Protein AF-A0A1A9Z0Y7-F1 (afdb_monomer_lite)

InterPro domains:
  IPR002830 UbiD decarboxylyase family [PTHR30108] (33-475)
  IPR002830 UbiD decarboxylyase family [TIGR00148] (33-473)
  IPR003445 Cation transporter [PF02386] (548-708)
  IPR048304 3-octaprenyl-4-hydroxybenzoate carboxy-lyase-like, Rift-related domain [PF01977] (142-342)
  IPR049381 3-octaprenyl-4-hydroxybenzoate carboxy-lyase-like, C-terminal domain [PF20696] (348-470)
  IPR049383 3-octaprenyl-4-hydroxybenzoate carboxy-lyase-like, N-terminal domain [PF20695] (33-107)

Sequence (714 aa):
MLSTRRDLFNSSIIDQLENLQNNTAPFDGRKAQKKNQVKRILLPINPNLEITEIAYRTLQAKGPALIFENPIGYNIPVLCNLFGTQERILMGMGENTIDSLKELGNLIAFLRKPSVPRNFRDFFNMAPKFTTILNMLTKKIKNAPCQEEIISGDKVDLNILPIMRCWPEDVAPLITWGLTVTKGLYKTRQNLGIYRQQILSKNETLIRWLPNRGGSLDFQEWLKIKNNKNKTFPVAVALGSDPATMLAAVTPIPNNISEYSFAGLLRKNKTEVVKCISSELEVPANSEIILEGFLNDKFAQEGPHGDHTGYYNEIEVFPVFTVTHITKRKNPLYHSTYTGKPIDEPAMIGSVLNELFIPILQKQFPEIIDFYLPPECCSYRMSVISIHKMYLGHARQLMISIWSILRQFMYIKFIIVCDNDIDIRNWKEVMWSLSTRVDPMRDTILIDNMPIDYLDFSSPKKGLGSKIGLTTTGATILLNLDTLPESILFYRQMLQWFGGMGIIVLALAILPMLGVGGMQLYKAEMPGPIKDNKMRPRIAETAKTLCTTAGFTTDKIVNWPTFLPILLIFASCIGSCSGSTGGGIKVIRMILLYLQGSKELKKLVHPNAIYSIKVNDHALSNKILKNIWGFFLAYILIFIVSALIIIATGVDYCSAFSSVAAALNNVGIGFGIVENNFSSLHNFAKWILILTMLFGRLEIFTLLILFTPTFWRK

Radius of gyration: 43.67 Å; chains: 1; bounding box: 101×59×125 Å

pLDDT: mean 80.15, std 17.25, range [22.72, 98.31]

Structure (mmCIF, N/CA/C/O backbone):
data_AF-A0A1A9Z0Y7-F1
#
_entry.id   AF-A0A1A9Z0Y7-F1
#
loop_
_atom_site.group_PDB
_atom_site.id
_atom_site.type_symbol
_atom_site.label_atom_id
_atom_site.label_alt_id
_atom_site.label_comp_id
_atom_site.label_asym_id
_atom_site.label_entity_id
_atom_site.label_seq_id
_atom_site.pdbx_PDB_ins_code
_atom_site.Cartn_x
_atom_site.Cartn_y
_atom_site.Cartn_z
_atom_site.occupancy
_atom_site.B_iso_or_equiv
_atom_site.auth_seq_id
_atom_site.auth_comp_id
_atom_site.auth_asym_id
_atom_site.auth_atom_id
_atom_site.pdbx_PDB_model_num
ATOM 1 N N . MET A 1 1 ? -21.661 31.529 1.797 1.00 25.48 1 MET A N 1
ATOM 2 C CA . MET A 1 1 ? -21.174 30.296 1.129 1.00 25.48 1 MET A CA 1
ATOM 3 C C . MET A 1 1 ? -19.959 29.623 1.793 1.00 25.48 1 MET A C 1
ATOM 5 O O . MET A 1 1 ? -19.680 28.490 1.437 1.00 25.48 1 MET A O 1
ATOM 9 N N . LEU A 1 2 ? -19.266 30.230 2.773 1.00 22.72 2 LEU A N 1
ATOM 10 C CA . LEU A 1 2 ? -18.143 29.596 3.505 1.00 22.72 2 LEU A CA 1
ATOM 11 C C . LEU A 1 2 ? -18.531 28.950 4.857 1.00 22.72 2 LEU A C 1
ATOM 13 O O . LEU A 1 2 ? -17.699 28.276 5.458 1.00 22.72 2 LEU A O 1
ATOM 17 N N . SER A 1 3 ? -19.765 29.138 5.345 1.00 23.31 3 SER A N 1
ATOM 18 C CA . SER A 1 3 ? -20.216 28.599 6.641 1.00 23.31 3 SER A CA 1
ATOM 19 C C . SER A 1 3 ? -20.706 27.148 6.574 1.00 23.31 3 SER A C 1
ATOM 21 O O . SER A 1 3 ? -20.499 26.412 7.524 1.00 23.31 3 SER A O 1
ATOM 23 N N . THR A 1 4 ? -21.256 26.685 5.448 1.00 32.66 4 THR A N 1
ATOM 24 C CA . THR A 1 4 ? -21.880 25.351 5.349 1.00 32.66 4 THR A CA 1
ATOM 25 C C . THR A 1 4 ? -20.891 24.182 5.264 1.00 32.66 4 THR A C 1
ATOM 27 O O . THR A 1 4 ? -21.224 23.082 5.685 1.00 32.66 4 THR A O 1
ATOM 30 N N . ARG A 1 5 ? -19.650 24.386 4.788 1.00 35.47 5 ARG A N 1
ATOM 31 C CA . ARG A 1 5 ? -18.610 23.328 4.795 1.00 35.47 5 ARG A CA 1
ATOM 32 C C . ARG A 1 5 ? -17.981 23.088 6.173 1.00 35.47 5 ARG A C 1
ATOM 34 O O . ARG A 1 5 ? -17.411 22.022 6.380 1.00 35.47 5 ARG A O 1
ATOM 41 N N . ARG A 1 6 ? -18.046 24.065 7.090 1.00 34.66 6 ARG A N 1
ATOM 42 C CA . ARG A 1 6 ? -17.421 23.975 8.425 1.00 34.66 6 ARG A CA 1
ATOM 43 C C . ARG A 1 6 ? -18.142 22.998 9.352 1.00 34.66 6 ARG A C 1
ATOM 45 O O . ARG A 1 6 ? -17.466 22.331 10.128 1.00 34.66 6 ARG A O 1
ATOM 52 N N . ASP A 1 7 ? -19.462 22.890 9.230 1.00 36.94 7 ASP A N 1
ATOM 53 C CA . ASP A 1 7 ? -20.280 22.068 10.131 1.00 36.94 7 ASP A CA 1
ATOM 54 C C . ASP A 1 7 ? -20.333 20.593 9.701 1.00 36.94 7 ASP A C 1
ATOM 56 O O . ASP A 1 7 ? -20.439 19.706 10.543 1.00 36.94 7 ASP A O 1
ATOM 60 N N . LEU A 1 8 ? -20.150 20.312 8.404 1.00 38.00 8 LEU A N 1
ATOM 61 C CA . LEU A 1 8 ? -20.181 18.959 7.833 1.00 38.00 8 LEU A CA 1
ATOM 62 C C . LEU A 1 8 ? -19.187 18.009 8.511 1.00 38.00 8 LEU A C 1
ATOM 64 O O . LEU A 1 8 ? -19.581 16.947 8.974 1.00 38.00 8 LEU A O 1
ATOM 68 N N . PHE A 1 9 ? -17.919 18.393 8.648 1.00 41.66 9 PHE A N 1
ATOM 69 C CA . PHE A 1 9 ? -16.898 17.489 9.193 1.00 41.66 9 PHE A CA 1
ATOM 70 C C . PHE A 1 9 ? -16.801 17.464 10.724 1.00 41.66 9 PHE A C 1
ATOM 72 O O . PHE A 1 9 ? -16.057 16.655 11.278 1.00 41.66 9 PHE A O 1
ATOM 79 N N . ASN A 1 10 ? -17.535 18.349 11.399 1.00 42.25 10 ASN A N 1
ATOM 80 C CA . ASN A 1 10 ? -17.622 18.404 12.857 1.00 42.25 10 ASN A CA 1
ATOM 81 C C . ASN A 1 10 ? -18.935 17.787 13.381 1.00 42.25 10 ASN A C 1
ATOM 83 O O . ASN A 1 10 ? -19.196 17.849 14.579 1.00 42.25 10 ASN A O 1
ATOM 87 N N . SER A 1 11 ? -19.748 17.202 12.496 1.00 53.00 11 SER A N 1
ATOM 88 C CA . SER A 1 11 ? -21.024 16.547 12.806 1.00 53.00 11 SER A CA 1
ATOM 89 C C . SER A 1 11 ? -20.873 15.022 12.931 1.00 53.00 11 SER A C 1
ATOM 91 O O . SER A 1 11 ? -19.804 14.481 12.626 1.00 53.00 11 SER A O 1
ATOM 93 N N . SER A 1 12 ? -21.906 14.328 13.430 1.00 57.06 12 SER A N 1
ATOM 94 C CA . SER A 1 12 ? -21.885 12.866 13.599 1.00 57.06 12 SER A CA 1
ATOM 95 C C . SER A 1 12 ? -21.648 12.137 12.276 1.00 57.06 12 SER A C 1
ATOM 97 O O . SER A 1 12 ? -21.888 12.682 11.198 1.00 57.06 12 SER A O 1
ATOM 99 N N . ILE A 1 13 ? -21.224 10.872 12.336 1.00 59.78 13 ILE A N 1
ATOM 100 C CA . ILE A 1 13 ? -21.107 10.060 11.119 1.00 59.78 13 ILE A CA 1
ATOM 101 C C . ILE A 1 13 ? -22.471 9.920 10.416 1.00 59.78 13 ILE A C 1
ATOM 103 O O . ILE A 1 13 ? -22.516 9.885 9.191 1.00 59.78 13 ILE A O 1
ATOM 107 N N . ILE A 1 14 ? -23.581 9.947 11.172 1.00 57.91 14 ILE A N 1
ATOM 108 C CA . ILE A 1 14 ? -24.956 9.990 10.645 1.00 57.91 14 ILE A CA 1
ATOM 109 C C . ILE A 1 14 ? -25.202 11.279 9.866 1.00 57.91 14 ILE A C 1
ATOM 111 O O . ILE A 1 14 ? -25.616 11.205 8.718 1.00 57.91 14 ILE A O 1
ATOM 115 N N . ASP A 1 15 ? -24.919 12.445 10.447 1.00 58.88 15 ASP A N 1
ATOM 116 C CA . ASP A 1 15 ? -25.148 13.743 9.796 1.00 58.88 15 ASP A CA 1
ATOM 117 C C . ASP A 1 15 ? -24.345 13.852 8.493 1.00 58.88 15 ASP A C 1
ATOM 119 O O . ASP A 1 15 ? -24.799 14.412 7.494 1.00 58.88 15 ASP A O 1
ATOM 123 N N . GLN A 1 16 ? -23.145 13.270 8.475 1.00 60.84 16 GLN A N 1
ATOM 124 C CA . GLN A 1 16 ? -22.321 13.179 7.276 1.00 60.84 16 GLN A CA 1
ATOM 125 C C . GLN A 1 16 ? -22.918 12.208 6.249 1.00 60.84 16 GLN A C 1
ATOM 127 O O . GLN A 1 16 ? -22.948 12.530 5.063 1.00 60.84 16 GLN A O 1
ATOM 132 N N . LEU A 1 17 ? -23.456 11.064 6.683 1.00 58.38 17 LEU A N 1
ATOM 133 C CA . LEU A 1 17 ? -24.136 10.070 5.841 1.00 58.38 17 LEU A CA 1
ATOM 134 C C . LEU A 1 17 ? -25.492 10.539 5.291 1.00 58.38 17 LEU A C 1
ATOM 136 O O . LEU A 1 17 ? -25.852 10.217 4.160 1.00 58.38 17 LEU A O 1
ATOM 140 N N . GLU A 1 18 ? -26.237 11.337 6.043 1.00 56.94 18 GLU A N 1
ATOM 141 C CA . GLU A 1 18 ? -27.498 11.936 5.603 1.00 56.94 18 GLU A CA 1
ATOM 142 C C . GLU A 1 18 ? -27.243 13.124 4.675 1.00 56.94 18 GLU A C 1
ATOM 144 O O . GLU A 1 18 ? -27.912 13.279 3.652 1.00 56.94 18 GLU A O 1
ATOM 149 N N . ASN A 1 19 ? -26.184 13.899 4.918 1.00 55.00 19 ASN A N 1
ATOM 150 C CA . ASN A 1 19 ? -25.700 14.852 3.925 1.00 55.00 19 ASN A CA 1
ATOM 151 C C . ASN A 1 19 ? -25.145 14.162 2.668 1.00 55.00 19 ASN A C 1
ATOM 153 O O . ASN A 1 19 ? -25.275 14.721 1.582 1.00 55.00 19 ASN A O 1
ATOM 157 N N . LEU A 1 20 ? -24.599 12.942 2.757 1.00 49.38 20 LEU A N 1
ATOM 158 C CA . LEU A 1 20 ? -24.256 12.126 1.581 1.00 49.38 20 LEU A CA 1
ATOM 159 C C . LEU A 1 20 ? -25.497 11.740 0.754 1.00 49.38 20 LEU A C 1
ATOM 161 O O . LEU A 1 20 ? -25.371 11.542 -0.454 1.00 49.38 20 LEU A O 1
ATOM 165 N N . GLN A 1 21 ? -26.691 11.678 1.357 1.00 45.28 21 GLN A N 1
ATOM 166 C CA . GLN A 1 21 ? -27.958 11.565 0.620 1.00 45.28 21 GLN A CA 1
ATOM 167 C C . GLN A 1 21 ? -28.441 12.914 0.047 1.00 45.28 21 GLN A C 1
ATOM 169 O O . GLN A 1 21 ? -29.074 12.924 -1.010 1.00 45.28 21 GLN A O 1
ATOM 174 N N . ASN A 1 22 ? -28.123 14.039 0.703 1.00 37.50 22 ASN A N 1
ATOM 175 C CA . ASN A 1 22 ? -28.683 15.367 0.404 1.00 37.50 22 ASN A CA 1
ATOM 176 C C . ASN A 1 22 ? -27.766 16.332 -0.380 1.00 37.50 22 ASN A C 1
ATOM 178 O O . ASN A 1 22 ? -28.250 17.364 -0.843 1.00 37.50 22 ASN A O 1
ATOM 182 N N . ASN A 1 23 ? -26.470 16.044 -0.563 1.00 39.00 23 ASN A N 1
ATOM 183 C CA . ASN A 1 23 ? -25.536 16.915 -1.293 1.00 39.00 23 ASN A CA 1
ATOM 184 C C . ASN A 1 23 ? -25.803 16.890 -2.812 1.00 39.00 23 ASN A C 1
ATOM 186 O O . ASN A 1 23 ? -25.117 16.238 -3.599 1.00 39.00 23 ASN A O 1
ATOM 190 N N . THR A 1 24 ? -26.808 17.654 -3.230 1.00 35.09 24 THR A N 1
ATOM 191 C CA . THR A 1 24 ? -26.978 18.157 -4.592 1.00 35.09 24 THR A CA 1
ATOM 192 C C . THR A 1 24 ? -26.223 19.477 -4.719 1.00 35.09 24 THR A C 1
ATOM 194 O O . THR A 1 24 ? -26.575 20.459 -4.065 1.00 35.09 24 THR A O 1
ATOM 197 N N . ALA A 1 25 ? -25.199 19.541 -5.571 1.00 27.06 25 ALA A N 1
ATOM 198 C CA . ALA A 1 25 ? -24.706 20.834 -6.037 1.00 27.06 25 ALA A CA 1
ATOM 199 C C . ALA A 1 25 ? -25.842 21.539 -6.810 1.00 27.06 25 ALA A C 1
ATOM 201 O O . ALA A 1 25 ? -26.453 20.903 -7.673 1.00 27.06 25 ALA A O 1
ATOM 202 N N . PRO A 1 26 ? -26.150 22.821 -6.552 1.00 28.36 26 PRO A N 1
ATOM 203 C CA . PRO A 1 26 ? -27.065 23.557 -7.403 1.00 28.36 26 PRO A CA 1
ATOM 204 C C . PRO A 1 26 ? -26.249 24.088 -8.579 1.00 28.36 26 PRO A C 1
ATOM 206 O O . PRO A 1 26 ? -25.606 25.103 -8.398 1.00 28.36 26 PRO A O 1
ATOM 209 N N . PHE A 1 27 ? -26.197 23.416 -9.732 1.00 25.48 27 PHE A N 1
ATOM 210 C CA . PHE A 1 27 ? -25.925 24.062 -11.029 1.00 25.48 27 PHE A CA 1
ATOM 211 C C . PHE A 1 27 ? -26.152 23.081 -12.196 1.00 25.48 27 PHE A C 1
ATOM 213 O O . PHE A 1 27 ? -25.555 22.011 -12.255 1.00 25.48 27 PHE A O 1
ATOM 220 N N . ASP A 1 28 ? -27.000 23.531 -13.121 1.00 24.03 28 ASP A N 1
ATOM 221 C CA . ASP A 1 28 ? -27.344 23.007 -14.450 1.00 24.03 28 ASP A CA 1
ATOM 222 C C . ASP A 1 28 ? -28.253 21.757 -14.554 1.00 24.03 28 ASP A C 1
ATOM 224 O O . ASP A 1 28 ? -27.977 20.652 -14.090 1.00 24.03 28 ASP A O 1
ATOM 228 N N . GLY A 1 29 ? -29.396 21.964 -15.210 1.00 28.56 29 GLY A N 1
ATOM 229 C CA . GLY A 1 29 ? -30.579 21.106 -15.251 1.00 28.56 29 GLY A CA 1
ATOM 230 C C . GLY A 1 29 ? -30.495 19.904 -16.191 1.00 28.56 29 GLY A C 1
ATOM 231 O O . GLY A 1 29 ? -31.514 19.503 -16.750 1.00 28.56 29 GLY A O 1
ATOM 232 N N . ARG A 1 30 ? -29.319 19.300 -16.391 1.00 26.73 30 ARG A N 1
ATOM 233 C CA . ARG A 1 30 ? -29.168 18.072 -17.193 1.00 26.73 30 ARG A CA 1
ATOM 234 C C . ARG A 1 30 ? -28.088 17.172 -16.580 1.00 26.73 30 ARG A C 1
ATOM 236 O O . ARG A 1 30 ? -26.915 17.378 -16.856 1.00 26.73 30 ARG A O 1
ATOM 243 N N . LYS A 1 31 ? -28.514 16.145 -15.817 1.00 29.06 31 LYS A N 1
ATOM 244 C CA . LYS A 1 31 ? -27.745 15.016 -15.203 1.00 29.06 31 LYS A CA 1
ATOM 245 C C . LYS A 1 31 ? -27.633 14.977 -13.660 1.00 29.06 31 LYS A C 1
ATOM 247 O O . LYS A 1 31 ? -26.608 14.565 -13.129 1.00 29.06 31 LYS A O 1
ATOM 252 N N . ALA A 1 32 ? -28.700 15.268 -12.916 1.00 28.47 32 ALA A N 1
ATOM 253 C CA . ALA A 1 32 ? -28.772 14.916 -11.490 1.00 28.47 32 ALA A CA 1
ATOM 254 C C . ALA A 1 32 ? -29.424 13.529 -11.291 1.00 28.47 32 ALA A C 1
ATOM 256 O O . ALA A 1 32 ? -30.608 13.424 -10.975 1.00 28.47 32 ALA A O 1
ATOM 257 N N . GLN A 1 33 ? -28.673 12.439 -11.489 1.00 31.19 33 GLN A N 1
ATOM 258 C CA . GLN A 1 33 ? -29.072 11.141 -10.927 1.00 31.19 33 GLN A CA 1
ATOM 259 C C . GLN A 1 33 ? -28.806 11.177 -9.417 1.00 31.19 33 GLN A C 1
ATOM 261 O O . GLN A 1 33 ? -27.658 11.316 -8.997 1.00 31.19 33 GLN A O 1
ATOM 266 N N . LYS A 1 34 ? -29.859 11.046 -8.598 1.00 38.94 34 LYS A N 1
ATOM 267 C CA . LYS A 1 34 ? -29.754 10.815 -7.148 1.00 38.94 34 LYS A CA 1
ATOM 268 C C . LYS A 1 34 ? -28.896 9.565 -6.905 1.00 38.94 34 LYS A C 1
ATOM 270 O O . LYS A 1 34 ? -29.384 8.450 -7.075 1.00 38.94 34 LYS A O 1
ATOM 275 N N . LYS A 1 35 ? -27.624 9.713 -6.524 1.00 54.38 35 LYS A N 1
ATOM 276 C CA . LYS A 1 35 ? -26.815 8.571 -6.076 1.00 54.38 35 LYS A CA 1
ATOM 277 C C . LYS A 1 35 ? -27.154 8.300 -4.607 1.00 54.38 35 LYS A C 1
ATOM 279 O O . LYS A 1 35 ? -26.637 8.974 -3.726 1.00 54.38 35 LYS A O 1
ATOM 284 N N . ASN A 1 36 ? -28.022 7.322 -4.343 1.00 71.50 36 ASN A N 1
ATOM 285 C CA . ASN A 1 36 ? -28.260 6.787 -2.996 1.00 71.50 36 ASN A CA 1
ATOM 286 C C . ASN A 1 36 ? -26.963 6.149 -2.461 1.00 71.50 36 ASN A C 1
ATOM 288 O O . ASN A 1 36 ? -26.731 4.967 -2.686 1.00 71.50 36 ASN A O 1
ATOM 292 N N . GLN A 1 37 ? -26.107 6.924 -1.784 1.00 83.00 37 GLN A N 1
ATOM 293 C CA . GLN A 1 37 ? -24.822 6.453 -1.238 1.00 83.00 37 GLN A CA 1
ATOM 294 C C . GLN A 1 37 ? -24.953 5.674 0.076 1.00 83.00 37 GLN A C 1
ATOM 296 O O . GLN A 1 37 ? -24.001 5.016 0.493 1.00 83.00 37 GLN A O 1
ATOM 301 N N . VAL A 1 38 ? -26.125 5.725 0.714 1.00 88.19 38 VAL A N 1
ATOM 302 C CA . VAL A 1 38 ? -26.415 5.067 1.993 1.00 88.19 38 VAL A CA 1
ATOM 303 C C . VAL A 1 38 ? -27.775 4.387 1.912 1.00 88.19 38 VAL A C 1
ATOM 305 O O . VAL A 1 38 ? -28.743 4.988 1.433 1.00 88.19 38 VAL A O 1
ATOM 308 N N . LYS A 1 39 ? -27.858 3.148 2.400 1.00 92.19 39 LYS A N 1
ATOM 309 C CA . LYS A 1 39 ? -29.092 2.370 2.496 1.00 92.19 39 LYS A CA 1
ATOM 310 C C . LYS A 1 39 ? -29.329 1.934 3.941 1.00 92.19 39 LYS A C 1
ATOM 312 O O . LYS A 1 39 ? -28.514 1.225 4.522 1.00 92.19 39 LYS A O 1
ATOM 317 N N . ARG A 1 40 ? -30.481 2.332 4.486 1.00 91.94 40 ARG A N 1
ATOM 318 C CA . ARG A 1 40 ? -31.007 1.838 5.765 1.00 91.94 40 ARG A CA 1
ATOM 319 C C . ARG A 1 40 ? -31.749 0.516 5.534 1.00 91.94 40 ARG A C 1
ATOM 321 O O . ARG A 1 40 ? -32.556 0.414 4.604 1.00 91.94 40 ARG A O 1
ATOM 328 N N . ILE A 1 41 ? -31.436 -0.492 6.341 1.00 93.62 41 ILE A N 1
ATOM 329 C CA . ILE A 1 41 ? -32.009 -1.839 6.320 1.00 93.62 41 ILE A CA 1
ATOM 330 C C . ILE A 1 41 ? -32.795 -2.017 7.620 1.00 93.62 41 ILE A C 1
ATOM 332 O O . ILE A 1 41 ? -32.216 -2.063 8.702 1.00 93.62 41 ILE A O 1
ATOM 336 N N . LEU A 1 42 ? -34.121 -2.099 7.483 1.00 95.06 42 LEU A N 1
ATOM 337 C CA . LEU A 1 42 ? -35.067 -2.256 8.596 1.00 95.06 42 LEU A CA 1
ATOM 338 C C . LEU A 1 42 ? -35.339 -3.724 8.949 1.00 95.06 42 LEU A C 1
ATOM 340 O O . LEU A 1 42 ? -35.890 -4.019 10.007 1.00 95.06 42 LEU A O 1
ATOM 344 N N . LEU A 1 43 ? -35.001 -4.641 8.036 1.00 96.88 43 LEU A N 1
ATOM 345 C CA . LEU A 1 43 ? -35.174 -6.071 8.263 1.00 96.88 43 LEU A CA 1
ATOM 346 C C . LEU A 1 43 ? -34.303 -6.522 9.445 1.00 96.88 43 LEU A C 1
ATOM 348 O O . LEU A 1 43 ? -33.191 -6.009 9.590 1.00 96.88 43 LEU A O 1
ATOM 352 N N . PRO A 1 44 ? -34.787 -7.468 10.268 1.00 97.38 44 PRO A N 1
ATOM 353 C CA . PRO A 1 44 ? -33.978 -8.067 11.316 1.00 97.38 44 PRO A CA 1
ATOM 354 C C . PRO A 1 44 ? -32.849 -8.885 10.683 1.00 97.38 44 PRO A C 1
ATOM 356 O O . PRO A 1 44 ? -33.129 -9.841 9.964 1.00 97.38 44 PRO A O 1
ATOM 359 N N . ILE A 1 45 ? -31.595 -8.501 10.928 1.00 97.69 45 ILE A N 1
ATOM 360 C CA . ILE A 1 45 ? -30.404 -9.169 10.375 1.00 97.69 45 ILE A CA 1
ATOM 361 C C . ILE A 1 45 ? -29.476 -9.589 11.513 1.00 97.69 45 ILE A C 1
ATOM 363 O O . ILE A 1 45 ? -29.264 -8.834 12.462 1.00 97.69 45 ILE A O 1
ATOM 367 N N . ASN A 1 46 ? -28.901 -10.785 11.429 1.00 97.75 46 ASN A N 1
ATOM 368 C CA . ASN A 1 46 ? -27.985 -11.300 12.438 1.00 97.75 46 ASN A CA 1
ATOM 369 C C . ASN A 1 46 ? -26.558 -10.720 12.276 1.00 97.75 46 ASN A C 1
ATOM 371 O O . ASN A 1 46 ? -25.948 -10.878 11.214 1.00 97.75 46 ASN A O 1
ATOM 375 N N . PRO A 1 47 ? -25.957 -10.102 13.314 1.00 97.12 47 PRO A N 1
ATOM 376 C CA . PRO A 1 47 ? -24.544 -9.696 13.279 1.00 97.12 47 PRO A CA 1
ATOM 377 C C . PRO A 1 47 ? -23.560 -10.864 13.129 1.00 97.12 47 PRO A C 1
ATOM 379 O O . PRO A 1 47 ? -22.410 -10.665 12.734 1.00 97.12 47 PRO A O 1
ATOM 382 N N . ASN A 1 48 ? -23.997 -12.084 13.440 1.00 97.12 48 ASN A N 1
ATOM 383 C CA . ASN A 1 48 ? -23.252 -13.303 13.177 1.00 97.12 48 ASN A CA 1
ATOM 384 C C . ASN A 1 48 ? -23.438 -13.718 11.706 1.00 97.12 48 ASN A C 1
ATOM 386 O O . ASN A 1 48 ? -24.489 -14.240 11.336 1.00 97.12 48 ASN A O 1
ATOM 390 N N . LEU A 1 49 ? -22.403 -13.508 10.888 1.00 97.31 49 LEU A N 1
ATOM 391 C CA . LEU A 1 49 ? -22.286 -13.866 9.465 1.00 97.31 49 LEU A CA 1
ATOM 392 C C . LEU A 1 49 ? -23.181 -13.080 8.486 1.00 97.31 49 LEU A C 1
ATOM 394 O O . LEU A 1 49 ? -22.697 -12.672 7.431 1.00 97.31 49 LEU A O 1
ATOM 398 N N . GLU A 1 50 ? -24.460 -12.841 8.788 1.00 98.12 50 GLU A N 1
ATOM 399 C CA . GLU A 1 50 ? -25.407 -12.295 7.796 1.00 98.12 50 GLU A CA 1
ATOM 400 C C . GLU A 1 50 ? -25.085 -10.852 7.382 1.00 98.12 50 GLU A C 1
ATOM 402 O O . GLU A 1 50 ? -25.112 -10.537 6.189 1.00 98.12 50 GLU A O 1
ATOM 407 N N . ILE A 1 51 ? -24.732 -9.979 8.338 1.00 97.94 51 ILE A N 1
ATOM 408 C CA . ILE A 1 51 ? -24.293 -8.605 8.026 1.00 97.94 51 ILE A CA 1
ATOM 409 C C . ILE A 1 51 ? -23.091 -8.630 7.071 1.00 97.94 51 ILE A C 1
ATOM 411 O O . ILE A 1 51 ? -23.071 -7.880 6.090 1.00 97.94 51 ILE A O 1
ATOM 415 N N . THR A 1 52 ? -22.120 -9.513 7.325 1.00 97.25 52 THR A N 1
ATOM 416 C CA . THR A 1 52 ? -20.927 -9.668 6.485 1.00 97.25 52 THR A CA 1
ATOM 417 C C . THR A 1 52 ? -21.290 -10.101 5.074 1.00 97.25 52 THR A C 1
ATOM 419 O O . THR A 1 52 ? -20.826 -9.476 4.126 1.00 97.25 52 THR A O 1
ATOM 422 N N . GLU A 1 53 ? -22.164 -11.093 4.904 1.00 97.44 53 GLU A N 1
ATOM 423 C CA . GLU A 1 53 ? -22.577 -11.567 3.578 1.00 97.44 53 GLU A CA 1
ATOM 424 C C . GLU A 1 53 ? -23.274 -10.467 2.759 1.00 97.44 53 GLU A C 1
ATOM 426 O O . GLU A 1 53 ? -22.993 -10.271 1.571 1.00 97.44 53 GLU A O 1
ATOM 431 N N . ILE A 1 54 ? -24.157 -9.693 3.397 1.00 97.50 54 ILE A N 1
ATOM 432 C CA . ILE A 1 54 ? -24.855 -8.582 2.740 1.00 97.50 54 ILE A CA 1
ATOM 433 C C . ILE A 1 54 ? -23.860 -7.479 2.363 1.00 97.50 54 ILE A C 1
ATOM 435 O O . ILE A 1 54 ? -23.889 -6.980 1.232 1.00 97.50 54 ILE A O 1
ATOM 439 N N . ALA A 1 55 ? -22.965 -7.103 3.279 1.00 96.06 55 ALA A N 1
ATOM 440 C CA . ALA A 1 55 ? -21.940 -6.096 3.027 1.00 96.06 55 ALA A CA 1
ATOM 441 C C . ALA A 1 55 ? -20.948 -6.549 1.940 1.00 96.06 55 ALA A C 1
ATOM 443 O O . ALA A 1 55 ? -20.568 -5.742 1.091 1.00 96.06 55 ALA A O 1
ATOM 444 N N . TYR A 1 56 ? -20.600 -7.838 1.905 1.00 95.44 56 TYR A N 1
ATOM 445 C CA . TYR A 1 56 ? -19.756 -8.458 0.886 1.00 95.44 56 TYR A CA 1
ATOM 446 C C . TYR A 1 56 ? -20.364 -8.359 -0.506 1.00 95.44 56 TYR A C 1
ATOM 448 O O . TYR A 1 56 ? -19.767 -7.746 -1.395 1.00 95.44 56 TYR A O 1
ATOM 456 N N . ARG A 1 57 ? -21.592 -8.853 -0.697 1.00 96.25 57 ARG A N 1
ATOM 457 C CA . ARG A 1 57 ? -22.286 -8.744 -1.993 1.00 96.25 57 ARG A CA 1
ATOM 458 C C . ARG A 1 57 ? -22.483 -7.294 -2.421 1.00 96.25 57 ARG A C 1
ATOM 460 O O . ARG A 1 57 ? -22.337 -6.971 -3.599 1.00 96.25 57 ARG A O 1
ATOM 467 N N . THR A 1 58 ? -22.789 -6.418 -1.466 1.00 95.81 58 THR A N 1
ATOM 468 C CA . THR A 1 58 ? -22.972 -4.989 -1.733 1.00 95.81 58 THR A CA 1
ATOM 469 C C . THR A 1 58 ? -21.677 -4.355 -2.227 1.00 95.81 58 THR A C 1
ATOM 471 O O . THR A 1 58 ? -21.714 -3.613 -3.204 1.00 95.81 58 THR A O 1
ATOM 474 N N . LEU A 1 59 ? -20.531 -4.663 -1.615 1.00 94.31 59 LEU A N 1
ATOM 475 C CA . LEU A 1 59 ? -19.234 -4.155 -2.058 1.00 94.31 59 LEU A CA 1
ATOM 476 C C . LEU A 1 59 ? -18.878 -4.660 -3.461 1.00 94.31 59 LEU A C 1
ATOM 478 O O . LEU A 1 59 ? -18.521 -3.848 -4.314 1.00 94.31 59 LEU A O 1
ATOM 482 N N . GLN A 1 60 ? -19.055 -5.958 -3.740 1.00 92.44 60 GLN A N 1
ATOM 483 C CA . GLN A 1 60 ? -18.804 -6.518 -5.078 1.00 92.44 60 GLN A CA 1
ATOM 484 C C . GLN A 1 60 ? -19.672 -5.848 -6.157 1.00 92.44 60 GLN A C 1
ATOM 486 O O . GLN A 1 60 ? -19.210 -5.589 -7.268 1.00 92.44 60 GLN A O 1
ATOM 491 N N . ALA A 1 61 ? -20.913 -5.491 -5.816 1.00 94.12 61 ALA A N 1
ATOM 492 C CA . ALA A 1 61 ? -21.821 -4.747 -6.686 1.00 94.12 61 ALA A CA 1
ATOM 493 C C . ALA A 1 61 ? -21.570 -3.222 -6.708 1.00 94.12 61 ALA A C 1
ATOM 495 O O . ALA A 1 61 ? -22.351 -2.489 -7.316 1.00 94.12 61 ALA A O 1
ATOM 496 N N . LYS A 1 62 ? -20.510 -2.726 -6.046 1.00 92.38 62 LYS A N 1
ATOM 497 C CA . LYS A 1 62 ? -20.200 -1.291 -5.862 1.00 92.38 62 LYS A CA 1
ATOM 498 C C . LYS A 1 62 ? -21.372 -0.496 -5.267 1.00 92.38 62 LYS A C 1
ATOM 500 O O . LYS A 1 62 ? -21.650 0.639 -5.653 1.00 92.38 62 LYS A O 1
ATOM 505 N N . GLY A 1 63 ? -22.086 -1.124 -4.341 1.00 92.12 63 GLY A N 1
ATOM 506 C CA . GLY A 1 63 ? -23.282 -0.601 -3.702 1.00 92.12 63 GLY A CA 1
ATOM 507 C C . GLY A 1 63 ? -23.018 0.437 -2.598 1.00 92.12 63 GLY A C 1
ATOM 508 O O . GLY A 1 63 ? -21.874 0.839 -2.339 1.00 92.12 63 GLY A O 1
ATOM 509 N N . PRO A 1 64 ? -24.093 0.903 -1.940 1.00 93.69 64 PRO A N 1
ATOM 510 C CA . PRO A 1 64 ? -24.035 1.945 -0.916 1.00 93.69 64 PRO A CA 1
ATOM 511 C C . PRO A 1 64 ? -23.404 1.467 0.399 1.00 93.69 64 PRO A C 1
ATOM 513 O O . PRO A 1 64 ? -23.231 0.270 0.630 1.00 93.69 64 PRO A O 1
ATOM 516 N N . ALA A 1 65 ? -23.110 2.416 1.287 1.00 93.75 65 ALA A N 1
ATOM 517 C CA . ALA A 1 65 ? -22.919 2.125 2.704 1.00 93.75 65 ALA A CA 1
ATOM 518 C C . ALA A 1 65 ? -24.228 1.595 3.311 1.00 93.75 65 ALA A C 1
ATOM 520 O O . ALA A 1 65 ? -25.322 1.975 2.878 1.00 93.75 65 ALA A O 1
ATOM 521 N N . LEU A 1 66 ? -24.124 0.718 4.305 1.00 94.88 66 LEU A N 1
ATOM 522 C CA . LEU A 1 66 ? -25.261 0.004 4.876 1.00 94.88 66 LEU A CA 1
ATOM 523 C C . LEU A 1 66 ? -25.426 0.356 6.348 1.00 94.88 66 LEU A C 1
ATOM 525 O O . LEU A 1 66 ? -24.473 0.247 7.113 1.00 94.88 66 LEU A O 1
ATOM 529 N N . ILE A 1 67 ? -26.642 0.740 6.731 1.00 96.12 67 ILE A N 1
ATOM 530 C CA . ILE A 1 67 ? -27.037 0.925 8.129 1.00 96.12 67 ILE A CA 1
ATOM 531 C C . ILE A 1 67 ? -28.087 -0.134 8.450 1.00 96.12 67 ILE A C 1
ATOM 533 O O . ILE A 1 67 ? -29.197 -0.081 7.921 1.00 96.12 67 ILE A O 1
ATOM 537 N N . PHE A 1 68 ? -27.739 -1.090 9.299 1.00 96.94 68 PHE A N 1
ATOM 538 C CA . PHE A 1 68 ? -28.643 -2.118 9.802 1.00 96.94 68 PHE A CA 1
ATOM 539 C C . PHE A 1 68 ? -29.285 -1.606 11.088 1.00 96.94 68 PHE A C 1
ATOM 541 O O . PHE A 1 68 ? -28.619 -1.530 12.117 1.00 96.94 68 PHE A O 1
ATOM 548 N N . GLU A 1 69 ? -30.559 -1.221 11.023 1.00 94.75 69 GLU A N 1
ATOM 549 C CA . GLU A 1 69 ? -31.264 -0.605 12.158 1.00 94.75 69 GLU A CA 1
ATOM 550 C C . GLU A 1 69 ? -31.784 -1.619 13.172 1.00 94.75 69 GLU A C 1
ATOM 552 O O . GLU A 1 69 ? -31.978 -1.270 14.331 1.00 94.75 69 GLU A O 1
ATOM 557 N N . ASN A 1 70 ? -31.977 -2.867 12.745 1.00 96.38 70 ASN A N 1
ATOM 558 C CA . ASN A 1 70 ? -32.525 -3.934 13.574 1.00 96.38 70 ASN A CA 1
ATOM 559 C C . ASN A 1 70 ? -31.588 -5.162 13.632 1.00 96.38 70 ASN A C 1
ATOM 561 O O . ASN A 1 70 ? -31.918 -6.220 13.092 1.00 96.38 70 ASN A O 1
ATOM 565 N N . PRO A 1 71 ? -30.381 -5.041 14.213 1.00 97.19 71 PRO A N 1
ATOM 566 C CA . PRO A 1 71 ? -29.526 -6.198 14.453 1.00 97.19 71 PRO A CA 1
ATOM 567 C C . PRO A 1 71 ? -30.149 -7.124 15.509 1.00 97.19 71 PRO A C 1
ATOM 569 O O . PRO A 1 71 ? -30.447 -6.698 16.623 1.00 97.19 71 PRO A O 1
ATOM 572 N N . ILE A 1 72 ? -30.335 -8.406 15.178 1.00 97.00 72 ILE A N 1
ATOM 573 C CA . ILE A 1 72 ? -30.998 -9.376 16.067 1.00 97.00 72 ILE A CA 1
ATOM 574 C C . ILE A 1 72 ? -30.258 -9.457 17.409 1.00 97.00 72 ILE A C 1
ATOM 576 O O . ILE A 1 72 ? -29.086 -9.819 17.448 1.00 97.00 72 ILE A O 1
ATOM 580 N N . GLY A 1 73 ? -30.964 -9.156 18.504 1.00 95.06 73 GLY A N 1
ATOM 581 C CA . GLY A 1 73 ? -30.425 -9.197 19.868 1.00 95.06 73 GLY A CA 1
ATOM 582 C C . GLY A 1 73 ? -29.805 -7.886 20.366 1.00 95.06 73 GLY A C 1
ATOM 583 O O . GLY A 1 73 ? -29.340 -7.849 21.502 1.00 95.06 73 GLY A O 1
ATOM 584 N N . TYR A 1 74 ? -29.824 -6.813 19.567 1.00 96.44 74 TYR A N 1
ATOM 585 C CA . TYR A 1 74 ? -29.165 -5.548 19.899 1.00 96.44 74 TYR A CA 1
ATOM 586 C C . TYR A 1 74 ? -30.042 -4.331 19.578 1.00 96.44 74 TYR A C 1
ATOM 588 O O . TYR A 1 74 ? -30.805 -4.326 18.620 1.00 96.44 74 TYR A O 1
ATOM 596 N N . ASN A 1 75 ? -29.875 -3.258 20.359 1.00 94.44 75 ASN A N 1
ATOM 597 C CA . ASN A 1 75 ? -30.591 -1.986 20.163 1.00 94.44 75 ASN A CA 1
ATOM 598 C C . ASN A 1 75 ? -29.753 -0.920 19.436 1.00 94.44 75 ASN A C 1
ATOM 600 O O . ASN A 1 75 ? -30.240 0.175 19.165 1.00 94.44 75 ASN A O 1
ATOM 604 N N . ILE A 1 76 ? -28.474 -1.202 19.184 1.00 95.62 76 ILE A N 1
ATOM 605 C CA . ILE A 1 76 ? -27.534 -0.272 18.555 1.00 95.62 76 ILE A CA 1
ATOM 606 C C . ILE A 1 76 ? -27.440 -0.637 17.070 1.00 95.62 76 ILE A C 1
ATOM 608 O O . ILE A 1 76 ? -27.069 -1.772 16.777 1.00 95.62 76 ILE A O 1
ATOM 612 N N . PRO A 1 77 ? -27.734 0.278 16.130 1.00 96.06 77 PRO A N 1
ATOM 613 C CA . PRO A 1 77 ? -27.592 -0.006 14.707 1.00 96.06 77 PRO A CA 1
ATOM 614 C C . PRO A 1 77 ? -26.134 -0.234 14.291 1.00 96.06 77 PRO A C 1
ATOM 616 O O . PRO A 1 77 ? -25.211 0.369 14.847 1.00 96.06 77 PRO A O 1
ATOM 619 N N . VAL A 1 78 ? -25.928 -1.053 13.258 1.00 96.81 78 VAL A N 1
ATOM 620 C CA . VAL A 1 78 ? -24.598 -1.356 12.702 1.00 96.81 78 VAL A CA 1
ATOM 621 C C . VAL A 1 78 ? -24.388 -0.610 11.390 1.00 96.81 78 VAL A C 1
ATOM 623 O O . VAL A 1 78 ? -25.202 -0.719 10.475 1.00 96.81 78 VAL A O 1
ATOM 626 N N . LEU A 1 79 ? -23.279 0.118 11.276 1.00 95.50 79 LEU A N 1
ATOM 627 C CA . LEU A 1 79 ? -22.813 0.725 10.030 1.00 95.50 79 LEU A CA 1
ATOM 628 C C . LEU A 1 79 ? -21.695 -0.134 9.433 1.00 95.50 79 LEU A C 1
ATOM 630 O O . LEU A 1 79 ? -20.701 -0.388 10.109 1.00 95.50 79 LEU A O 1
ATOM 634 N N . CYS A 1 80 ? -21.829 -0.512 8.161 1.00 94.06 80 CYS A N 1
ATOM 635 C CA . CYS A 1 80 ? -20.803 -1.223 7.394 1.00 94.06 80 CYS A CA 1
ATOM 636 C C . CYS A 1 80 ? -20.678 -0.678 5.967 1.00 94.06 80 CYS A C 1
ATOM 638 O O . CYS A 1 80 ? -21.559 0.028 5.466 1.00 94.06 80 CYS A O 1
ATOM 640 N N . ASN A 1 81 ? -19.601 -1.069 5.276 1.00 94.81 81 ASN A N 1
ATOM 641 C CA . ASN A 1 81 ? -19.351 -0.724 3.872 1.00 94.81 81 ASN A CA 1
ATOM 642 C C . ASN A 1 81 ? -19.277 0.798 3.618 1.00 94.81 81 ASN A C 1
ATOM 644 O O . ASN A 1 81 ? -19.582 1.281 2.518 1.00 94.81 81 ASN A O 1
ATOM 648 N N . LEU A 1 82 ? -18.890 1.565 4.640 1.00 93.56 82 LEU A N 1
ATOM 649 C CA . LEU A 1 82 ? -18.767 3.018 4.595 1.00 93.56 82 LEU A CA 1
ATOM 650 C C . LEU A 1 82 ? -17.810 3.463 3.483 1.00 93.56 82 LEU A C 1
ATOM 652 O O . LEU A 1 82 ? -18.146 4.337 2.687 1.00 93.56 82 LEU A O 1
ATOM 656 N N . PHE A 1 83 ? -16.664 2.803 3.368 1.00 93.56 83 PHE A N 1
ATOM 657 C CA . PHE A 1 83 ? -15.597 3.096 2.415 1.00 93.56 83 PHE A CA 1
ATOM 658 C C . PHE A 1 83 ? -15.533 2.097 1.251 1.00 93.56 83 PHE A C 1
ATOM 660 O O . PHE A 1 83 ? -14.541 2.034 0.532 1.00 93.56 83 PHE A O 1
ATOM 667 N N . GLY A 1 84 ? -16.611 1.349 1.002 1.00 91.56 84 GLY A N 1
ATOM 668 C CA . GLY A 1 84 ? -16.676 0.345 -0.070 1.00 91.56 84 GLY A CA 1
ATOM 669 C C . GLY A 1 84 ? -16.636 0.871 -1.510 1.00 91.56 84 GLY A C 1
ATOM 670 O O . GLY A 1 84 ? -16.739 0.084 -2.445 1.00 91.56 84 GLY A O 1
ATOM 671 N N . THR A 1 85 ? -16.518 2.185 -1.724 1.00 91.19 85 THR A N 1
ATOM 672 C CA . THR A 1 85 ? -16.379 2.784 -3.063 1.00 91.19 85 THR A CA 1
ATOM 673 C C . THR A 1 85 ? -15.386 3.933 -3.033 1.00 91.19 85 THR A C 1
ATOM 675 O O . THR A 1 85 ? -15.287 4.652 -2.034 1.00 91.19 85 THR A O 1
ATOM 678 N N . GLN A 1 86 ? -14.712 4.150 -4.160 1.00 90.69 86 GLN A N 1
ATOM 679 C CA . GLN A 1 86 ? -13.789 5.263 -4.337 1.00 90.69 86 GLN A CA 1
ATOM 680 C C . GLN A 1 86 ? -14.456 6.616 -4.060 1.00 90.69 86 GLN A C 1
ATOM 682 O O . GLN A 1 86 ? -13.865 7.455 -3.383 1.00 90.69 86 GLN A O 1
ATOM 687 N N . GLU A 1 87 ? -15.684 6.838 -4.542 1.00 88.56 87 GLU A N 1
ATOM 688 C CA . GLU A 1 87 ? -16.386 8.104 -4.323 1.00 88.56 87 GLU A CA 1
ATOM 689 C C . GLU A 1 87 ? -16.585 8.410 -2.836 1.00 88.56 87 GLU A C 1
ATOM 691 O O . GLU A 1 87 ? -16.338 9.538 -2.416 1.00 88.56 87 GLU A O 1
ATOM 696 N N . ARG A 1 88 ? -16.967 7.416 -2.021 1.00 89.00 88 ARG A N 1
ATOM 697 C CA . ARG A 1 88 ? -17.151 7.621 -0.574 1.00 89.00 88 ARG A CA 1
ATOM 698 C C . ARG A 1 88 ? -15.835 7.864 0.158 1.00 89.00 88 ARG A C 1
ATOM 700 O O . ARG A 1 88 ? -15.811 8.665 1.089 1.00 89.00 88 ARG A O 1
ATOM 707 N N . ILE A 1 89 ? -14.742 7.235 -0.274 1.00 89.81 89 ILE A N 1
ATOM 708 C CA . ILE A 1 89 ? -13.414 7.505 0.294 1.00 89.81 89 ILE A CA 1
ATOM 709 C C . ILE A 1 89 ? -12.997 8.948 -0.002 1.00 89.81 89 ILE A C 1
ATOM 711 O O . ILE A 1 89 ? -12.621 9.664 0.921 1.00 89.81 89 ILE A O 1
ATOM 715 N N . LEU A 1 90 ? -13.133 9.404 -1.253 1.00 86.62 90 LEU A N 1
ATOM 716 C CA . LEU A 1 90 ? -12.838 10.791 -1.634 1.00 86.62 90 LEU A CA 1
ATOM 717 C C . LEU A 1 90 ? -13.664 11.784 -0.806 1.00 86.62 90 LEU A C 1
ATOM 719 O O . LEU A 1 90 ? -13.104 12.704 -0.207 1.00 86.62 90 LEU A O 1
ATOM 723 N N . MET A 1 91 ? -14.972 11.539 -0.682 1.00 84.00 91 MET A N 1
ATOM 724 C CA . MET A 1 91 ? -15.864 12.355 0.146 1.00 84.00 91 MET A CA 1
ATOM 725 C C . MET A 1 91 ? -15.417 12.386 1.615 1.00 84.00 91 MET A C 1
ATOM 727 O O . MET A 1 91 ? -15.395 13.457 2.221 1.00 84.00 91 MET A O 1
ATOM 731 N N . GLY A 1 92 ? -14.999 11.243 2.173 1.00 82.75 92 GLY A N 1
ATOM 732 C CA . GLY A 1 92 ? -14.466 11.144 3.536 1.00 82.75 92 GLY A CA 1
ATOM 733 C C . GLY A 1 92 ? -13.164 11.924 3.754 1.00 82.75 92 GLY A C 1
ATOM 734 O O . GLY A 1 92 ? -12.892 12.367 4.868 1.00 82.75 92 GLY A O 1
ATOM 735 N N . MET A 1 93 ? -12.387 12.152 2.693 1.00 79.69 93 MET A N 1
ATOM 736 C CA . MET A 1 93 ? -11.187 13.001 2.706 1.00 79.69 93 MET A CA 1
ATOM 737 C C . MET A 1 93 ? -11.496 14.482 2.449 1.00 79.69 93 MET A C 1
ATOM 739 O O . MET A 1 93 ? -10.583 15.300 2.463 1.00 79.69 93 MET A O 1
ATOM 743 N N . GLY A 1 94 ? -12.761 14.840 2.208 1.00 77.94 94 GLY A N 1
ATOM 744 C CA . GLY A 1 94 ? -13.164 16.193 1.829 1.00 77.94 94 GLY A CA 1
ATOM 745 C C . GLY A 1 94 ? -12.746 16.599 0.418 1.00 77.94 94 GLY A C 1
ATOM 746 O O . GLY A 1 94 ? -12.571 17.792 0.138 1.00 77.94 94 GLY A O 1
ATOM 747 N N . GLU A 1 95 ? -12.612 15.604 -0.457 1.00 81.00 95 GLU A N 1
ATOM 748 C CA . GLU A 1 95 ? -12.196 15.723 -1.846 1.00 81.00 95 GLU A CA 1
ATOM 749 C C . GLU A 1 95 ? -13.264 15.166 -2.802 1.00 81.00 95 GLU A C 1
ATOM 751 O O . GLU A 1 95 ? -14.087 14.331 -2.434 1.00 81.00 95 GLU A O 1
ATOM 756 N N . ASN A 1 96 ? -13.277 15.644 -4.049 1.00 76.62 96 ASN A N 1
ATOM 757 C CA . ASN A 1 96 ? -14.287 15.246 -5.046 1.00 76.62 96 ASN A CA 1
ATOM 758 C C . ASN A 1 96 ? -13.714 14.389 -6.183 1.00 76.62 96 ASN A C 1
ATOM 760 O O . ASN A 1 96 ? -14.466 13.757 -6.921 1.00 76.62 96 ASN A O 1
ATOM 764 N N . THR A 1 97 ? -12.394 14.402 -6.363 1.00 83.25 97 THR A N 1
ATOM 765 C CA . THR A 1 97 ? -11.701 13.836 -7.527 1.00 83.25 97 THR A CA 1
ATOM 766 C C . THR A 1 97 ? -10.401 13.179 -7.096 1.00 83.25 97 THR A C 1
ATOM 768 O O . THR A 1 97 ? -9.782 13.637 -6.143 1.00 83.25 97 THR A O 1
ATOM 771 N N . ILE A 1 98 ? -9.938 12.165 -7.830 1.00 82.81 98 ILE A N 1
ATOM 772 C CA . ILE A 1 98 ? -8.628 11.547 -7.571 1.00 82.81 98 ILE A CA 1
ATOM 773 C C . ILE A 1 98 ? -7.493 12.579 -7.664 1.00 82.81 98 ILE A C 1
ATOM 775 O O . ILE A 1 98 ? -6.584 12.564 -6.841 1.00 82.81 98 ILE A O 1
ATOM 779 N N . ASP A 1 99 ? -7.544 13.499 -8.630 1.00 81.62 99 ASP A N 1
ATOM 780 C CA . ASP A 1 99 ? -6.437 14.432 -8.869 1.00 81.62 99 ASP A CA 1
ATOM 781 C C . ASP A 1 99 ? -6.153 15.361 -7.681 1.00 81.62 99 ASP A C 1
ATOM 783 O O . ASP A 1 99 ? -5.000 15.724 -7.446 1.00 81.62 99 ASP A O 1
ATOM 787 N N . SER A 1 100 ? -7.157 15.670 -6.856 1.00 80.62 100 SER A N 1
ATOM 788 C CA . SER A 1 100 ? -6.929 16.469 -5.650 1.00 80.62 100 SER A CA 1
ATOM 789 C C . SER A 1 100 ? -6.194 15.698 -4.544 1.00 80.62 100 SER A C 1
ATOM 791 O O . SER A 1 100 ? -5.505 16.306 -3.723 1.00 80.62 100 SER A O 1
ATOM 793 N N . LEU A 1 101 ? -6.198 14.357 -4.571 1.00 80.00 101 LEU A N 1
ATOM 794 C CA . LEU A 1 101 ? -5.311 13.553 -3.721 1.00 80.00 101 LEU A CA 1
ATOM 795 C C . LEU A 1 101 ? -3.842 13.715 -4.119 1.00 80.00 101 LEU A C 1
ATOM 797 O O . LEU A 1 101 ? -2.973 13.747 -3.249 1.00 80.00 101 LEU A O 1
ATOM 801 N N . LYS A 1 102 ? -3.539 13.889 -5.410 1.00 79.50 102 LYS A N 1
ATOM 802 C CA . LYS A 1 102 ? -2.159 14.141 -5.858 1.00 79.50 102 LYS A CA 1
ATOM 803 C C . LYS A 1 102 ? -1.649 15.491 -5.348 1.00 79.50 102 LYS A C 1
ATOM 805 O O . LYS A 1 102 ? -0.491 15.596 -4.940 1.00 79.50 102 LYS A O 1
ATOM 810 N N . GLU A 1 103 ? -2.503 16.515 -5.289 1.00 78.44 103 GLU A N 1
ATOM 811 C CA . GLU A 1 103 ? -2.164 17.800 -4.657 1.00 78.44 103 GLU A CA 1
ATOM 812 C C . GLU A 1 103 ? -1.845 17.640 -3.165 1.00 78.44 103 GLU A C 1
ATOM 814 O O . GLU A 1 103 ? -0.859 18.196 -2.668 1.00 78.44 103 GLU A O 1
ATOM 819 N N . LEU A 1 104 ? -2.623 16.819 -2.455 1.00 77.38 104 LEU A N 1
ATOM 820 C CA . LEU A 1 104 ? -2.343 16.486 -1.064 1.00 77.38 104 LEU A CA 1
ATOM 821 C C . LEU A 1 104 ? -1.023 15.709 -0.916 1.00 77.38 104 LEU A C 1
ATOM 823 O O . LEU A 1 104 ? -0.221 16.022 -0.034 1.00 77.38 104 LEU A O 1
ATOM 827 N N . GLY A 1 105 ? -0.744 14.752 -1.805 1.00 80.19 105 GLY A N 1
ATOM 828 C CA . GLY A 1 105 ? 0.541 14.052 -1.876 1.00 80.19 105 GLY A CA 1
ATOM 829 C C . GLY A 1 105 ? 1.719 15.018 -2.056 1.00 80.19 105 GLY A C 1
ATOM 830 O O . GLY A 1 105 ? 2.728 14.914 -1.353 1.00 80.19 105 GLY A O 1
ATOM 831 N N . ASN A 1 106 ? 1.565 16.034 -2.911 1.00 80.12 106 ASN A N 1
ATOM 832 C CA . ASN A 1 106 ? 2.547 17.109 -3.089 1.00 80.12 106 ASN A CA 1
ATOM 833 C C . ASN A 1 106 ? 2.753 17.940 -1.814 1.00 80.12 106 ASN A C 1
ATOM 835 O O . ASN A 1 106 ? 3.890 18.292 -1.477 1.00 80.12 106 ASN A O 1
ATOM 839 N N . LEU A 1 107 ? 1.681 18.228 -1.070 1.00 76.38 107 LEU A N 1
ATOM 840 C CA . LEU A 1 107 ? 1.769 18.909 0.221 1.00 76.38 107 LEU A CA 1
ATOM 841 C C . LEU A 1 107 ? 2.537 18.065 1.250 1.00 76.38 107 LEU A C 1
ATOM 843 O O . LEU A 1 107 ? 3.429 18.585 1.921 1.00 76.38 107 LEU A O 1
ATOM 847 N N . ILE A 1 108 ? 2.264 16.760 1.341 1.00 76.44 108 ILE A N 1
ATOM 848 C CA . ILE A 1 108 ? 2.994 15.838 2.229 1.00 76.44 108 ILE A CA 1
ATOM 849 C C . ILE A 1 108 ? 4.476 15.772 1.833 1.00 76.44 108 ILE A C 1
ATOM 851 O O . ILE A 1 108 ? 5.365 15.857 2.685 1.00 76.44 108 ILE A O 1
ATOM 855 N N . ALA A 1 109 ? 4.764 15.677 0.533 1.00 75.62 109 ALA A N 1
ATOM 856 C CA . ALA A 1 109 ? 6.125 15.680 0.004 1.00 75.62 109 ALA A CA 1
ATOM 857 C C . ALA A 1 109 ? 6.872 16.995 0.296 1.00 75.62 109 ALA A C 1
ATOM 859 O O . ALA A 1 109 ? 8.101 16.997 0.432 1.00 75.62 109 ALA A O 1
ATOM 860 N N . PHE A 1 110 ? 6.154 18.117 0.388 1.00 73.94 110 PHE A N 1
ATOM 861 C CA . PHE A 1 110 ? 6.686 19.403 0.833 1.00 73.94 110 PHE A CA 1
ATOM 862 C C . PHE A 1 110 ? 6.946 19.422 2.346 1.00 73.94 110 PHE A C 1
ATOM 864 O O . PHE A 1 110 ? 8.033 19.818 2.756 1.00 73.94 110 PHE A O 1
ATOM 871 N N . LEU A 1 111 ? 6.019 18.927 3.175 1.00 71.00 111 LEU A N 1
ATOM 872 C CA . LEU A 1 111 ? 6.189 18.863 4.635 1.00 71.00 111 LEU A CA 1
ATOM 873 C C . LEU A 1 111 ? 7.383 17.991 5.059 1.00 71.00 111 LEU A C 1
ATOM 875 O O . LEU A 1 111 ? 8.039 18.290 6.054 1.00 71.00 111 LEU A O 1
ATOM 879 N N . ARG A 1 112 ? 7.709 16.937 4.297 1.00 69.75 112 ARG A N 1
ATOM 880 C CA . ARG A 1 112 ? 8.892 16.092 4.556 1.00 69.75 112 ARG A CA 1
ATOM 881 C C . ARG A 1 112 ? 10.221 16.798 4.279 1.00 69.75 112 ARG A C 1
ATOM 883 O O . ARG A 1 112 ? 11.208 16.501 4.947 1.00 69.75 112 ARG A O 1
ATOM 890 N N . LYS A 1 113 ? 10.269 17.669 3.270 1.00 66.94 113 LYS A N 1
ATOM 891 C CA . LYS A 1 113 ? 11.461 18.431 2.863 1.00 66.94 113 LYS A CA 1
ATOM 892 C C . LYS A 1 113 ? 11.025 19.821 2.384 1.00 66.94 113 LYS A C 1
ATOM 894 O O . LYS A 1 113 ? 10.805 19.991 1.177 1.00 66.94 113 LYS A O 1
ATOM 899 N N . PRO A 1 114 ? 10.873 20.796 3.298 1.00 64.81 114 PRO A N 1
ATOM 900 C CA . PRO A 1 114 ? 10.486 22.147 2.921 1.00 64.81 114 PRO A CA 1
ATOM 901 C C . PRO A 1 114 ? 11.611 22.799 2.111 1.00 64.81 114 PRO A C 1
ATOM 903 O O . PRO A 1 114 ? 12.779 22.758 2.495 1.00 64.81 114 PRO A O 1
ATOM 906 N N . SER A 1 115 ? 11.271 23.395 0.969 1.00 61.16 115 SER A N 1
ATOM 907 C CA . SER A 1 115 ? 12.208 24.227 0.212 1.00 61.16 115 SER A CA 1
ATOM 908 C C . SER A 1 115 ? 12.397 25.556 0.938 1.00 61.16 115 SER A C 1
ATOM 910 O O . SER A 1 115 ? 11.408 26.225 1.241 1.00 61.16 115 SER A O 1
ATOM 912 N N . VAL A 1 116 ? 13.644 25.951 1.197 1.00 64.25 116 VAL A N 1
ATOM 913 C CA . VAL A 1 116 ? 13.944 27.261 1.791 1.00 64.25 116 VAL A CA 1
ATOM 914 C C . VAL A 1 116 ? 13.556 28.351 0.780 1.00 64.25 116 VAL A C 1
ATOM 916 O O . VAL A 1 116 ? 14.060 28.308 -0.348 1.00 64.25 116 VAL A O 1
ATOM 919 N N . PRO A 1 117 ? 12.652 29.289 1.124 1.00 61.56 117 PRO A N 1
ATOM 920 C CA . PRO A 1 117 ? 12.267 30.362 0.214 1.00 61.56 117 PRO A CA 1
ATOM 921 C C . PRO A 1 117 ? 13.489 31.231 -0.083 1.00 61.56 117 PRO A C 1
ATOM 923 O O . PRO A 1 117 ? 14.183 31.661 0.837 1.00 61.56 117 PRO A O 1
ATOM 926 N N . ARG A 1 118 ? 13.772 31.467 -1.368 1.00 65.81 118 ARG A N 1
ATOM 927 C CA . ARG A 1 118 ? 14.929 32.274 -1.781 1.00 65.81 118 ARG A CA 1
ATOM 928 C C . ARG A 1 118 ? 14.591 33.766 -1.817 1.00 65.81 118 ARG A C 1
ATOM 930 O O . ARG A 1 118 ? 15.475 34.575 -1.571 1.00 65.81 118 ARG A O 1
ATOM 937 N N . ASN A 1 119 ? 13.320 34.115 -2.058 1.00 77.81 119 ASN A N 1
ATOM 938 C CA . ASN A 1 119 ? 12.844 35.495 -2.216 1.00 77.81 119 ASN A CA 1
ATOM 939 C C . ASN A 1 119 ? 11.545 35.784 -1.429 1.00 77.81 119 ASN A C 1
ATOM 941 O O . ASN A 1 119 ? 10.759 34.881 -1.140 1.00 77.81 119 ASN A O 1
ATOM 945 N N . PHE A 1 120 ? 11.241 37.068 -1.185 1.00 67.50 120 PHE A N 1
ATOM 946 C CA . PHE A 1 120 ? 9.986 37.519 -0.547 1.00 67.50 120 PHE A CA 1
ATOM 947 C C . PHE A 1 120 ? 8.712 37.099 -1.308 1.00 67.50 120 PHE A C 1
ATOM 949 O O . PHE A 1 120 ? 7.670 36.868 -0.695 1.00 67.50 120 PHE A O 1
ATOM 956 N N . ARG A 1 121 ? 8.790 36.933 -2.636 1.00 70.50 121 ARG A N 1
ATOM 957 C CA . ARG A 1 121 ? 7.685 36.400 -3.451 1.00 70.50 121 ARG A CA 1
ATOM 958 C C . ARG A 1 121 ? 7.405 34.923 -3.152 1.00 70.50 121 ARG A C 1
ATOM 960 O O . ARG A 1 121 ? 6.245 34.531 -3.068 1.00 70.50 121 ARG A O 1
ATOM 967 N N . ASP A 1 122 ? 8.449 34.125 -2.927 1.00 65.94 122 ASP A N 1
ATOM 968 C CA . ASP A 1 122 ? 8.306 32.716 -2.536 1.00 65.94 122 ASP A CA 1
ATOM 969 C C . ASP A 1 122 ? 7.701 32.595 -1.136 1.00 65.94 122 ASP A C 1
ATOM 971 O O . ASP A 1 122 ? 6.885 31.709 -0.887 1.00 65.94 122 ASP A O 1
ATOM 975 N N . PHE A 1 123 ? 8.039 33.527 -0.241 1.00 64.75 123 PHE A N 1
ATOM 976 C CA . PHE A 1 123 ? 7.443 33.607 1.090 1.00 64.75 123 PHE A CA 1
ATOM 977 C C . PHE A 1 123 ? 5.933 33.892 1.029 1.00 64.75 123 PHE A C 1
ATOM 979 O O . PHE A 1 123 ? 5.149 33.190 1.668 1.00 64.75 123 PHE A O 1
ATOM 986 N N . PHE A 1 124 ? 5.500 34.849 0.198 1.00 65.19 124 PHE A N 1
ATOM 987 C CA . PHE A 1 124 ? 4.071 35.117 -0.023 1.00 65.19 124 PHE A CA 1
ATOM 988 C C . PHE A 1 124 ? 3.338 33.919 -0.648 1.00 65.19 124 PHE A C 1
ATOM 990 O O . PHE A 1 124 ? 2.239 33.578 -0.212 1.00 65.19 124 PHE A O 1
ATOM 997 N N . ASN A 1 125 ? 3.969 33.210 -1.589 1.00 66.06 125 ASN A N 1
ATOM 998 C CA . ASN A 1 125 ? 3.424 31.975 -2.168 1.00 66.06 125 ASN A CA 1
ATOM 999 C C . ASN A 1 125 ? 3.329 30.818 -1.149 1.00 66.06 125 ASN A C 1
ATOM 1001 O O . ASN A 1 125 ? 2.558 29.877 -1.341 1.00 66.06 125 ASN A O 1
ATOM 1005 N N . MET A 1 126 ? 4.092 30.871 -0.052 1.00 61.38 126 MET A N 1
ATOM 1006 C CA . MET A 1 126 ? 4.019 29.912 1.055 1.00 61.38 126 MET A CA 1
ATOM 1007 C C . MET A 1 126 ? 2.956 30.271 2.105 1.00 61.38 126 MET A C 1
ATOM 1009 O O . MET A 1 126 ? 2.564 29.392 2.871 1.00 61.38 126 MET A O 1
ATOM 1013 N N . ALA A 1 127 ? 2.430 31.500 2.135 1.00 59.53 127 ALA A N 1
ATOM 1014 C CA . ALA A 1 127 ? 1.457 31.946 3.140 1.00 59.53 127 ALA A CA 1
ATOM 1015 C C . ALA A 1 127 ? 0.163 31.091 3.216 1.00 59.53 127 ALA A C 1
ATOM 1017 O O . ALA A 1 127 ? -0.238 30.740 4.328 1.00 59.53 127 ALA A O 1
ATOM 1018 N N . PRO A 1 128 ? -0.456 30.633 2.105 1.00 65.94 128 PRO A N 1
ATOM 1019 C CA . PRO A 1 128 ? -1.604 29.712 2.163 1.00 65.94 128 PRO A CA 1
ATOM 1020 C C . PRO A 1 128 ? -1.259 28.335 2.759 1.00 65.94 128 PRO A C 1
ATOM 1022 O O . PRO A 1 128 ? -2.123 27.618 3.262 1.00 65.94 128 PRO A O 1
ATOM 1025 N N . LYS A 1 129 ? 0.022 27.947 2.746 1.00 66.62 129 LYS A N 1
ATOM 1026 C CA . LYS A 1 129 ? 0.484 26.705 3.380 1.00 66.62 129 LYS A CA 1
ATOM 1027 C C . LYS A 1 129 ? 0.566 26.850 4.904 1.00 66.62 129 LYS A C 1
ATOM 1029 O O . LYS A 1 129 ? 0.428 25.854 5.604 1.00 66.62 129 LYS A O 1
ATOM 1034 N N . PHE A 1 130 ? 0.704 28.066 5.440 1.00 61.91 130 PHE A N 1
ATOM 1035 C CA . PHE A 1 130 ? 0.715 28.308 6.890 1.00 61.91 130 PHE A CA 1
ATOM 1036 C C . PHE A 1 130 ? -0.656 28.120 7.550 1.00 61.91 130 PHE A C 1
ATOM 1038 O O . PHE A 1 130 ? -0.729 27.543 8.633 1.00 61.91 130 PHE A O 1
ATOM 1045 N N . THR A 1 131 ? -1.753 28.532 6.907 1.00 61.44 131 THR A N 1
ATOM 1046 C CA . THR A 1 131 ? -3.112 28.234 7.407 1.00 61.44 131 THR A CA 1
ATOM 1047 C C . THR A 1 131 ? -3.378 26.730 7.424 1.00 61.44 131 THR A C 1
ATOM 1049 O O . THR A 1 131 ? -3.974 26.206 8.361 1.00 61.44 131 THR A O 1
ATOM 1052 N N . THR A 1 132 ? -2.844 26.024 6.431 1.00 67.94 132 THR A N 1
ATOM 1053 C CA . THR A 1 132 ? -2.884 24.563 6.349 1.00 67.94 132 THR A CA 1
ATOM 1054 C C . THR A 1 132 ? -2.106 23.913 7.504 1.00 67.94 132 THR A C 1
ATOM 1056 O O . THR A 1 132 ? -2.599 22.978 8.127 1.00 67.94 132 THR A O 1
ATOM 1059 N N . ILE A 1 133 ? -0.947 24.466 7.881 1.00 68.62 133 ILE A N 1
ATOM 1060 C CA . ILE A 1 133 ? -0.178 24.026 9.060 1.00 68.62 133 ILE A CA 1
ATOM 1061 C C . ILE A 1 133 ? -0.943 24.292 10.369 1.00 68.62 133 ILE A C 1
ATOM 1063 O O . ILE A 1 133 ? -0.930 23.454 11.266 1.00 68.62 133 ILE A O 1
ATOM 1067 N N . LEU A 1 134 ? -1.664 25.411 10.495 1.00 66.75 134 LEU A N 1
ATOM 1068 C CA . LEU A 1 134 ? -2.474 25.699 11.690 1.00 66.75 134 LEU A CA 1
ATOM 1069 C C . LEU A 1 134 ? -3.608 24.683 11.910 1.00 66.75 134 LEU A C 1
ATOM 1071 O O . LEU A 1 134 ? -3.975 24.419 13.059 1.00 66.75 134 LEU A O 1
ATOM 1075 N N . ASN A 1 135 ? -4.135 24.090 10.835 1.00 76.62 135 ASN A N 1
ATOM 1076 C CA . ASN A 1 135 ? -5.156 23.041 10.899 1.00 76.62 135 ASN A CA 1
ATOM 1077 C C . ASN A 1 135 ? -4.617 21.693 11.411 1.00 76.62 135 ASN A C 1
ATOM 1079 O O . ASN A 1 135 ? -5.408 20.828 11.774 1.00 76.62 135 ASN A O 1
ATOM 1083 N N . MET A 1 136 ? -3.292 21.522 11.502 1.00 79.31 136 MET A N 1
ATOM 1084 C CA . MET A 1 136 ? -2.654 20.319 12.057 1.00 79.31 136 MET A CA 1
ATOM 1085 C C . MET A 1 136 ? -2.747 20.229 13.587 1.00 79.31 136 MET A C 1
ATOM 1087 O O . MET A 1 136 ? -2.440 19.186 14.166 1.00 79.31 136 MET A O 1
ATOM 1091 N N . LEU A 1 137 ? -3.121 21.313 14.266 1.00 83.94 137 LEU A N 1
ATOM 1092 C CA . LEU A 1 137 ? -3.293 21.309 15.717 1.00 83.94 137 LEU A CA 1
ATOM 1093 C C . LEU A 1 137 ? -4.626 20.660 16.100 1.00 83.94 137 LEU A C 1
ATOM 1095 O O . LEU A 1 137 ? -5.633 20.835 15.416 1.00 83.94 137 LEU A O 1
ATOM 1099 N N . THR A 1 138 ? -4.657 19.968 17.237 1.00 87.94 138 THR A N 1
ATOM 1100 C CA . THR A 1 138 ? -5.910 19.494 17.831 1.00 87.94 138 THR A CA 1
ATOM 1101 C C . THR A 1 138 ? -6.612 20.625 18.582 1.00 87.94 138 THR A C 1
ATOM 1103 O O . THR A 1 138 ? -5.980 21.535 19.130 1.00 87.94 138 THR A O 1
ATOM 1106 N N . LYS A 1 139 ? -7.946 20.595 18.595 1.00 91.62 139 LYS A N 1
ATOM 1107 C CA . LYS A 1 139 ? -8.784 21.481 19.406 1.00 91.62 139 LYS A CA 1
ATOM 1108 C C . LYS A 1 139 ? -9.344 20.663 20.563 1.00 91.62 139 LYS A C 1
ATOM 1110 O O . LYS A 1 139 ? -10.192 19.803 20.357 1.00 91.62 139 LYS A O 1
ATOM 1115 N N . LYS A 1 140 ? -8.869 20.936 21.776 1.00 92.94 140 LYS A N 1
ATOM 1116 C CA . LYS A 1 140 ? -9.370 20.269 22.980 1.00 92.94 140 LYS A CA 1
ATOM 1117 C C . LYS A 1 140 ? -10.712 20.865 23.381 1.00 92.94 140 LYS A C 1
ATOM 1119 O O . LYS A 1 140 ? -10.821 22.088 23.500 1.00 92.94 140 LYS A O 1
ATOM 1124 N N . ILE A 1 141 ? -11.706 20.018 23.606 1.00 93.81 141 ILE A N 1
ATOM 1125 C CA . ILE A 1 141 ? -13.018 20.419 24.118 1.00 93.81 141 ILE A CA 1
ATOM 1126 C C . ILE A 1 141 ? -13.268 19.798 25.494 1.00 93.81 141 ILE A C 1
ATOM 1128 O O . ILE A 1 141 ? -12.645 18.801 25.853 1.00 93.81 141 ILE A O 1
ATOM 1132 N N . LYS A 1 142 ? -14.145 20.425 26.287 1.00 90.81 142 LYS A N 1
ATOM 1133 C CA . LYS A 1 142 ? -14.469 19.968 27.650 1.00 90.81 142 LYS A CA 1
ATOM 1134 C C . LYS A 1 142 ? -15.638 18.984 27.692 1.00 90.81 142 LYS A C 1
ATOM 1136 O O . LYS A 1 142 ? -15.567 18.021 28.436 1.00 90.81 142 LYS A O 1
ATOM 1141 N N . ASN A 1 143 ? -16.679 19.235 26.897 1.00 90.25 143 ASN A N 1
ATOM 1142 C CA . ASN A 1 143 ? -17.874 18.397 26.811 1.00 90.25 143 ASN A CA 1
ATOM 1143 C C . ASN A 1 143 ? -17.955 17.834 25.394 1.00 90.25 143 ASN A C 1
ATOM 1145 O O . ASN A 1 143 ? -17.919 18.614 24.441 1.00 90.25 143 ASN A O 1
ATOM 1149 N N . ALA A 1 144 ? -18.054 16.514 25.265 1.00 92.38 144 ALA A N 1
ATOM 1150 C CA . ALA A 1 144 ? -18.071 15.828 23.980 1.00 92.38 144 ALA A CA 1
ATOM 1151 C C . ALA A 1 144 ? -19.292 14.908 23.853 1.00 92.38 144 ALA A C 1
ATOM 1153 O O . ALA A 1 144 ? -19.635 14.242 24.832 1.00 92.38 144 ALA A O 1
ATOM 1154 N N . PRO A 1 145 ? -19.906 14.808 22.658 1.00 90.88 145 PRO A N 1
ATOM 1155 C CA . PRO A 1 145 ? -21.005 13.875 22.410 1.00 90.88 145 PRO A CA 1
ATOM 1156 C C . PRO A 1 145 ? -20.662 12.422 22.760 1.00 90.88 145 PRO A C 1
ATOM 1158 O O . PRO A 1 145 ? -21.506 11.693 23.270 1.00 90.88 145 PRO A O 1
ATOM 1161 N N . CYS A 1 146 ? -19.411 12.000 22.545 1.00 92.50 146 CYS A N 1
ATOM 1162 C CA . CYS A 1 146 ? -18.975 10.638 22.851 1.00 92.50 146 CYS A CA 1
ATOM 1163 C C . CYS A 1 146 ? -18.995 10.288 24.355 1.00 92.50 146 CYS A C 1
ATOM 1165 O O . CYS A 1 146 ? -18.809 9.128 24.698 1.00 92.50 146 CYS A O 1
ATOM 1167 N N . GLN A 1 147 ? -19.211 11.265 25.245 1.00 95.69 147 GLN A N 1
ATOM 1168 C CA . GLN A 1 147 ? -19.246 11.102 26.705 1.00 95.69 147 GLN A CA 1
ATOM 1169 C C . GLN A 1 147 ? -20.636 11.375 27.312 1.00 95.69 147 GLN A C 1
ATOM 1171 O O . GLN A 1 147 ? -20.744 11.601 28.515 1.00 95.69 147 GLN A O 1
ATOM 1176 N N . GLU A 1 148 ? -21.704 11.375 26.504 1.00 94.50 148 GLU A N 1
ATOM 1177 C CA . GLU A 1 148 ? -23.078 11.601 26.984 1.00 94.50 148 GLU A CA 1
ATOM 1178 C C . GLU A 1 148 ? -23.571 10.502 27.935 1.00 94.50 148 GLU A C 1
ATOM 1180 O O . GLU A 1 148 ? -24.226 10.798 28.935 1.00 94.50 148 GLU A O 1
ATOM 1185 N N . GLU A 1 149 ? -23.249 9.245 27.634 1.00 95.69 149 GLU A N 1
ATOM 1186 C CA . GLU A 1 149 ? -23.527 8.092 28.485 1.00 95.69 149 GLU A CA 1
ATOM 1187 C C . GLU A 1 149 ? -22.219 7.407 28.876 1.00 95.69 149 GLU A C 1
ATOM 1189 O O . GLU A 1 149 ? -21.378 7.122 28.023 1.00 95.69 149 GLU A O 1
ATOM 1194 N N . ILE A 1 150 ? -22.053 7.128 30.171 1.00 96.94 150 ILE A N 1
ATOM 1195 C CA . ILE A 1 150 ? -20.836 6.539 30.737 1.00 96.94 150 ILE A CA 1
ATOM 1196 C C . ILE A 1 150 ? -21.214 5.275 31.507 1.00 96.94 150 ILE A C 1
ATOM 1198 O O . ILE A 1 150 ? -21.973 5.321 32.476 1.00 96.94 150 ILE A O 1
ATOM 1202 N N . ILE A 1 151 ? -20.647 4.148 31.092 1.00 96.62 151 ILE A N 1
ATOM 1203 C CA . ILE A 1 151 ? -20.748 2.850 31.759 1.00 96.62 151 ILE A CA 1
ATOM 1204 C C . ILE A 1 151 ? -19.352 2.512 32.278 1.00 96.62 151 ILE A C 1
ATOM 1206 O O . ILE A 1 151 ? -18.398 2.520 31.505 1.00 96.62 151 ILE A O 1
ATOM 1210 N N . SER A 1 152 ? -19.206 2.230 33.571 1.00 96.31 152 SER A N 1
ATOM 1211 C CA . SER A 1 152 ? -17.896 2.002 34.190 1.00 96.31 152 SER A CA 1
ATOM 1212 C C . SER A 1 152 ? -17.894 0.862 35.207 1.00 96.31 152 SER A C 1
ATOM 1214 O O . SER A 1 152 ? -18.939 0.470 35.737 1.00 96.31 152 SER A O 1
ATOM 1216 N N . GLY A 1 153 ? -16.699 0.327 35.472 1.00 90.94 153 GLY A N 1
ATOM 1217 C CA . GLY A 1 153 ? -16.473 -0.725 36.464 1.00 90.94 153 GLY A CA 1
ATOM 1218 C C . GLY A 1 153 ? -17.211 -2.020 36.120 1.00 90.94 153 GLY A C 1
ATOM 1219 O O . GLY A 1 153 ? -17.198 -2.468 34.977 1.00 90.94 153 GLY A O 1
ATOM 1220 N N . ASP A 1 154 ? -17.891 -2.615 37.101 1.00 92.62 154 ASP A N 1
ATOM 1221 C CA . ASP A 1 154 ? -18.541 -3.926 36.949 1.00 92.62 154 ASP A CA 1
ATOM 1222 C C . ASP A 1 154 ? -19.703 -3.951 35.949 1.00 92.62 154 ASP A C 1
ATOM 1224 O O . ASP A 1 154 ? -20.065 -5.030 35.467 1.00 92.62 154 ASP A O 1
ATOM 1228 N N . LYS A 1 155 ? -20.262 -2.772 35.633 1.00 95.38 155 LYS A N 1
ATOM 1229 C CA . L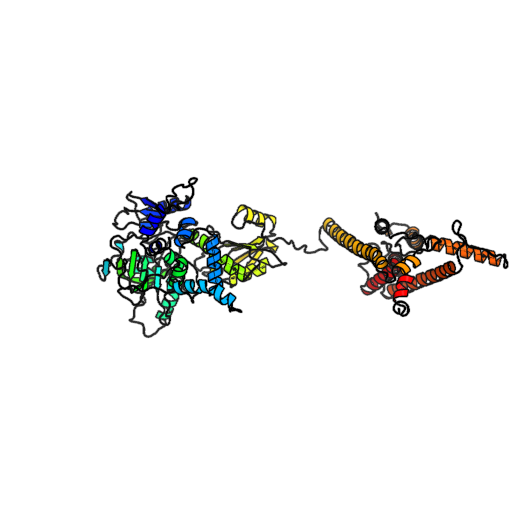YS A 1 155 ? -21.356 -2.583 34.669 1.00 95.38 155 LYS A CA 1
ATOM 1230 C C . LYS A 1 155 ? -20.896 -2.658 33.214 1.00 95.38 155 LYS A C 1
ATOM 1232 O O . LYS A 1 155 ? -21.743 -2.669 32.326 1.00 95.38 155 LYS A O 1
ATOM 1237 N N . VAL A 1 1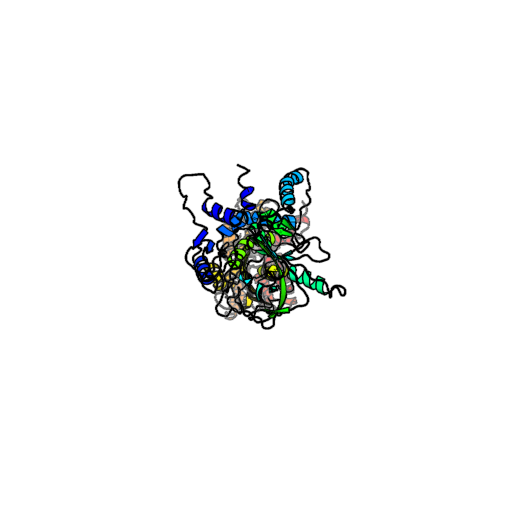56 ? -19.586 -2.658 32.960 1.00 96.81 156 VAL A N 1
ATOM 1238 C CA . VAL A 1 156 ? -19.047 -2.810 31.608 1.00 96.81 156 VAL A CA 1
ATOM 1239 C C . VAL A 1 156 ? -19.380 -4.203 31.087 1.00 96.81 156 VAL A C 1
ATOM 1241 O O . VAL A 1 156 ? -18.950 -5.211 31.652 1.00 96.81 156 VAL A O 1
ATOM 1244 N N . ASP A 1 157 ? -20.131 -4.226 29.991 1.00 96.94 157 ASP A N 1
ATOM 1245 C CA . ASP A 1 157 ? -20.439 -5.428 29.232 1.00 96.94 157 ASP A CA 1
ATOM 1246 C C . ASP A 1 157 ? -20.353 -5.122 27.734 1.00 96.94 157 ASP A C 1
ATOM 1248 O O . ASP A 1 157 ? -21.135 -4.343 27.195 1.00 96.94 157 ASP A O 1
ATOM 1252 N N . LEU A 1 158 ? -19.378 -5.719 27.057 1.00 96.31 158 LEU A N 1
ATOM 1253 C CA . LEU A 1 158 ? -19.155 -5.600 25.620 1.00 96.31 158 LEU A CA 1
ATOM 1254 C C . LEU A 1 158 ? -20.246 -6.308 24.812 1.00 96.31 158 LEU A C 1
ATOM 1256 O O . LEU A 1 158 ? -20.446 -5.957 23.651 1.00 96.31 158 LEU A O 1
ATOM 1260 N N . ASN A 1 159 ? -20.994 -7.237 25.419 1.00 95.19 159 ASN A N 1
ATOM 1261 C CA . ASN A 1 159 ? -22.099 -7.932 24.759 1.00 95.19 159 ASN A CA 1
ATOM 1262 C C . ASN A 1 159 ? -23.289 -7.012 24.451 1.00 95.19 159 ASN A C 1
ATOM 1264 O O . ASN A 1 159 ? -24.194 -7.427 23.739 1.00 95.19 159 ASN A O 1
ATOM 1268 N N . ILE A 1 160 ? -23.307 -5.768 24.947 1.00 95.31 160 ILE A N 1
ATOM 1269 C CA . ILE A 1 160 ? -24.308 -4.769 24.533 1.00 95.31 160 ILE A CA 1
ATOM 1270 C C . ILE A 1 160 ? -24.050 -4.240 23.116 1.00 95.31 160 ILE A C 1
ATOM 1272 O O . ILE A 1 160 ? -24.937 -3.638 22.510 1.00 95.31 160 ILE A O 1
ATOM 1276 N N . LEU A 1 161 ? -22.824 -4.401 22.607 1.00 96.94 161 LEU A N 1
ATOM 1277 C CA . LEU A 1 161 ? -22.422 -3.930 21.290 1.00 96.94 161 LEU A CA 1
ATOM 1278 C C . LEU A 1 161 ? -22.695 -5.026 20.247 1.00 96.94 161 LEU A C 1
ATOM 1280 O O . LEU A 1 161 ? -22.352 -6.182 20.495 1.00 96.94 161 LEU A O 1
ATOM 1284 N N . PRO A 1 162 ? -23.244 -4.686 19.068 1.00 97.12 162 PRO A N 1
ATOM 1285 C CA . PRO A 1 162 ? -23.519 -5.631 17.980 1.00 97.12 162 PRO A CA 1
ATOM 1286 C C . PRO A 1 162 ? -22.228 -6.018 17.233 1.00 97.12 162 PRO A C 1
ATOM 1288 O O . PRO A 1 162 ? -22.070 -5.769 16.037 1.00 97.12 162 PRO A O 1
ATOM 1291 N N . ILE A 1 163 ? -21.267 -6.587 17.962 1.00 97.69 163 ILE A N 1
ATOM 1292 C CA . ILE A 1 163 ? -19.960 -6.989 17.440 1.00 97.69 163 ILE A CA 1
ATOM 1293 C C . ILE A 1 163 ? -20.160 -8.168 16.492 1.00 97.69 163 ILE A C 1
ATOM 1295 O O . ILE A 1 163 ? -20.785 -9.170 16.838 1.00 97.69 163 ILE A O 1
ATOM 1299 N N . MET A 1 164 ? -19.627 -8.044 15.282 1.00 97.50 164 MET A N 1
ATOM 1300 C CA . MET A 1 164 ? -19.862 -9.020 14.226 1.00 97.50 164 MET A CA 1
ATOM 1301 C C . MET A 1 164 ? -18.920 -10.214 14.364 1.00 97.50 164 MET A C 1
ATOM 1303 O O . MET A 1 164 ? -17.741 -10.060 14.691 1.00 97.50 164 MET A O 1
ATOM 1307 N N . ARG A 1 165 ? -19.420 -11.402 14.024 1.00 96.88 165 ARG A N 1
ATOM 1308 C CA . ARG A 1 165 ? -18.582 -12.554 13.662 1.00 96.88 165 ARG A CA 1
ATOM 1309 C C . ARG A 1 165 ? -18.626 -12.672 12.145 1.00 96.88 165 ARG A C 1
ATOM 1311 O O . ARG A 1 165 ? -19.712 -12.773 11.578 1.00 96.88 165 ARG A O 1
ATOM 1318 N N . CYS A 1 166 ? -17.470 -12.568 11.494 1.00 96.44 166 CYS A N 1
ATOM 1319 C CA . CYS A 1 166 ? -17.422 -12.305 10.059 1.00 96.44 166 CYS A CA 1
ATOM 1320 C C . CYS A 1 166 ? -17.497 -13.585 9.232 1.00 96.44 166 CYS A C 1
ATOM 1322 O O . CYS A 1 166 ? -18.225 -13.620 8.243 1.00 96.44 166 CYS A O 1
ATOM 1324 N N . TRP A 1 167 ? -16.783 -14.627 9.655 1.00 96.88 167 TRP A N 1
ATOM 1325 C CA . TRP A 1 167 ? -16.662 -15.877 8.916 1.00 96.88 167 TRP A CA 1
ATOM 1326 C C . TRP A 1 167 ? -17.023 -17.105 9.760 1.00 96.88 167 TRP A C 1
ATOM 1328 O O . TRP A 1 167 ? -16.893 -17.071 10.987 1.00 96.88 167 TRP A O 1
ATOM 1338 N N . PRO A 1 168 ? -17.450 -18.218 9.128 1.00 96.56 168 PRO A N 1
ATOM 1339 C CA . PRO A 1 168 ? -17.942 -19.395 9.845 1.00 96.56 168 PRO A CA 1
ATOM 1340 C C . PRO A 1 168 ? -16.957 -19.973 10.866 1.00 96.56 168 PRO A C 1
ATOM 1342 O O . PRO A 1 168 ? -17.370 -20.313 11.969 1.00 96.56 168 PRO A O 1
ATOM 1345 N N . GLU A 1 169 ? -15.662 -20.034 10.553 1.00 95.94 169 GLU A N 1
ATOM 1346 C CA . GLU A 1 169 ? -14.635 -20.586 11.455 1.00 95.94 169 GLU A CA 1
ATOM 1347 C C . GLU A 1 169 ? -13.934 -19.524 12.321 1.00 95.94 169 GLU A C 1
ATOM 1349 O O . GLU A 1 169 ? -12.973 -19.841 13.015 1.00 95.94 169 GLU A O 1
ATOM 1354 N N . ASP A 1 170 ? -14.409 -18.270 12.323 1.00 95.81 170 ASP A N 1
ATOM 1355 C CA . ASP A 1 170 ? -13.904 -17.266 13.269 1.00 95.81 170 ASP A CA 1
ATOM 1356 C C . ASP A 1 170 ? -14.165 -17.727 14.711 1.00 95.81 170 ASP A C 1
ATOM 1358 O O . ASP A 1 170 ? -15.292 -18.092 15.056 1.00 95.81 170 ASP A O 1
ATOM 1362 N N . VAL A 1 171 ? -13.147 -17.668 15.572 1.00 95.69 171 VAL A N 1
ATOM 1363 C CA . VAL A 1 171 ? -13.245 -18.178 16.952 1.00 95.69 171 VAL A CA 1
ATOM 1364 C C . VAL A 1 171 ? -14.223 -17.384 17.833 1.00 95.69 171 VAL A C 1
ATOM 1366 O O . VAL A 1 171 ? -14.833 -17.943 18.744 1.00 95.69 171 VAL A O 1
ATOM 1369 N N . ALA A 1 172 ? -14.395 -16.086 17.566 1.00 95.50 172 ALA A N 1
ATOM 1370 C CA . ALA A 1 172 ? -15.234 -15.181 18.353 1.00 95.50 172 ALA A CA 1
ATOM 1371 C C . ALA A 1 172 ? -15.680 -13.954 17.527 1.00 95.50 172 ALA A C 1
ATOM 1373 O O . ALA A 1 172 ? -15.190 -13.743 16.418 1.00 95.50 172 ALA A O 1
ATOM 1374 N N . PRO A 1 173 ? -16.601 -13.115 18.035 1.00 96.75 173 PRO A N 1
ATOM 1375 C CA . PRO A 1 173 ? -16.841 -11.787 17.475 1.00 96.75 173 PRO A CA 1
ATOM 1376 C C . PRO A 1 173 ? -15.584 -10.905 17.509 1.00 96.75 173 PRO A C 1
ATOM 1378 O O . PRO A 1 173 ? -14.744 -11.023 18.409 1.00 96.75 173 PRO A O 1
ATOM 1381 N N . LEU A 1 174 ? -15.474 -9.996 16.539 1.00 97.00 174 LEU A N 1
ATOM 1382 C CA . LEU A 1 174 ? -14.277 -9.195 16.302 1.00 97.00 174 LEU A CA 1
ATOM 1383 C C . LEU A 1 174 ? -14.619 -7.712 16.106 1.00 97.00 174 LEU A C 1
ATOM 1385 O O . LEU A 1 174 ? -15.412 -7.352 15.239 1.00 97.00 174 LEU A O 1
ATOM 1389 N N . ILE A 1 175 ? -13.966 -6.832 16.866 1.00 97.75 175 ILE A N 1
ATOM 1390 C CA . ILE A 1 175 ? -13.993 -5.387 16.613 1.00 97.75 175 ILE A CA 1
ATOM 1391 C C . ILE A 1 175 ? -12.994 -5.080 15.498 1.00 97.75 175 ILE A C 1
ATOM 1393 O O . ILE A 1 175 ? -11.795 -5.327 15.645 1.00 97.75 175 ILE A O 1
ATOM 1397 N N . THR A 1 176 ? -13.473 -4.512 14.395 1.00 95.75 176 THR A N 1
ATOM 1398 C CA . THR A 1 176 ? -12.668 -4.308 13.179 1.00 95.75 176 THR A CA 1
ATOM 1399 C C . THR A 1 176 ? -12.343 -2.842 12.880 1.00 95.75 176 THR A C 1
ATOM 1401 O O . THR A 1 176 ? -11.276 -2.568 12.336 1.00 95.75 176 THR A O 1
ATOM 1404 N N . TRP A 1 177 ? -13.185 -1.886 13.295 1.00 94.50 177 TRP A N 1
ATOM 1405 C CA . TRP A 1 177 ? -13.013 -0.441 13.032 1.00 94.50 177 TRP A CA 1
ATOM 1406 C C . TRP A 1 177 ? -12.669 0.403 14.274 1.00 94.50 177 TRP A C 1
ATOM 1408 O O . TRP A 1 177 ? -13.069 1.560 14.397 1.00 94.50 177 TRP A O 1
ATOM 1418 N N . GLY A 1 178 ? -11.897 -0.159 15.207 1.00 94.12 178 GLY A N 1
ATOM 1419 C CA . GLY A 1 178 ? -11.456 0.541 16.417 1.00 94.12 178 GLY A CA 1
ATOM 1420 C C . GLY A 1 178 ? -10.179 1.358 16.215 1.00 94.12 178 GLY A C 1
ATOM 1421 O O . GLY A 1 178 ? -9.096 0.789 16.058 1.00 94.12 178 GLY A O 1
ATOM 1422 N N . LEU A 1 179 ? -10.274 2.689 16.294 1.00 96.56 179 LEU A N 1
ATOM 1423 C CA . LEU A 1 179 ? -9.105 3.569 16.340 1.00 96.56 179 LEU A CA 1
ATOM 1424 C C . LEU A 1 179 ? -8.461 3.478 17.725 1.00 96.56 179 LEU A C 1
ATOM 1426 O O . LEU A 1 179 ? -8.882 4.140 18.673 1.00 96.56 179 LEU A O 1
ATOM 1430 N N . THR A 1 180 ? -7.441 2.638 17.843 1.00 97.31 180 THR A N 1
ATOM 1431 C CA . THR A 1 180 ? -6.699 2.434 19.086 1.00 97.31 180 THR A CA 1
ATOM 1432 C C . THR A 1 180 ? -5.715 3.580 19.290 1.00 97.31 180 THR A C 1
ATOM 1434 O O . THR A 1 180 ? -4.799 3.784 18.488 1.00 97.31 180 THR A O 1
ATOM 1437 N N . VAL A 1 181 ? -5.905 4.312 20.381 1.00 96.31 181 VAL A N 1
ATOM 1438 C CA . VAL A 1 181 ? -5.109 5.455 20.810 1.00 96.31 181 VAL A CA 1
ATOM 1439 C C . VAL A 1 181 ? -4.137 5.014 21.897 1.00 96.31 181 VAL A C 1
ATOM 1441 O O . VAL A 1 181 ? -4.541 4.506 22.945 1.00 96.31 181 VAL A O 1
ATOM 1444 N N . THR A 1 182 ? -2.850 5.255 21.660 1.00 94.06 182 THR A N 1
ATOM 1445 C CA . THR A 1 182 ? -1.775 5.024 22.633 1.00 94.06 182 THR A CA 1
ATOM 1446 C C . THR A 1 182 ? -0.847 6.225 22.718 1.00 94.06 182 THR A C 1
ATOM 1448 O O . THR A 1 182 ? -0.777 7.055 21.805 1.00 94.06 182 THR A O 1
ATOM 1451 N N . LYS A 1 183 ? -0.102 6.316 23.820 1.00 90.81 183 LYS A N 1
ATOM 1452 C CA . LYS A 1 183 ? 0.923 7.339 24.014 1.00 90.81 183 LYS A CA 1
ATOM 1453 C C . LYS A 1 183 ? 2.168 6.722 24.641 1.00 90.81 183 LYS A C 1
ATOM 1455 O O . LYS A 1 183 ? 2.109 6.203 25.754 1.00 90.81 183 LYS A O 1
ATOM 1460 N N . GLY A 1 184 ? 3.292 6.802 23.932 1.00 84.88 184 GLY A N 1
ATOM 1461 C CA . GLY A 1 184 ? 4.600 6.423 24.469 1.00 84.88 184 GLY A CA 1
ATOM 1462 C C . GLY A 1 184 ? 5.016 7.318 25.640 1.00 84.88 184 GLY A C 1
ATOM 1463 O O . GLY A 1 184 ? 4.681 8.501 25.684 1.00 84.88 184 GLY A O 1
ATOM 1464 N N . LEU A 1 185 ? 5.773 6.765 26.587 1.00 77.44 185 LEU A N 1
ATOM 1465 C CA . LEU A 1 185 ? 6.086 7.425 27.862 1.00 77.44 185 LEU A CA 1
ATOM 1466 C C . LEU A 1 185 ? 6.911 8.706 27.708 1.00 77.44 185 LEU A C 1
ATOM 1468 O O . LEU A 1 185 ? 6.655 9.688 28.401 1.00 77.44 185 LEU A O 1
ATOM 1472 N N . TYR A 1 186 ? 7.878 8.711 26.790 1.00 74.94 186 TYR A N 1
ATOM 1473 C CA . TYR A 1 186 ? 8.747 9.870 26.547 1.00 74.94 186 TYR A CA 1
ATOM 1474 C C . TYR A 1 186 ? 8.258 10.758 25.398 1.00 74.94 186 TYR A C 1
ATOM 1476 O O . TYR A 1 186 ? 8.936 11.709 25.008 1.00 74.94 186 TYR A O 1
ATOM 1484 N N . LYS A 1 187 ? 7.094 10.445 24.816 1.00 75.62 187 LYS A N 1
ATOM 1485 C CA . LYS A 1 187 ? 6.596 11.090 23.601 1.00 75.62 187 LYS A CA 1
ATOM 1486 C C . LYS A 1 187 ? 5.426 12.007 23.929 1.00 75.62 187 LYS A C 1
ATOM 1488 O O . LYS A 1 187 ? 4.507 11.670 24.669 1.00 75.62 187 LYS A O 1
ATOM 1493 N N . THR A 1 188 ? 5.429 13.181 23.311 1.00 75.00 188 THR A N 1
ATOM 1494 C CA . THR A 1 188 ? 4.284 14.097 23.358 1.00 75.00 188 THR A CA 1
ATOM 1495 C C . THR A 1 188 ? 3.181 13.680 22.382 1.00 75.00 188 THR A C 1
ATOM 1497 O O . THR A 1 188 ? 2.012 13.941 22.660 1.00 75.00 188 THR A O 1
ATOM 1500 N N . ARG A 1 189 ? 3.531 12.998 21.276 1.00 81.06 189 ARG A N 1
ATOM 1501 C CA . ARG A 1 189 ? 2.576 12.499 20.270 1.00 81.06 189 ARG A CA 1
ATOM 1502 C C . ARG A 1 189 ? 1.757 11.316 20.784 1.00 81.06 189 ARG A C 1
ATOM 1504 O O . ARG A 1 189 ? 2.299 10.429 21.440 1.00 81.06 189 ARG A O 1
ATOM 1511 N N . GLN A 1 190 ? 0.487 11.275 20.392 1.00 88.94 190 GLN A N 1
ATOM 1512 C CA . GLN A 1 190 ? -0.326 10.062 20.441 1.00 88.94 190 GLN A CA 1
ATOM 1513 C C . GLN A 1 190 ? -0.280 9.359 19.088 1.00 88.94 190 GLN A C 1
ATOM 1515 O O . GLN A 1 190 ? -0.208 10.021 18.048 1.00 88.94 190 GLN A O 1
ATOM 1520 N N . ASN A 1 191 ? -0.316 8.034 19.128 1.00 90.12 191 ASN A N 1
ATOM 1521 C CA . ASN A 1 191 ? -0.459 7.177 17.965 1.00 90.12 191 ASN A CA 1
ATOM 1522 C C . ASN A 1 191 ? -1.925 6.767 17.815 1.00 90.12 191 ASN A C 1
ATOM 1524 O O . ASN A 1 191 ? -2.523 6.318 18.792 1.00 90.12 191 ASN A O 1
ATOM 1528 N N . LEU A 1 192 ? -2.456 6.832 16.597 1.00 92.62 192 LEU A N 1
ATOM 1529 C CA . LEU A 1 192 ? -3.695 6.146 16.229 1.00 92.62 192 LEU A CA 1
ATOM 1530 C C . LEU A 1 192 ? -3.366 4.956 15.334 1.00 92.62 192 LEU A C 1
ATOM 1532 O O . LEU A 1 192 ? -2.563 5.065 14.413 1.00 92.62 192 LEU A O 1
ATOM 1536 N N . GLY A 1 193 ? -3.981 3.810 15.599 1.00 91.81 193 GLY A N 1
ATOM 1537 C CA . GLY A 1 193 ? -3.856 2.644 14.736 1.00 91.81 193 GLY A CA 1
ATOM 1538 C C . GLY A 1 193 ? -5.112 1.795 14.750 1.00 91.81 193 GLY A C 1
ATOM 1539 O O . GLY A 1 193 ? -5.852 1.786 15.729 1.00 91.81 193 GLY A O 1
ATOM 1540 N N . ILE A 1 194 ? -5.335 1.080 13.655 1.00 93.81 194 ILE A N 1
ATOM 1541 C CA . ILE A 1 194 ? -6.424 0.115 13.547 1.00 93.81 194 ILE A CA 1
ATOM 1542 C C . ILE A 1 194 ? -5.845 -1.261 13.809 1.00 93.81 194 ILE A C 1
ATOM 1544 O O . ILE A 1 194 ? -4.986 -1.741 13.067 1.00 93.81 194 ILE A O 1
ATOM 1548 N N . TYR A 1 195 ? -6.304 -1.864 14.893 1.00 93.94 195 TYR A N 1
ATOM 1549 C CA . TYR A 1 195 ? -5.923 -3.202 15.310 1.00 93.94 195 TYR A CA 1
ATOM 1550 C C . TYR A 1 195 ? -7.213 -3.957 15.563 1.00 93.94 195 TYR A C 1
ATOM 1552 O O . TYR A 1 195 ? -8.078 -3.452 16.281 1.00 93.94 195 TYR A O 1
ATOM 1560 N N . ARG A 1 196 ? -7.355 -5.140 14.965 1.00 93.88 196 ARG A N 1
ATOM 1561 C CA . ARG A 1 196 ? -8.536 -5.963 15.213 1.00 93.88 196 ARG A CA 1
ATOM 1562 C C . ARG A 1 196 ? -8.534 -6.447 16.660 1.00 93.88 196 ARG A C 1
ATOM 1564 O O . ARG A 1 196 ? -7.458 -6.725 17.203 1.00 93.88 196 ARG A O 1
ATOM 1571 N N . GLN A 1 197 ? -9.718 -6.518 17.268 1.00 97.19 197 GLN A N 1
ATOM 1572 C CA . GLN A 1 197 ? -9.845 -6.888 18.674 1.00 97.19 197 GLN A CA 1
ATOM 1573 C C . GLN A 1 197 ? -10.834 -8.022 18.887 1.00 97.19 197 GLN A C 1
ATOM 1575 O O . GLN A 1 197 ? -12.040 -7.843 18.724 1.00 97.19 197 GLN A O 1
ATOM 1580 N N . GLN A 1 198 ? -10.306 -9.197 19.229 1.00 97.12 198 GLN A N 1
ATOM 1581 C CA . GLN A 1 198 ? -11.099 -10.393 19.505 1.00 97.12 198 GLN A CA 1
ATOM 1582 C C . GLN A 1 198 ? -11.714 -10.288 20.896 1.00 97.12 198 GLN A C 1
ATOM 1584 O O . GLN A 1 198 ? -11.012 -9.965 21.855 1.00 97.12 198 GLN A O 1
ATOM 1589 N N . ILE A 1 199 ? -13.005 -10.584 21.018 1.00 97.25 199 ILE A N 1
ATOM 1590 C CA . ILE A 1 199 ? -13.696 -10.582 22.310 1.00 97.25 199 ILE A CA 1
ATOM 1591 C C . ILE A 1 199 ? -13.358 -11.854 23.091 1.00 97.25 199 ILE A C 1
ATOM 1593 O O . ILE A 1 199 ? -13.448 -12.956 22.555 1.00 97.25 199 ILE A O 1
ATOM 1597 N N . LEU A 1 200 ? -12.967 -11.696 24.359 1.00 96.25 200 LEU A N 1
ATOM 1598 C CA . LEU A 1 200 ? -12.673 -12.809 25.271 1.00 96.25 200 LEU A CA 1
ATOM 1599 C C . LEU A 1 200 ? -13.742 -12.980 26.351 1.00 96.25 200 LEU A C 1
ATOM 1601 O O . LEU A 1 200 ? -14.075 -14.100 26.727 1.00 96.25 200 LEU A O 1
ATOM 1605 N N . SER A 1 201 ? -14.245 -11.871 26.892 1.00 96.31 201 SER A N 1
ATOM 1606 C CA . SER A 1 201 ? -15.220 -11.864 27.985 1.00 96.31 201 SER A CA 1
ATOM 1607 C C . SER A 1 201 ? -16.016 -10.555 27.995 1.00 96.31 201 SER A C 1
ATOM 1609 O O . SER A 1 201 ? -15.845 -9.716 27.109 1.00 96.31 201 SER A O 1
ATOM 1611 N N . LYS A 1 202 ? -16.863 -10.347 29.016 1.00 96.38 202 LYS A N 1
ATOM 1612 C CA . LYS A 1 202 ? -17.699 -9.140 29.150 1.00 96.38 202 LYS A CA 1
ATOM 1613 C C . LYS A 1 202 ? -16.913 -7.824 29.091 1.00 96.38 202 LYS A C 1
ATOM 1615 O O . LYS A 1 202 ? -17.474 -6.809 28.713 1.00 96.38 202 LYS A O 1
ATOM 1620 N N . ASN A 1 203 ? -15.637 -7.804 29.472 1.00 97.19 203 ASN A N 1
ATOM 1621 C CA . ASN A 1 203 ? -14.838 -6.578 29.525 1.00 97.19 203 ASN A CA 1
ATOM 1622 C C . ASN A 1 203 ? -13.391 -6.775 29.060 1.00 97.19 203 ASN A C 1
ATOM 1624 O O . ASN A 1 203 ? -12.550 -5.914 29.306 1.00 97.19 203 ASN A O 1
ATOM 1628 N N . GLU A 1 204 ? -13.079 -7.892 28.404 1.00 97.38 204 GLU A N 1
ATOM 1629 C CA . GLU A 1 204 ? -11.733 -8.171 27.909 1.00 97.38 204 GLU A CA 1
ATOM 1630 C C . GLU A 1 204 ? -11.741 -8.447 26.412 1.00 97.38 204 GLU A C 1
ATOM 1632 O O . GLU A 1 204 ? -12.547 -9.229 25.900 1.00 97.38 204 GLU A O 1
ATOM 1637 N N . THR A 1 205 ? -10.789 -7.825 25.724 1.00 97.19 205 THR A N 1
ATOM 1638 C CA . THR A 1 205 ? -10.520 -8.038 24.302 1.00 97.19 205 THR A CA 1
ATOM 1639 C C . THR A 1 205 ? -9.028 -8.272 24.084 1.00 97.19 205 THR A C 1
ATOM 1641 O O . THR A 1 205 ? -8.216 -7.936 24.942 1.00 97.19 205 THR A O 1
ATOM 1644 N N . LEU A 1 206 ? -8.636 -8.843 22.953 1.00 95.81 206 LEU A N 1
ATOM 1645 C CA . LEU A 1 206 ? -7.234 -8.905 22.528 1.00 95.81 206 LEU A CA 1
ATOM 1646 C C . LEU A 1 206 ? -6.913 -7.733 21.615 1.00 95.81 206 LEU A C 1
ATOM 1648 O O . LEU A 1 206 ? -7.729 -7.406 20.772 1.00 95.81 206 LEU A O 1
ATOM 1652 N N . ILE A 1 207 ? -5.727 -7.133 21.708 1.00 94.56 207 ILE A N 1
ATOM 1653 C CA . ILE A 1 207 ? -5.279 -6.151 20.705 1.00 94.56 207 ILE A CA 1
ATOM 1654 C C . ILE A 1 207 ? -4.252 -6.807 19.791 1.00 94.56 207 ILE A C 1
ATOM 1656 O O . ILE A 1 207 ? -3.085 -6.974 20.157 1.00 94.56 207 ILE A O 1
ATOM 1660 N N . ARG A 1 208 ? -4.671 -7.141 18.564 1.00 91.94 208 ARG A N 1
ATOM 1661 C CA . ARG A 1 208 ? -3.776 -7.714 17.555 1.00 91.94 208 ARG A CA 1
ATOM 1662 C C . ARG A 1 208 ? -3.015 -6.619 16.808 1.00 91.94 208 ARG A C 1
ATOM 1664 O O . ARG A 1 208 ? -3.408 -6.174 15.730 1.00 91.94 208 ARG A O 1
ATOM 1671 N N . TRP A 1 209 ? -1.893 -6.194 17.381 1.00 88.62 209 TRP A N 1
ATOM 1672 C CA . TRP A 1 209 ? -0.936 -5.287 16.742 1.00 88.62 209 TRP A CA 1
ATOM 1673 C C . TRP A 1 209 ? 0.359 -5.994 16.328 1.00 88.62 209 TRP A C 1
ATOM 1675 O O . TRP A 1 209 ? 0.860 -6.879 17.012 1.00 88.62 209 TRP A O 1
ATOM 1685 N N . LEU A 1 210 ? 0.944 -5.601 15.195 1.00 83.12 210 LEU A N 1
ATOM 1686 C CA . LEU A 1 210 ? 2.223 -6.180 14.764 1.00 83.12 210 LEU A CA 1
ATOM 1687 C C . LEU A 1 210 ? 3.396 -5.505 15.495 1.00 83.12 210 LEU A C 1
ATOM 1689 O O . LEU A 1 210 ? 3.306 -4.300 15.759 1.00 83.12 210 LEU A O 1
ATOM 1693 N N . PRO A 1 211 ? 4.527 -6.203 15.737 1.00 77.44 211 PRO A N 1
ATOM 1694 C CA . PRO A 1 211 ? 5.642 -5.691 16.546 1.00 77.44 211 PRO A CA 1
ATOM 1695 C C . PRO A 1 211 ? 6.160 -4.301 16.145 1.00 77.44 211 PRO A C 1
ATOM 1697 O O . PRO A 1 211 ? 6.553 -3.513 17.001 1.00 77.44 211 PRO A O 1
ATOM 1700 N N . ASN A 1 212 ? 6.113 -3.980 14.849 1.00 77.69 212 ASN A N 1
ATOM 1701 C CA . ASN A 1 212 ? 6.634 -2.736 14.274 1.00 77.69 212 ASN A CA 1
ATOM 1702 C C . ASN A 1 212 ? 5.595 -1.598 14.174 1.00 77.69 212 ASN A C 1
ATOM 1704 O O . ASN A 1 212 ? 5.868 -0.578 13.537 1.00 77.69 212 ASN A O 1
ATOM 1708 N N . ARG A 1 213 ? 4.391 -1.764 14.737 1.00 82.88 213 ARG A N 1
ATOM 1709 C CA . ARG A 1 213 ? 3.325 -0.744 14.726 1.00 82.88 213 ARG A CA 1
ATOM 1710 C C . ARG A 1 213 ? 3.433 0.174 15.941 1.00 82.88 213 ARG A C 1
ATOM 1712 O O . ARG A 1 213 ? 3.933 -0.233 16.984 1.00 82.88 213 ARG A O 1
ATOM 1719 N N . GLY A 1 214 ? 2.944 1.409 15.814 1.00 85.50 214 GLY A N 1
ATOM 1720 C CA . GLY A 1 214 ? 3.131 2.449 16.831 1.00 85.50 214 GLY A CA 1
ATOM 1721 C C . GLY A 1 214 ? 2.638 2.055 18.226 1.00 85.50 214 GLY A C 1
ATOM 1722 O O . GLY A 1 214 ? 3.392 2.199 19.182 1.00 85.50 214 GLY A O 1
ATOM 1723 N N . GLY A 1 215 ? 1.445 1.457 18.329 1.00 88.50 215 GLY A N 1
ATOM 1724 C CA . GLY A 1 215 ? 0.902 0.988 19.612 1.00 88.50 215 GLY A CA 1
ATOM 1725 C C . GLY A 1 215 ? 1.749 -0.108 20.266 1.00 88.50 215 GLY A C 1
ATOM 1726 O O . GLY A 1 215 ? 2.074 -0.011 21.446 1.00 88.50 215 GLY A O 1
ATOM 1727 N N . SER A 1 216 ? 2.199 -1.092 19.477 1.00 89.69 216 SER A N 1
ATOM 1728 C CA . SER A 1 216 ? 3.106 -2.148 19.949 1.00 89.69 216 SER A CA 1
ATOM 1729 C C . SER A 1 216 ? 4.441 -1.574 20.425 1.00 89.69 216 SER A C 1
ATOM 1731 O O . SER A 1 216 ? 4.944 -1.976 21.469 1.00 89.69 216 SER A O 1
ATOM 1733 N N . LEU A 1 217 ? 5.016 -0.612 19.695 1.00 89.19 217 LEU A N 1
ATOM 1734 C CA . LEU A 1 217 ? 6.267 0.040 20.091 1.00 89.19 217 LEU A CA 1
ATOM 1735 C C . LEU A 1 217 ? 6.112 0.814 21.406 1.00 89.19 217 LEU A C 1
ATOM 1737 O O . LEU A 1 217 ? 6.986 0.716 22.264 1.00 89.19 217 LEU A O 1
ATOM 1741 N N . ASP A 1 218 ? 5.008 1.545 21.580 1.00 90.00 218 ASP A N 1
ATOM 1742 C CA . ASP A 1 218 ? 4.721 2.276 22.819 1.00 90.00 218 ASP A CA 1
ATOM 1743 C C . ASP A 1 218 ? 4.533 1.314 24.010 1.00 90.00 218 ASP A C 1
ATOM 1745 O O . ASP A 1 218 ? 5.055 1.568 25.097 1.00 90.00 218 ASP A O 1
ATOM 1749 N N . PHE A 1 219 ? 3.860 0.177 23.806 1.00 90.12 219 PHE A N 1
ATOM 1750 C CA . PHE A 1 219 ? 3.684 -0.844 24.843 1.00 90.12 219 PHE A CA 1
ATOM 1751 C C . PHE A 1 219 ? 4.985 -1.589 25.178 1.00 90.12 219 PHE A C 1
ATOM 1753 O O . PHE A 1 219 ? 5.298 -1.800 26.347 1.00 90.12 219 PHE A O 1
ATOM 1760 N N . GLN A 1 220 ? 5.799 -1.938 24.178 1.00 87.88 220 GLN A N 1
ATOM 1761 C CA . GLN A 1 220 ? 7.120 -2.541 24.392 1.00 87.88 220 GLN A CA 1
ATOM 1762 C C . GLN A 1 220 ? 8.074 -1.593 25.131 1.00 87.88 220 GLN A C 1
ATOM 1764 O O . GLN A 1 220 ? 8.857 -2.029 25.974 1.00 87.88 220 GLN A O 1
ATOM 1769 N N . GLU A 1 221 ? 8.029 -0.297 24.815 1.00 87.00 221 GLU A N 1
ATOM 1770 C CA . GLU A 1 221 ? 8.766 0.748 25.533 1.00 87.00 221 GLU A CA 1
ATOM 1771 C C . GLU A 1 221 ? 8.328 0.804 27.002 1.00 87.00 221 GLU A C 1
ATOM 1773 O O . GLU A 1 221 ? 9.173 0.846 27.897 1.00 87.00 221 GLU A O 1
ATOM 1778 N N . TRP A 1 222 ? 7.021 0.708 27.252 1.00 86.50 222 TRP A N 1
ATOM 1779 C CA . TRP A 1 222 ? 6.453 0.654 28.593 1.00 86.50 222 TRP A CA 1
ATOM 1780 C C . TRP A 1 222 ? 6.871 -0.601 29.385 1.00 86.50 222 TRP A C 1
ATOM 1782 O O . TRP A 1 222 ? 7.268 -0.469 30.547 1.00 86.50 222 TRP A O 1
ATOM 1792 N N . LEU A 1 223 ? 6.877 -1.786 28.755 1.00 84.81 223 LEU A N 1
ATOM 1793 C CA . LEU A 1 223 ? 7.292 -3.061 29.367 1.00 84.81 223 LEU A CA 1
ATOM 1794 C C . LEU A 1 223 ? 8.769 -3.079 29.796 1.00 84.81 223 LEU A C 1
ATOM 1796 O O . LEU A 1 223 ? 9.127 -3.730 30.777 1.00 84.81 223 LEU A O 1
ATOM 1800 N N . LYS A 1 224 ? 9.653 -2.362 29.088 1.00 83.38 224 LYS A N 1
ATOM 1801 C CA . LYS A 1 224 ? 11.100 -2.339 29.385 1.00 83.38 224 LYS A CA 1
ATOM 1802 C C . LYS A 1 224 ? 11.454 -1.610 30.684 1.00 83.38 224 LYS A C 1
ATOM 1804 O O . LYS A 1 224 ? 12.572 -1.755 31.185 1.00 83.38 224 LYS A O 1
ATOM 1809 N N . ILE A 1 225 ? 10.539 -0.828 31.251 1.00 78.62 225 ILE A N 1
ATOM 1810 C CA . ILE A 1 225 ? 10.803 -0.056 32.465 1.00 78.62 225 ILE A CA 1
ATOM 1811 C C . ILE A 1 225 ? 10.617 -0.947 33.697 1.00 78.62 225 ILE A C 1
ATOM 1813 O O . ILE A 1 225 ? 9.501 -1.211 34.140 1.00 78.62 225 ILE A O 1
ATOM 1817 N N . LYS A 1 226 ? 11.742 -1.357 34.307 1.00 54.69 226 LYS A N 1
ATOM 1818 C CA . LYS A 1 226 ? 11.804 -2.255 35.481 1.00 54.69 226 LYS A CA 1
ATOM 1819 C C . LYS A 1 226 ? 10.981 -1.804 36.706 1.00 54.69 226 LYS A C 1
ATOM 1821 O O . LYS A 1 226 ? 10.672 -2.643 37.546 1.00 54.69 226 LYS A O 1
ATOM 1826 N N . ASN A 1 227 ? 10.581 -0.532 36.791 1.00 57.53 227 ASN A N 1
ATOM 1827 C CA . ASN A 1 227 ? 9.793 0.029 37.902 1.00 57.53 227 ASN A CA 1
ATOM 1828 C C . ASN A 1 227 ? 8.265 0.046 37.670 1.00 57.53 227 ASN A C 1
ATOM 1830 O O . ASN A 1 227 ? 7.533 0.556 38.515 1.00 57.53 227 ASN A O 1
ATOM 1834 N N . ASN A 1 228 ? 7.762 -0.499 36.555 1.00 58.72 228 ASN A N 1
ATOM 1835 C CA . ASN A 1 228 ? 6.337 -0.440 36.195 1.00 58.72 228 ASN A CA 1
ATOM 1836 C C . ASN A 1 228 ? 5.536 -1.720 36.494 1.00 58.72 228 ASN A C 1
ATOM 1838 O O . ASN A 1 228 ? 4.389 -1.798 36.071 1.00 58.72 228 ASN A O 1
ATOM 1842 N N . LYS A 1 229 ? 6.071 -2.692 37.254 1.00 53.69 229 LYS A N 1
ATOM 1843 C CA . LYS A 1 229 ? 5.395 -3.986 37.517 1.00 53.69 229 LYS A CA 1
ATOM 1844 C C . LYS A 1 229 ? 3.960 -3.885 38.077 1.00 53.69 229 LYS A C 1
ATOM 1846 O O . LYS A 1 229 ? 3.201 -4.826 37.903 1.00 53.69 229 LYS A O 1
ATOM 1851 N N . ASN A 1 230 ? 3.580 -2.751 38.679 1.00 53.56 230 ASN A N 1
ATOM 1852 C CA . ASN A 1 230 ? 2.226 -2.492 39.196 1.00 53.56 230 ASN A CA 1
ATOM 1853 C C . ASN A 1 230 ? 1.472 -1.367 38.464 1.00 53.56 230 ASN A C 1
ATOM 1855 O O . ASN A 1 230 ? 0.417 -0.937 38.925 1.00 53.56 230 ASN A O 1
ATOM 1859 N N . LYS A 1 231 ? 2.013 -0.828 37.367 1.00 74.19 231 LYS A N 1
ATOM 1860 C CA . LYS A 1 231 ? 1.310 0.178 36.566 1.00 74.19 231 LYS A CA 1
ATOM 1861 C C . LYS A 1 231 ? 0.560 -0.511 35.439 1.00 74.19 231 LYS A C 1
ATOM 1863 O O . LYS A 1 231 ? 0.901 -1.612 35.024 1.00 74.19 231 LYS A O 1
ATOM 1868 N N . THR A 1 232 ? -0.464 0.156 34.948 1.00 88.56 232 THR A N 1
ATOM 1869 C CA . THR A 1 232 ? -1.226 -0.258 33.780 1.00 88.56 232 THR A CA 1
ATOM 1870 C C . THR A 1 232 ? -0.875 0.671 32.618 1.00 88.56 232 THR A C 1
ATOM 1872 O O . THR A 1 232 ? -0.550 1.845 32.825 1.00 88.56 232 THR A O 1
ATOM 1875 N N . PHE A 1 233 ? -0.861 0.149 31.394 1.00 92.19 233 PHE A N 1
ATOM 1876 C CA . PHE A 1 233 ? -0.627 0.947 30.194 1.00 92.19 233 PHE A CA 1
ATOM 1877 C C . PHE A 1 233 ? -1.975 1.427 29.644 1.00 92.19 233 PHE A C 1
ATOM 1879 O O . PHE A 1 233 ? -2.764 0.588 29.209 1.00 92.19 233 PHE A O 1
ATOM 1886 N N . PRO A 1 234 ? -2.281 2.736 29.681 1.00 94.44 234 PRO A N 1
ATOM 1887 C CA . PRO A 1 234 ? -3.586 3.240 29.274 1.00 94.44 234 PRO A CA 1
ATOM 1888 C C . PRO A 1 234 ? -3.794 3.067 27.769 1.00 94.44 234 PRO A C 1
ATOM 1890 O O . PRO A 1 234 ? -2.914 3.394 26.969 1.00 94.44 234 PRO A O 1
ATOM 1893 N N . VAL A 1 235 ? -4.981 2.594 27.396 1.00 96.69 235 VAL A N 1
ATOM 1894 C CA . VAL A 1 235 ? -5.412 2.443 26.003 1.00 96.69 235 VAL A CA 1
ATOM 1895 C C . VAL A 1 235 ? -6.853 2.919 25.875 1.00 96.69 235 VAL A C 1
ATOM 1897 O O . VAL A 1 235 ? -7.685 2.650 26.744 1.00 96.69 235 VAL A O 1
ATOM 1900 N N . ALA A 1 236 ? -7.147 3.618 24.782 1.00 97.94 236 ALA A N 1
ATOM 1901 C CA . ALA A 1 236 ? -8.508 3.965 24.397 1.00 97.94 236 ALA A CA 1
ATOM 1902 C C . ALA A 1 236 ? -8.777 3.527 22.956 1.00 97.94 236 ALA A C 1
ATOM 1904 O O . ALA A 1 236 ? -7.870 3.536 22.127 1.00 97.94 236 ALA A O 1
ATOM 1905 N N . VAL A 1 237 ? -10.010 3.147 22.646 1.00 98.19 237 VAL A N 1
ATOM 1906 C CA . VAL A 1 237 ? -10.427 2.686 21.319 1.00 98.19 237 VAL A CA 1
ATOM 1907 C C . VAL A 1 237 ? -11.653 3.484 20.910 1.00 98.19 237 VAL A C 1
ATOM 1909 O O . VAL A 1 237 ? -12.692 3.380 21.553 1.00 98.19 237 VAL A O 1
ATOM 1912 N N . ALA A 1 238 ? -11.533 4.284 19.853 1.00 97.69 238 ALA A N 1
ATOM 1913 C CA . ALA A 1 238 ? -12.637 5.076 19.327 1.00 97.69 238 ALA A CA 1
ATOM 1914 C C . ALA A 1 238 ? -13.308 4.369 18.141 1.00 97.69 238 ALA A C 1
ATOM 1916 O O . ALA A 1 238 ? -12.643 3.994 17.176 1.00 97.69 238 ALA A O 1
ATOM 1917 N N . LEU A 1 239 ? -14.625 4.193 18.219 1.00 96.56 239 LEU A N 1
ATOM 1918 C CA . LEU A 1 239 ? -15.473 3.569 17.205 1.00 96.56 239 LEU A CA 1
ATOM 1919 C C . LEU A 1 239 ? -16.413 4.622 16.610 1.00 96.56 239 LEU A C 1
ATOM 1921 O O . LEU A 1 239 ? -16.990 5.437 17.333 1.00 96.56 239 LEU A O 1
ATOM 1925 N N . GLY A 1 240 ? -16.573 4.606 15.285 1.00 92.19 240 GLY A N 1
ATOM 1926 C CA . GLY A 1 240 ? -17.450 5.553 14.585 1.00 92.19 240 GLY A CA 1
ATOM 1927 C C . GLY A 1 240 ? -16.970 7.007 14.650 1.00 92.19 240 GLY A C 1
ATOM 1928 O O . GLY A 1 240 ? -17.777 7.918 14.782 1.00 92.19 240 GLY A O 1
ATOM 1929 N N . SER A 1 241 ? -15.658 7.243 14.614 1.00 92.12 241 SER A N 1
ATOM 1930 C CA . SER A 1 241 ? -15.100 8.599 14.525 1.00 92.12 241 SER A CA 1
ATOM 1931 C C . SER A 1 241 ? -15.371 9.240 13.159 1.00 92.12 241 SER A C 1
ATOM 1933 O O . SER A 1 241 ? -15.828 8.587 12.224 1.00 92.12 241 SER A O 1
ATOM 1935 N N . ASP A 1 242 ? -15.059 10.529 13.015 1.00 88.19 242 ASP A N 1
ATOM 1936 C CA . ASP A 1 242 ? -15.237 11.205 11.734 1.00 88.19 242 ASP A CA 1
ATOM 1937 C C . ASP A 1 242 ? -14.345 10.583 10.627 1.00 88.19 242 ASP A C 1
ATOM 1939 O O . ASP A 1 242 ? -13.199 10.197 10.900 1.00 88.19 242 ASP A O 1
ATOM 1943 N N . PRO A 1 243 ? -14.816 10.520 9.368 1.00 89.62 243 PRO A N 1
ATOM 1944 C CA . PRO A 1 243 ? -14.131 9.850 8.265 1.00 89.62 243 PRO A CA 1
ATOM 1945 C C . PRO A 1 243 ? -12.697 10.322 8.027 1.00 89.62 243 PRO A C 1
ATOM 1947 O O . PRO A 1 243 ? -11.833 9.503 7.721 1.00 89.62 243 PRO A O 1
ATOM 1950 N N . ALA A 1 244 ? -12.408 11.614 8.209 1.00 88.62 244 ALA A N 1
ATOM 1951 C CA . ALA A 1 244 ? -11.061 12.142 8.019 1.00 88.62 244 ALA A CA 1
ATOM 1952 C C . ALA A 1 244 ? -10.089 11.587 9.072 1.00 88.62 244 ALA A C 1
ATOM 1954 O O . ALA A 1 244 ? -8.961 11.233 8.733 1.00 88.62 244 ALA A O 1
ATOM 1955 N N . THR A 1 245 ? -10.519 11.451 10.333 1.00 91.12 245 THR A N 1
ATOM 1956 C CA . THR A 1 245 ? -9.718 10.791 11.379 1.00 91.12 245 THR A CA 1
ATOM 1957 C C . THR A 1 245 ? -9.522 9.306 11.085 1.00 91.12 245 THR A C 1
ATOM 1959 O O . THR A 1 245 ? -8.411 8.794 11.231 1.00 91.12 245 THR A O 1
ATOM 1962 N N . MET A 1 246 ? -10.569 8.624 10.618 1.00 92.00 246 MET A N 1
ATOM 1963 C CA . MET A 1 246 ? -10.498 7.206 10.257 1.00 92.00 246 MET A CA 1
ATOM 1964 C C . MET A 1 246 ? -9.513 6.951 9.110 1.00 92.00 246 MET A C 1
ATOM 1966 O O . MET A 1 246 ? -8.633 6.098 9.221 1.00 92.00 246 MET A O 1
ATOM 1970 N N . LEU A 1 247 ? -9.609 7.740 8.037 1.00 90.38 247 LEU A N 1
ATOM 1971 C CA . LEU A 1 247 ? -8.720 7.657 6.878 1.00 90.38 247 LEU A CA 1
ATOM 1972 C C . LEU A 1 247 ? -7.292 8.106 7.214 1.00 90.38 247 LEU A C 1
ATOM 1974 O O . LEU A 1 247 ? -6.324 7.555 6.689 1.00 90.38 247 LEU A O 1
ATOM 1978 N N . ALA A 1 248 ? -7.120 9.056 8.133 1.00 88.75 248 ALA A N 1
ATOM 1979 C CA . ALA A 1 248 ? -5.796 9.444 8.602 1.00 88.75 248 ALA A CA 1
ATOM 1980 C C . ALA A 1 248 ? -5.087 8.327 9.380 1.00 88.75 248 ALA A C 1
ATOM 1982 O O . ALA A 1 248 ? -3.880 8.172 9.226 1.00 88.75 248 ALA A O 1
ATOM 1983 N N . ALA A 1 249 ? -5.820 7.534 10.168 1.00 89.50 249 ALA A N 1
ATOM 1984 C CA . ALA A 1 249 ? -5.252 6.432 10.948 1.00 89.50 249 ALA A CA 1
ATOM 1985 C C . ALA A 1 249 ? -4.753 5.260 10.081 1.00 89.50 249 ALA A C 1
ATOM 1987 O O . ALA A 1 249 ? -3.845 4.534 10.485 1.00 89.50 249 ALA A O 1
ATOM 1988 N N . VAL A 1 250 ? -5.326 5.075 8.888 1.00 86.69 250 VAL A N 1
ATOM 1989 C CA . VAL A 1 250 ? -4.862 4.080 7.900 1.00 86.69 250 VAL A CA 1
ATOM 1990 C C . VAL A 1 250 ? -3.816 4.644 6.944 1.00 86.69 250 VAL A C 1
ATOM 1992 O O . VAL A 1 250 ? -3.041 3.884 6.361 1.00 86.69 250 VAL A O 1
ATOM 1995 N N . THR A 1 251 ? -3.764 5.969 6.784 1.00 81.88 251 THR A N 1
ATOM 1996 C CA . THR A 1 251 ? -2.780 6.605 5.913 1.00 81.88 251 THR A CA 1
ATOM 1997 C C . THR A 1 251 ? -1.394 6.482 6.547 1.00 81.88 251 THR A C 1
ATOM 1999 O O . THR A 1 251 ? -1.180 6.918 7.678 1.00 81.88 251 THR A O 1
ATOM 2002 N N . PRO A 1 252 ? -0.401 5.933 5.836 1.00 71.62 252 PRO A N 1
ATOM 2003 C CA . PRO A 1 252 ? 0.943 5.805 6.364 1.00 71.62 252 PRO A CA 1
ATOM 2004 C C . PRO A 1 252 ? 1.654 7.161 6.342 1.00 71.62 252 PRO A C 1
ATOM 2006 O O . PRO A 1 252 ? 2.305 7.552 5.370 1.00 71.62 252 PRO A O 1
ATOM 2009 N N . ILE A 1 253 ? 1.535 7.878 7.451 1.00 75.12 253 ILE A N 1
ATOM 2010 C CA . ILE A 1 253 ? 2.163 9.178 7.649 1.00 75.12 253 ILE A CA 1
ATOM 2011 C C . ILE A 1 253 ? 3.564 9.048 8.271 1.00 75.12 253 ILE A C 1
ATOM 2013 O O . ILE A 1 253 ? 3.877 8.059 8.939 1.00 75.12 253 ILE A O 1
ATOM 2017 N N . PRO A 1 254 ? 4.449 10.038 8.065 1.00 68.94 254 PRO A N 1
ATOM 2018 C CA . PRO A 1 254 ? 5.730 10.106 8.761 1.00 68.94 254 PRO A CA 1
ATOM 2019 C C . PRO A 1 254 ? 5.578 10.124 10.293 1.00 68.94 254 PRO A C 1
ATOM 2021 O O . PRO A 1 254 ? 4.722 10.823 10.826 1.00 68.94 254 PRO A O 1
ATOM 2024 N N . ASN A 1 255 ? 6.481 9.453 11.018 1.00 66.31 255 ASN A N 1
ATOM 2025 C CA . ASN A 1 255 ? 6.435 9.343 12.489 1.00 66.31 255 ASN A CA 1
ATOM 2026 C C . ASN A 1 255 ? 6.482 10.691 13.245 1.00 66.31 255 ASN A C 1
ATOM 2028 O O . ASN A 1 255 ? 6.147 10.748 14.428 1.00 66.31 255 ASN A O 1
ATOM 2032 N N . ASN A 1 256 ? 6.926 11.774 12.605 1.00 67.50 256 ASN A N 1
ATOM 2033 C CA . ASN A 1 256 ? 6.960 13.113 13.202 1.00 67.50 256 ASN A CA 1
ATOM 2034 C C . ASN A 1 256 ? 5.617 13.860 13.111 1.00 67.50 256 ASN A C 1
ATOM 2036 O O . ASN A 1 256 ? 5.482 14.915 13.723 1.00 67.50 256 ASN A O 1
ATOM 2040 N N . ILE A 1 257 ? 4.634 13.330 12.378 1.00 76.56 257 ILE A N 1
ATOM 2041 C CA . ILE A 1 257 ? 3.283 13.885 12.257 1.00 76.56 257 ILE A CA 1
ATOM 2042 C C . ILE A 1 257 ? 2.320 12.934 12.977 1.00 76.56 257 ILE A C 1
ATOM 2044 O O . ILE A 1 257 ? 2.401 11.721 12.799 1.00 76.56 257 ILE A O 1
ATOM 2048 N N . SER A 1 258 ? 1.439 13.465 13.827 1.00 82.94 258 SER A N 1
ATOM 2049 C CA . SER A 1 258 ? 0.375 12.667 14.454 1.00 82.94 258 SER A CA 1
ATOM 2050 C C . SER A 1 258 ? -0.770 12.444 13.469 1.00 82.94 258 SER A C 1
ATOM 2052 O O . SER A 1 258 ? -1.075 13.310 12.648 1.00 82.94 258 SER A O 1
ATOM 2054 N N . GLU A 1 259 ? -1.451 11.310 13.582 1.00 89.38 259 GLU A N 1
ATOM 2055 C CA . GLU A 1 259 ? -2.596 10.968 12.740 1.00 89.38 259 GLU A CA 1
ATOM 2056 C C . GLU A 1 259 ? -3.729 11.991 12.910 1.00 89.38 259 GLU A C 1
ATOM 2058 O O . GLU A 1 259 ? -4.360 12.373 11.929 1.00 89.38 259 GLU A O 1
ATOM 2063 N N . TYR A 1 260 ? -3.899 12.577 14.102 1.00 89.44 260 TYR A N 1
ATOM 2064 C CA . TYR A 1 260 ? -4.828 13.696 14.305 1.00 89.44 260 TYR A CA 1
ATOM 2065 C C . TYR A 1 260 ? -4.464 14.954 13.528 1.00 89.44 260 TYR A C 1
ATOM 2067 O O . TYR A 1 260 ? -5.351 15.659 13.039 1.00 89.44 260 TYR A O 1
ATOM 2075 N N . SER A 1 261 ? -3.169 15.248 13.429 1.00 85.81 261 SER A N 1
ATOM 2076 C CA . SER A 1 261 ? -2.677 16.380 12.652 1.00 85.81 261 SER A CA 1
ATOM 2077 C C . SER A 1 261 ? -2.938 16.172 11.171 1.00 85.81 261 SER A C 1
ATOM 2079 O O . SER A 1 261 ? -3.336 17.104 10.477 1.00 85.81 261 SER A O 1
ATOM 2081 N N . PHE A 1 262 ? -2.756 14.941 10.696 1.00 85.56 262 PHE A N 1
ATOM 2082 C CA . PHE A 1 262 ? -3.054 14.588 9.318 1.00 85.56 262 PHE A CA 1
ATOM 2083 C C . PHE A 1 262 ? -4.561 14.602 9.027 1.00 85.56 262 PHE A C 1
ATOM 2085 O O . PHE A 1 262 ? -4.980 15.157 8.016 1.00 85.56 262 PHE A O 1
ATOM 2092 N N . ALA A 1 263 ? -5.387 14.119 9.955 1.00 87.56 263 ALA A N 1
ATOM 2093 C CA . ALA A 1 263 ? -6.840 14.236 9.873 1.00 87.56 263 ALA A CA 1
ATOM 2094 C C . ALA A 1 263 ? -7.287 15.699 9.746 1.00 87.56 263 ALA A C 1
ATOM 2096 O O . ALA A 1 263 ? -8.167 16.008 8.949 1.00 87.56 263 ALA A O 1
ATOM 2097 N N . GLY A 1 264 ? -6.641 16.618 10.472 1.00 84.81 264 GLY A N 1
ATOM 2098 C CA . GLY A 1 264 ? -6.924 18.049 10.368 1.00 84.81 264 GLY A CA 1
ATOM 2099 C C . GLY A 1 264 ? -6.572 18.659 9.005 1.00 84.81 264 GLY A C 1
ATOM 2100 O O . GLY A 1 264 ? -7.262 19.571 8.541 1.00 84.81 264 GLY A O 1
ATOM 2101 N N . LEU A 1 265 ? -5.547 18.122 8.329 1.00 83.00 265 LEU A N 1
ATOM 2102 C CA . LEU A 1 265 ? -5.206 18.485 6.949 1.00 83.00 265 LEU A CA 1
ATOM 2103 C C . LEU A 1 265 ? -6.275 18.008 5.967 1.00 83.00 265 LEU A C 1
ATOM 2105 O O . LEU A 1 265 ? -6.759 18.821 5.182 1.00 83.00 265 LEU A O 1
ATOM 2109 N N . LEU A 1 266 ? -6.673 16.733 6.055 1.00 81.06 266 LEU A N 1
ATOM 2110 C CA . LEU A 1 266 ? -7.749 16.158 5.237 1.00 81.06 266 LEU A CA 1
ATOM 2111 C C . LEU A 1 266 ? -9.049 16.950 5.414 1.00 81.06 266 LEU A C 1
ATOM 2113 O O . LEU A 1 266 ? -9.655 17.426 4.460 1.00 81.06 266 LEU A O 1
ATOM 2117 N N . ARG A 1 267 ? -9.419 17.195 6.672 1.00 81.06 267 ARG A N 1
ATOM 2118 C CA . ARG A 1 267 ? -10.643 17.905 7.049 1.00 81.06 267 ARG A CA 1
ATOM 2119 C C . ARG A 1 267 ? -10.619 19.398 6.723 1.00 81.06 267 ARG A C 1
ATOM 2121 O O . ARG A 1 267 ? -11.664 20.045 6.729 1.00 81.06 267 ARG A O 1
ATOM 2128 N N . LYS A 1 268 ? -9.434 19.982 6.506 1.00 81.06 268 LYS A N 1
ATOM 2129 C CA . LYS A 1 268 ? -9.214 21.439 6.405 1.00 81.06 268 LYS A CA 1
ATOM 2130 C C . LYS A 1 268 ? -9.679 22.200 7.661 1.00 81.06 268 LYS A C 1
ATOM 2132 O O . LYS A 1 268 ? -9.958 23.398 7.601 1.00 81.06 268 LYS A O 1
ATOM 2137 N N . ASN A 1 269 ? -9.751 21.509 8.801 1.00 83.31 269 ASN A N 1
ATOM 2138 C CA . ASN A 1 269 ? -10.131 22.052 10.102 1.00 83.31 269 ASN A CA 1
ATOM 2139 C C . ASN A 1 269 ? -9.548 21.191 11.233 1.00 83.31 269 ASN A C 1
ATOM 2141 O O . ASN A 1 269 ? -9.389 19.980 11.078 1.00 83.31 269 ASN A O 1
ATOM 2145 N N . LYS A 1 270 ? -9.273 21.808 12.385 1.00 88.69 270 LYS A N 1
ATOM 2146 C CA . LYS A 1 270 ? -8.668 21.138 13.546 1.00 88.69 270 LYS A CA 1
ATOM 2147 C C . LYS A 1 270 ? -9.514 19.957 14.016 1.00 88.69 270 LYS A C 1
ATOM 2149 O O . LYS A 1 270 ? -10.729 20.079 14.134 1.00 88.69 270 LYS A O 1
ATOM 2154 N N . THR A 1 271 ? -8.861 18.843 14.341 1.00 89.81 271 THR A N 1
ATOM 2155 C CA . THR A 1 271 ? -9.535 17.686 14.949 1.00 89.81 271 THR A CA 1
ATOM 2156 C C . THR A 1 271 ? -9.965 18.027 16.367 1.00 89.81 271 THR A C 1
ATOM 2158 O O . THR A 1 271 ? -9.128 18.407 17.192 1.00 89.81 271 THR A O 1
ATOM 2161 N N . GLU A 1 272 ? -11.264 17.915 16.639 1.00 93.19 272 GLU A N 1
ATOM 2162 C CA . GLU A 1 272 ? -11.818 18.112 17.974 1.00 93.19 272 GLU A CA 1
ATOM 2163 C C . GLU A 1 272 ? -11.618 16.847 18.805 1.00 93.19 272 GLU A C 1
ATOM 2165 O O . GLU A 1 272 ? -12.062 15.758 18.435 1.00 93.19 272 GLU A O 1
ATOM 2170 N N . VAL A 1 273 ? -10.913 16.993 19.921 1.00 95.00 273 VAL A N 1
ATOM 2171 C CA . VAL A 1 273 ? -10.572 15.887 20.815 1.00 95.00 273 VAL A CA 1
ATOM 2172 C C . VAL A 1 273 ? -11.020 16.194 22.233 1.00 95.00 273 VAL A C 1
ATOM 2174 O O . VAL A 1 273 ? -11.039 17.352 22.660 1.00 95.00 273 VAL A O 1
ATOM 2177 N N . VAL A 1 274 ? -11.357 15.148 22.971 1.00 96.50 274 VAL A N 1
ATOM 2178 C CA . VAL A 1 274 ? -11.719 15.207 24.385 1.00 96.50 274 VAL A CA 1
ATOM 2179 C C . VAL A 1 274 ? -10.809 14.278 25.174 1.00 96.50 274 VAL A C 1
ATOM 2181 O O . VAL A 1 274 ? -10.343 13.260 24.661 1.00 96.50 274 VAL A O 1
ATOM 2184 N N . LYS A 1 275 ? -10.520 14.653 26.418 1.00 97.31 275 LYS A N 1
ATOM 2185 C CA . LYS A 1 275 ? -9.753 13.813 27.336 1.00 97.31 275 LYS A CA 1
ATOM 2186 C C . LYS A 1 275 ? -10.607 12.615 27.768 1.00 97.31 275 LYS A C 1
ATOM 2188 O O . LYS A 1 275 ? -11.778 12.795 28.099 1.00 97.31 275 LYS A O 1
ATOM 2193 N N . CYS A 1 276 ? -10.016 11.425 27.777 1.00 96.88 276 CYS A N 1
ATOM 2194 C CA . CYS A 1 276 ? -10.614 10.209 28.321 1.00 96.88 276 CYS A CA 1
ATOM 2195 C C . CYS A 1 276 ? -11.013 10.375 29.798 1.00 96.88 276 CYS A C 1
ATOM 2197 O O . CYS A 1 276 ? -10.412 11.153 30.540 1.00 96.88 276 CYS A O 1
ATOM 2199 N N . ILE A 1 277 ? -12.004 9.608 30.244 1.00 96.00 277 ILE A N 1
ATOM 2200 C CA . ILE A 1 277 ? -12.470 9.613 31.638 1.00 96.00 277 ILE A CA 1
ATOM 2201 C C . ILE A 1 277 ? -11.430 8.980 32.571 1.00 96.00 277 ILE A C 1
ATOM 2203 O O . ILE A 1 277 ? -11.163 9.487 33.659 1.00 96.00 277 ILE A O 1
ATOM 2207 N N . SER A 1 278 ? -10.821 7.879 32.136 1.00 93.06 278 SER A N 1
ATOM 2208 C CA . SER A 1 278 ? -9.945 7.024 32.945 1.00 93.06 278 SER A CA 1
ATOM 2209 C C . SER A 1 278 ? -8.445 7.250 32.717 1.00 93.06 278 SER A C 1
ATOM 2211 O O . SER A 1 278 ? -7.620 6.633 33.393 1.00 93.06 278 SER A O 1
ATOM 2213 N N . SER A 1 279 ? -8.058 8.114 31.770 1.00 92.69 279 SER A N 1
ATOM 2214 C CA . SER A 1 279 ? -6.649 8.357 31.428 1.00 92.69 279 SER A CA 1
ATOM 2215 C C . SER A 1 279 ? -6.389 9.758 30.855 1.00 92.69 279 SER A C 1
ATOM 2217 O O . SER A 1 279 ? -7.305 10.512 30.545 1.00 92.69 279 SER A O 1
ATOM 2219 N N . GLU A 1 280 ? -5.112 10.111 30.677 1.00 91.94 280 GLU A N 1
ATOM 2220 C CA . GLU A 1 280 ? -4.681 11.363 30.026 1.00 91.94 280 GLU A CA 1
ATOM 2221 C C . GLU A 1 280 ? -4.715 11.305 28.486 1.00 91.94 280 GLU A C 1
ATOM 2223 O O . GLU A 1 280 ? -4.208 12.217 27.829 1.00 91.94 280 GLU A O 1
ATOM 2228 N N . LEU A 1 281 ? -5.246 10.2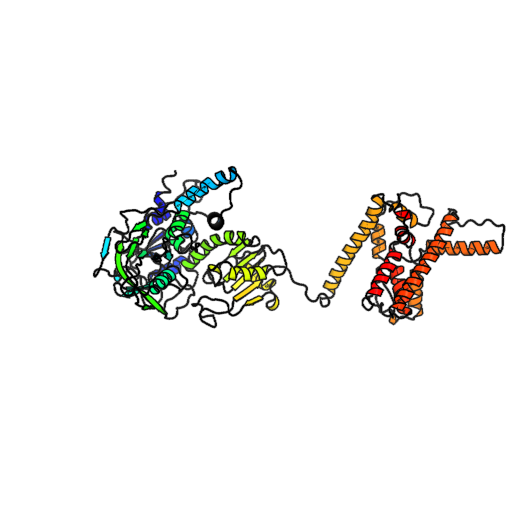26 27.901 1.00 95.00 281 LEU A N 1
ATOM 2229 C CA . LEU A 1 281 ? -5.365 10.093 26.451 1.00 95.00 281 LEU A CA 1
ATOM 2230 C C . LEU A 1 281 ? -6.460 11.011 25.898 1.00 95.00 281 LEU A C 1
ATOM 2232 O O . LEU A 1 281 ? -7.449 11.309 26.565 1.00 95.00 281 LEU A O 1
ATOM 2236 N N . GLU A 1 282 ? -6.280 11.440 24.654 1.00 95.69 282 GLU A N 1
ATOM 2237 C CA . GLU A 1 282 ? -7.249 12.247 23.911 1.00 95.69 282 GLU A CA 1
ATOM 2238 C C . GLU A 1 282 ? -7.883 11.430 22.778 1.00 95.69 282 GLU A C 1
ATOM 2240 O O . GLU A 1 282 ? -7.171 10.888 21.924 1.00 95.69 282 GLU A O 1
ATOM 2245 N N . VAL A 1 283 ? -9.215 11.375 22.748 1.00 96.19 283 VAL A N 1
ATOM 2246 C CA . VAL A 1 283 ? -10.026 10.668 21.740 1.00 96.19 283 VAL A CA 1
ATOM 2247 C C . VAL A 1 283 ? -10.847 11.657 20.902 1.00 96.19 283 VAL A C 1
ATOM 2249 O O . VAL A 1 283 ? -11.100 12.772 21.366 1.00 96.19 283 VAL A O 1
ATOM 2252 N N . PRO A 1 284 ? -11.272 11.306 19.672 1.00 95.38 284 PRO A N 1
ATOM 2253 C CA . PRO A 1 284 ? -12.077 12.200 18.844 1.00 95.38 284 PRO A CA 1
ATOM 2254 C C . PRO A 1 284 ? -13.442 12.430 19.494 1.00 95.38 284 PRO A C 1
ATOM 2256 O O . PRO A 1 284 ? -14.173 11.474 19.759 1.00 95.38 284 PRO A O 1
ATOM 2259 N N . ALA A 1 285 ? -13.802 13.695 19.706 1.00 93.38 285 ALA A N 1
ATOM 2260 C CA . ALA A 1 285 ? -14.996 14.083 20.457 1.00 93.38 285 ALA A CA 1
ATOM 2261 C C . ALA A 1 285 ? -16.321 13.601 19.842 1.00 93.38 285 ALA A C 1
ATOM 2263 O O . ALA A 1 285 ? -17.296 13.365 20.554 1.00 93.38 285 ALA A O 1
ATOM 2264 N N . ASN A 1 286 ? -16.347 13.459 18.517 1.00 90.75 286 ASN A N 1
ATOM 2265 C CA . ASN A 1 286 ? -17.531 13.079 17.747 1.00 90.75 286 ASN A CA 1
ATOM 2266 C C . ASN A 1 286 ? -17.632 11.572 17.485 1.00 90.75 286 ASN A C 1
ATOM 2268 O O . ASN A 1 286 ? -18.426 11.162 16.645 1.00 90.75 286 ASN A O 1
ATOM 2272 N N . SER A 1 287 ? -16.817 10.759 18.160 1.00 94.44 287 SER A N 1
ATOM 2273 C CA . SER A 1 287 ? -16.918 9.303 18.044 1.00 94.44 287 SER A CA 1
ATOM 2274 C C . SER A 1 287 ? -18.245 8.807 18.612 1.00 94.44 287 SER A C 1
ATOM 2276 O O . SER A 1 287 ? -18.777 9.369 19.569 1.00 94.44 287 SER A O 1
ATOM 2278 N N . GLU A 1 288 ? -18.774 7.736 18.038 1.00 95.00 288 GLU A N 1
ATOM 2279 C CA . GLU A 1 288 ? -20.039 7.148 18.477 1.00 95.00 288 GLU A CA 1
ATOM 2280 C C . GLU A 1 288 ? -19.883 6.414 19.815 1.00 95.00 288 GLU A C 1
ATOM 2282 O O . GLU A 1 288 ? -20.716 6.566 20.713 1.00 95.00 288 GLU A O 1
ATOM 2287 N N . ILE A 1 289 ? -18.799 5.642 19.955 1.00 97.88 289 ILE A N 1
ATOM 2288 C CA . ILE A 1 289 ? -18.484 4.834 21.140 1.00 97.88 289 ILE A CA 1
ATOM 2289 C C . ILE A 1 289 ? -16.974 4.906 21.409 1.00 97.88 289 ILE A C 1
ATOM 2291 O O . ILE A 1 289 ? -16.168 4.796 20.486 1.00 97.88 289 ILE A O 1
ATOM 2295 N N . ILE A 1 290 ? -16.576 5.046 22.672 1.00 98.31 290 ILE A N 1
ATOM 2296 C CA . ILE A 1 290 ? -15.193 4.936 23.139 1.00 98.31 290 ILE A CA 1
ATOM 2297 C C . ILE A 1 290 ? -15.102 3.805 24.163 1.00 98.31 290 ILE A C 1
ATOM 2299 O O . ILE A 1 290 ? -15.851 3.780 25.141 1.00 98.31 290 ILE A O 1
ATOM 2303 N N . LEU A 1 291 ? -14.139 2.908 23.971 1.00 98.31 291 LEU A N 1
ATOM 2304 C CA . LEU A 1 291 ? -13.733 1.921 24.969 1.00 98.31 291 LEU A CA 1
ATOM 2305 C C . LEU A 1 291 ? -12.459 2.427 25.638 1.00 98.31 291 LEU A C 1
ATOM 2307 O O . LEU A 1 291 ? -11.455 2.638 24.961 1.00 98.31 291 LEU A O 1
ATOM 2311 N N . GLU A 1 292 ? -12.472 2.619 26.950 1.00 98.25 292 GLU A N 1
ATOM 2312 C CA . GLU A 1 292 ? -11.282 3.008 27.705 1.00 98.25 292 GLU A CA 1
ATOM 2313 C C . GLU A 1 292 ? -10.883 1.917 28.686 1.00 98.25 292 GLU A C 1
ATOM 2315 O O . GLU A 1 292 ? -11.723 1.238 29.284 1.00 98.25 292 GLU A O 1
ATOM 2320 N N . GLY A 1 293 ? -9.582 1.770 28.886 1.00 96.62 293 GLY A N 1
ATOM 2321 C CA . GLY A 1 293 ? -9.066 0.768 29.790 1.00 96.62 293 GLY A CA 1
ATOM 2322 C C . GLY A 1 293 ? -7.555 0.729 29.785 1.00 96.62 293 GLY A C 1
ATOM 2323 O O . GLY A 1 293 ? -6.880 1.753 29.642 1.00 96.62 293 GLY A O 1
ATOM 2324 N N . PHE A 1 294 ? -7.018 -0.472 29.945 1.00 95.19 294 PHE A N 1
ATOM 2325 C CA . PHE A 1 294 ? -5.583 -0.642 30.021 1.00 95.19 294 PHE A CA 1
ATOM 2326 C C . PHE A 1 294 ? -5.092 -2.008 29.554 1.00 95.19 294 PHE A C 1
ATOM 2328 O O . PHE A 1 294 ? -5.841 -2.982 29.496 1.00 95.19 294 PHE A O 1
ATOM 2335 N N . LEU A 1 295 ? -3.792 -2.058 29.274 1.00 93.56 295 LEU A N 1
ATOM 2336 C CA . LEU A 1 295 ? -3.010 -3.282 29.166 1.00 93.56 295 LEU A CA 1
ATOM 2337 C C . LEU A 1 295 ? -2.185 -3.492 30.435 1.00 93.56 295 LEU A C 1
ATOM 2339 O O . LEU A 1 295 ? -1.736 -2.544 31.086 1.00 93.56 295 LEU A O 1
ATOM 2343 N N . ASN A 1 296 ? -1.958 -4.752 30.757 1.00 87.19 296 ASN A N 1
ATOM 2344 C CA . ASN A 1 296 ? -1.020 -5.227 31.766 1.00 87.19 296 ASN A CA 1
ATOM 2345 C C . ASN A 1 296 ? -0.179 -6.362 31.151 1.00 87.19 296 ASN A C 1
ATOM 2347 O O . ASN A 1 296 ? -0.231 -6.595 29.944 1.00 87.19 296 ASN A O 1
ATOM 2351 N N . ASP A 1 297 ? 0.601 -7.074 31.962 1.00 85.00 297 ASP A N 1
ATOM 2352 C CA . ASP A 1 297 ? 1.398 -8.231 31.521 1.00 85.00 297 ASP A CA 1
ATOM 2353 C C . ASP A 1 297 ? 0.532 -9.499 31.321 1.00 85.00 297 ASP A C 1
ATOM 2355 O O . ASP A 1 297 ? 0.898 -10.600 31.726 1.00 85.00 297 ASP A O 1
ATOM 2359 N N . LYS A 1 298 ? -0.677 -9.340 30.759 1.00 91.44 298 LYS A N 1
ATOM 2360 C CA . LYS A 1 298 ? -1.616 -10.424 30.446 1.00 91.44 298 LYS A CA 1
ATOM 2361 C C . LYS A 1 298 ? -1.702 -10.599 28.937 1.00 91.44 298 LYS A C 1
ATOM 2363 O O . LYS A 1 298 ? -1.951 -9.649 28.195 1.00 91.44 298 LYS A O 1
ATOM 2368 N N . PHE A 1 299 ? -1.559 -11.842 28.501 1.00 94.25 299 PHE A N 1
ATOM 2369 C CA . PHE A 1 299 ? -1.608 -12.235 27.100 1.00 94.25 299 PHE A CA 1
ATOM 2370 C C . PHE A 1 299 ? -2.532 -13.440 26.925 1.00 94.25 299 PHE A C 1
ATOM 2372 O O . PHE A 1 299 ? -2.649 -14.265 27.831 1.00 94.25 299 PHE A O 1
ATOM 2379 N N . ALA A 1 300 ? -3.176 -13.551 25.766 1.00 95.88 300 ALA A N 1
ATOM 2380 C CA . ALA A 1 300 ? -3.975 -14.718 25.401 1.00 95.88 300 ALA A CA 1
ATOM 2381 C C . ALA A 1 300 ? -3.884 -15.008 23.895 1.00 95.88 300 ALA A C 1
ATOM 2383 O O . ALA A 1 300 ? -3.320 -14.224 23.128 1.00 95.88 300 ALA A O 1
ATOM 2384 N N . GLN A 1 301 ? -4.388 -16.176 23.500 1.00 95.25 301 GLN A N 1
ATOM 2385 C CA . GLN A 1 301 ? -4.391 -16.644 22.117 1.00 95.25 301 GLN A CA 1
ATOM 2386 C C . GLN A 1 301 ? -5.499 -15.955 21.306 1.00 95.25 301 GLN A C 1
ATOM 2388 O O . GLN A 1 301 ? -6.660 -15.955 21.712 1.00 95.25 301 GLN A O 1
ATOM 2393 N N . GLU A 1 302 ? -5.126 -15.377 20.166 1.00 94.00 302 GLU A N 1
ATOM 2394 C CA . GLU A 1 302 ? -6.019 -14.802 19.156 1.00 94.00 302 GLU A CA 1
ATOM 2395 C C . GLU A 1 302 ? -6.105 -15.743 17.950 1.00 94.00 302 GLU A C 1
ATOM 2397 O O . GLU A 1 302 ? -5.092 -16.315 17.536 1.00 94.00 302 GLU A O 1
ATOM 2402 N N . GLY A 1 303 ? -7.300 -15.859 17.376 1.00 89.12 303 GLY A N 1
ATOM 2403 C CA . GLY A 1 303 ? -7.577 -16.619 16.167 1.00 89.12 303 GLY A CA 1
ATOM 2404 C C . GLY A 1 303 ? -8.053 -18.060 16.411 1.00 89.12 303 GLY A C 1
ATOM 2405 O O . GLY A 1 303 ? -8.152 -18.507 17.556 1.00 89.12 303 GLY A O 1
ATOM 2406 N N . PRO A 1 304 ? -8.350 -18.800 15.327 1.00 92.56 304 PRO A N 1
ATOM 2407 C CA . PRO A 1 304 ? -8.202 -18.377 13.935 1.00 92.56 304 PRO A CA 1
ATOM 2408 C C . PRO A 1 304 ? -9.241 -17.325 13.518 1.00 92.56 304 PRO A C 1
ATOM 2410 O O . PRO A 1 304 ? -10.358 -17.275 14.034 1.00 92.56 304 PRO A O 1
ATOM 2413 N N . HIS A 1 305 ? -8.839 -16.470 12.578 1.00 92.19 305 HIS A N 1
ATOM 2414 C CA . HIS A 1 305 ? -9.684 -15.440 11.975 1.00 92.19 305 HIS A CA 1
ATOM 2415 C C . HIS A 1 305 ? -9.373 -15.281 10.492 1.00 92.19 305 HIS A C 1
ATOM 2417 O O . HIS A 1 305 ? -8.196 -15.298 10.114 1.00 92.19 305 HIS A O 1
ATOM 2423 N N . GLY A 1 306 ? -10.411 -15.074 9.679 1.00 91.75 306 GLY A N 1
ATOM 2424 C CA . GLY A 1 306 ? -10.246 -14.684 8.279 1.00 91.75 306 GLY A CA 1
ATOM 2425 C C . GLY A 1 306 ? -9.536 -13.331 8.156 1.00 91.75 306 GLY A C 1
ATOM 2426 O O . GLY A 1 306 ? -9.702 -12.443 8.997 1.00 91.75 306 GLY A O 1
ATOM 2427 N N . ASP A 1 307 ? -8.704 -13.169 7.130 1.00 88.44 307 ASP A N 1
ATOM 2428 C CA . ASP A 1 307 ? -7.956 -11.932 6.890 1.00 88.44 307 ASP A CA 1
ATOM 2429 C C . ASP A 1 307 ? -7.986 -11.518 5.409 1.00 88.44 307 ASP A C 1
ATOM 2431 O O . ASP A 1 307 ? -8.438 -12.272 4.548 1.00 88.44 307 ASP A O 1
ATOM 2435 N N . HIS A 1 308 ? -7.459 -10.328 5.106 1.00 88.31 308 HIS A N 1
ATOM 2436 C CA . HIS A 1 308 ? -7.351 -9.703 3.777 1.00 88.31 308 HIS A CA 1
ATOM 2437 C C . HIS A 1 308 ? -6.602 -10.550 2.725 1.00 88.31 308 HIS A C 1
ATOM 2439 O O . HIS A 1 308 ? -6.505 -10.176 1.558 1.00 88.31 308 HIS A O 1
ATOM 2445 N N . THR A 1 309 ? -6.012 -11.678 3.130 1.00 89.69 309 THR A N 1
ATOM 2446 C CA . THR A 1 309 ? -5.399 -12.668 2.237 1.00 89.69 309 THR A CA 1
ATOM 2447 C C . THR A 1 309 ? -6.437 -13.610 1.619 1.00 89.69 309 THR A C 1
ATOM 2449 O O . THR A 1 309 ? -6.147 -14.272 0.623 1.00 89.69 309 THR A O 1
ATOM 2452 N N . GLY A 1 310 ? -7.639 -13.683 2.199 1.00 91.69 310 GLY A N 1
ATOM 2453 C CA . GLY A 1 310 ? -8.657 -14.684 1.888 1.00 91.69 310 GLY A CA 1
ATOM 2454 C C . GLY A 1 310 ? -8.465 -16.030 2.588 1.00 91.69 310 GLY A C 1
ATOM 2455 O O . GLY A 1 310 ? -9.141 -16.984 2.217 1.00 91.69 310 GLY A O 1
ATOM 2456 N N . TYR A 1 311 ? -7.568 -16.111 3.575 1.00 92.88 311 TYR A N 1
ATOM 2457 C CA . TYR A 1 311 ? -7.295 -17.314 4.367 1.00 92.88 311 TYR A CA 1
ATOM 2458 C C . TYR A 1 311 ? -7.484 -17.039 5.863 1.00 92.88 311 TYR A C 1
ATOM 2460 O O . TYR A 1 311 ? -7.502 -15.884 6.296 1.00 92.88 311 TYR A O 1
ATOM 2468 N N . TYR A 1 312 ? -7.606 -18.111 6.646 1.00 92.38 312 TYR A N 1
ATOM 2469 C CA . TYR A 1 312 ? -7.562 -18.047 8.103 1.00 92.38 312 TYR A CA 1
ATOM 2470 C C . TYR A 1 312 ? -6.119 -17.921 8.591 1.00 92.38 312 TYR A C 1
ATOM 2472 O O . TYR A 1 312 ? -5.233 -18.644 8.137 1.00 92.38 312 TYR A O 1
ATOM 2480 N N . ASN A 1 313 ? -5.889 -17.005 9.528 1.00 85.88 313 ASN A N 1
ATOM 2481 C CA . ASN A 1 313 ? -4.583 -16.846 10.157 1.00 85.88 313 ASN A CA 1
ATOM 2482 C C . ASN A 1 313 ? -4.378 -17.887 11.266 1.00 85.88 313 ASN A C 1
ATOM 2484 O O . ASN A 1 313 ? -5.319 -18.249 11.973 1.00 85.88 313 ASN A O 1
ATOM 2488 N N . GLU A 1 314 ? -3.120 -18.280 11.462 1.00 81.31 314 GLU A N 1
ATOM 2489 C CA . GLU A 1 314 ? -2.679 -19.108 12.588 1.00 81.31 314 GLU A CA 1
ATOM 2490 C C . GLU A 1 314 ? -2.949 -18.442 13.947 1.00 81.31 314 GLU A C 1
ATOM 2492 O O . GLU A 1 314 ? -2.983 -17.207 14.062 1.00 81.31 314 GLU A O 1
ATOM 2497 N N . ILE A 1 315 ? -3.085 -19.284 14.977 1.00 89.88 315 ILE A N 1
ATOM 2498 C CA . ILE A 1 315 ? -3.282 -18.861 16.366 1.00 89.88 315 ILE A CA 1
ATOM 2499 C C . ILE A 1 315 ? -1.978 -18.277 16.919 1.00 89.88 315 ILE A C 1
ATOM 2501 O O . ILE A 1 315 ? -0.926 -18.919 16.885 1.00 89.88 315 ILE A O 1
ATOM 2505 N N . GLU A 1 316 ? -2.045 -17.068 17.475 1.00 88.81 316 GLU A N 1
ATOM 2506 C CA . GLU A 1 316 ? -0.886 -16.358 18.033 1.00 88.81 316 GLU A CA 1
ATOM 2507 C C . GLU A 1 316 ? -1.223 -15.626 19.336 1.00 88.81 316 GLU A C 1
ATOM 2509 O O . GLU A 1 316 ? -2.383 -15.415 19.671 1.00 88.81 316 GLU A O 1
ATOM 2514 N N . VAL A 1 317 ? -0.197 -15.245 20.101 1.00 92.56 317 VAL A N 1
ATOM 2515 C CA . VAL A 1 317 ? -0.356 -14.652 21.436 1.00 92.56 317 VAL A CA 1
ATOM 2516 C C . VAL A 1 317 ? -0.268 -13.126 21.371 1.00 92.56 317 VAL A C 1
ATOM 2518 O O . VAL A 1 317 ? 0.736 -12.576 20.918 1.00 92.56 317 VAL A O 1
ATOM 2521 N N . PHE A 1 318 ? -1.293 -12.442 21.882 1.00 94.56 318 PHE A N 1
ATOM 2522 C CA . PHE A 1 318 ? -1.407 -10.979 21.890 1.00 94.56 318 PHE A CA 1
ATOM 2523 C C . PHE A 1 318 ? -1.808 -10.445 23.276 1.00 94.56 318 PHE A C 1
ATOM 2525 O O . PHE A 1 318 ? -2.316 -11.209 24.102 1.00 94.56 318 PHE A O 1
ATOM 2532 N N . PRO A 1 319 ? -1.547 -9.156 23.576 1.00 95.25 319 PRO A N 1
ATOM 2533 C CA . PRO A 1 319 ? -1.890 -8.575 24.870 1.00 95.25 319 PRO A CA 1
ATOM 2534 C C . PRO A 1 319 ? -3.403 -8.421 25.044 1.00 95.25 319 PRO A C 1
ATOM 2536 O O . PRO A 1 319 ? -4.131 -8.110 24.096 1.00 95.25 319 PRO A O 1
ATOM 2539 N N . VAL A 1 320 ? -3.856 -8.605 26.284 1.00 96.94 320 VAL A N 1
ATOM 2540 C CA . VAL A 1 320 ? -5.259 -8.463 26.684 1.00 96.94 320 VAL A CA 1
ATOM 2541 C C . VAL A 1 320 ? -5.541 -7.022 27.104 1.00 96.94 320 VAL A C 1
ATOM 2543 O O . VAL A 1 320 ? -4.895 -6.479 27.999 1.00 96.94 320 VAL A O 1
ATOM 2546 N N . PHE A 1 321 ? -6.536 -6.419 26.462 1.00 97.44 321 PHE A N 1
ATOM 2547 C CA . PHE A 1 321 ? -7.119 -5.126 26.786 1.00 97.44 321 PHE A CA 1
ATOM 2548 C C . PHE A 1 321 ? -8.331 -5.286 27.687 1.00 97.44 321 PHE A C 1
ATOM 2550 O O . PHE A 1 321 ? -9.387 -5.760 27.263 1.00 97.44 321 PHE A O 1
ATOM 2557 N N . THR A 1 322 ? -8.162 -4.858 28.936 1.00 97.44 322 THR A N 1
ATOM 2558 C CA . THR A 1 322 ? -9.228 -4.803 29.931 1.00 97.44 322 THR A CA 1
ATOM 2559 C C . THR A 1 322 ? -9.930 -3.454 29.833 1.00 97.44 322 THR A C 1
ATOM 2561 O O . THR A 1 322 ? -9.352 -2.414 30.158 1.00 97.44 322 THR A O 1
ATOM 2564 N N . VAL A 1 323 ? -11.189 -3.480 29.407 1.00 97.88 323 VAL A N 1
ATOM 2565 C CA . VAL A 1 323 ? -12.069 -2.316 29.302 1.00 97.88 323 VAL A CA 1
ATOM 2566 C C . VAL A 1 323 ? -12.633 -1.997 30.684 1.00 97.88 323 VAL A C 1
ATOM 2568 O O . VAL A 1 323 ? -13.216 -2.851 31.351 1.00 97.88 323 VAL A O 1
ATOM 2571 N N . THR A 1 324 ? -12.456 -0.756 31.128 1.00 97.62 324 THR A N 1
ATOM 2572 C CA . THR A 1 324 ? -12.967 -0.261 32.415 1.00 97.62 324 THR A CA 1
ATOM 2573 C C . THR A 1 324 ? -14.097 0.743 32.248 1.00 97.62 324 THR A C 1
ATOM 2575 O O . THR A 1 324 ? -14.893 0.905 33.174 1.00 97.62 324 THR A O 1
ATOM 2578 N N . HIS A 1 325 ? -14.169 1.407 31.089 1.00 98.19 325 HIS A N 1
ATOM 2579 C CA . HIS A 1 325 ? -15.219 2.360 30.752 1.00 98.19 325 HIS A CA 1
ATOM 2580 C C . HIS A 1 325 ? -15.674 2.169 29.302 1.00 98.19 325 HIS A C 1
ATOM 2582 O O . HIS A 1 325 ? -14.854 2.019 28.398 1.00 98.19 325 HIS A O 1
ATOM 2588 N N . ILE A 1 326 ? -16.983 2.237 29.083 1.00 98.19 326 ILE A N 1
ATOM 2589 C CA . ILE A 1 326 ? -17.598 2.435 27.771 1.00 98.19 326 ILE A CA 1
ATOM 2590 C C . ILE A 1 326 ? -18.295 3.788 27.835 1.00 98.19 326 ILE A C 1
ATOM 2592 O O . ILE A 1 326 ? -19.212 3.973 28.636 1.00 98.19 326 ILE A O 1
ATOM 2596 N N . THR A 1 327 ? -17.856 4.734 27.010 1.00 97.88 327 THR A N 1
ATOM 2597 C CA . THR A 1 327 ? -18.564 6.006 26.827 1.00 97.88 327 THR A CA 1
ATOM 2598 C C . THR A 1 327 ? -19.185 6.042 25.442 1.00 97.88 327 THR A C 1
ATOM 2600 O O . THR A 1 327 ? -18.606 5.522 24.489 1.00 97.88 327 THR A O 1
ATOM 2603 N N . LYS A 1 328 ? -20.410 6.548 25.326 1.00 95.94 328 LYS A N 1
ATOM 2604 C CA . LYS A 1 328 ? -21.137 6.574 24.055 1.00 95.94 328 LYS A CA 1
ATOM 2605 C C . LYS A 1 328 ? -22.075 7.767 23.970 1.00 95.94 328 LYS A C 1
ATOM 2607 O O . LYS A 1 328 ? -22.456 8.355 24.981 1.00 95.94 328 LYS A O 1
ATOM 2612 N N . ARG A 1 329 ? -22.476 8.086 22.744 1.00 93.94 329 ARG A N 1
ATOM 2613 C CA . ARG A 1 329 ? -23.600 8.993 22.472 1.00 93.94 329 ARG A CA 1
ATOM 2614 C C . ARG A 1 329 ? -24.918 8.356 22.922 1.00 93.94 329 ARG A C 1
ATOM 2616 O O . ARG A 1 329 ? -24.999 7.131 23.036 1.00 93.94 329 ARG A O 1
ATOM 2623 N N . LYS A 1 330 ? -25.975 9.156 23.096 1.00 88.94 330 LYS A N 1
ATOM 2624 C CA . LYS A 1 330 ? -27.324 8.641 23.423 1.00 88.94 330 LYS A CA 1
ATOM 2625 C C . LYS A 1 330 ? -27.861 7.639 22.394 1.00 88.94 330 LYS A C 1
ATOM 2627 O O . LYS A 1 330 ? -28.331 6.569 22.765 1.00 88.94 330 LYS A O 1
ATOM 2632 N N . ASN A 1 331 ? -27.730 7.959 21.105 1.00 89.56 331 ASN A N 1
ATOM 2633 C CA . ASN A 1 331 ? -28.162 7.112 19.987 1.00 89.56 331 ASN A CA 1
ATOM 2634 C C . ASN A 1 331 ? -26.950 6.739 19.117 1.00 89.56 331 ASN A C 1
ATOM 2636 O O . ASN A 1 331 ? -26.769 7.336 18.055 1.00 89.56 331 ASN A O 1
ATOM 2640 N N . PRO A 1 332 ? -26.076 5.832 19.584 1.00 93.25 332 PRO A N 1
ATOM 2641 C CA . PRO A 1 332 ? -24.819 5.565 18.908 1.00 93.25 332 PRO A CA 1
ATOM 2642 C C . PRO A 1 332 ? -25.021 4.676 17.677 1.00 93.25 332 PRO A C 1
ATOM 2644 O O . PRO A 1 332 ? -25.920 3.833 17.652 1.00 93.25 332 PRO A O 1
ATOM 2647 N N . LEU A 1 333 ? -24.121 4.788 16.702 1.00 92.94 333 LEU A N 1
ATOM 2648 C CA . LEU A 1 333 ? -23.898 3.742 15.699 1.00 92.94 333 LEU A CA 1
ATOM 2649 C C . LEU A 1 333 ? -22.679 2.890 16.046 1.00 92.94 333 LEU A C 1
ATOM 2651 O O . LEU A 1 333 ? -21.611 3.405 16.374 1.00 92.94 333 LEU A O 1
ATOM 2655 N N . TYR A 1 334 ? -22.796 1.578 15.867 1.00 96.75 334 TYR A N 1
ATOM 2656 C CA . TYR A 1 334 ? -21.642 0.691 15.886 1.00 96.75 334 TYR A CA 1
ATOM 2657 C C . TYR A 1 334 ? -21.041 0.593 14.480 1.00 96.75 334 TYR A C 1
ATOM 2659 O O . TYR A 1 334 ? -21.590 -0.068 13.598 1.00 96.75 334 TYR A O 1
ATOM 2667 N N . HIS A 1 335 ? -19.920 1.278 14.249 1.00 96.00 335 HIS A N 1
ATOM 2668 C CA . HIS A 1 335 ? -19.202 1.179 12.979 1.00 96.00 335 HIS A CA 1
ATOM 2669 C C . HIS A 1 335 ? -18.315 -0.071 12.954 1.00 96.00 335 HIS A C 1
ATOM 2671 O O . HIS A 1 335 ? -17.427 -0.228 13.793 1.00 96.00 335 HIS A O 1
ATOM 2677 N N . SER A 1 336 ? -18.549 -0.934 11.966 1.00 96.31 336 SER A N 1
ATOM 2678 C CA . SER A 1 336 ? -17.860 -2.206 11.785 1.00 96.31 336 SER A CA 1
ATOM 2679 C C . SER A 1 336 ? -17.547 -2.479 10.314 1.00 96.31 336 SER A C 1
ATOM 2681 O O . SER A 1 336 ? -18.109 -1.873 9.404 1.00 96.31 336 SER A O 1
ATOM 2683 N N . THR A 1 337 ? -16.635 -3.411 10.079 1.00 96.00 337 THR A N 1
ATOM 2684 C CA . THR A 1 337 ? -16.313 -3.972 8.762 1.00 96.00 337 THR A CA 1
ATOM 2685 C C . THR A 1 337 ? -15.881 -5.426 8.887 1.00 96.00 337 THR A C 1
ATOM 2687 O O . THR A 1 337 ? -15.859 -5.987 9.982 1.00 96.00 337 THR A O 1
ATOM 2690 N N . TYR A 1 338 ? -15.511 -6.026 7.768 1.00 95.19 338 TYR A N 1
ATOM 2691 C CA . TYR A 1 338 ? -14.924 -7.350 7.680 1.00 95.19 338 TYR A CA 1
ATOM 2692 C C . TYR A 1 338 ? -13.679 -7.291 6.784 1.00 95.19 338 TYR A C 1
ATOM 2694 O O . TYR A 1 338 ? -13.539 -6.407 5.937 1.00 95.19 338 TYR A O 1
ATOM 2702 N N . THR A 1 339 ? -12.777 -8.250 6.960 1.00 93.06 339 THR A N 1
ATOM 2703 C CA . THR A 1 339 ? -11.663 -8.516 6.041 1.00 93.06 339 THR A CA 1
ATOM 2704 C C . THR A 1 339 ? -11.814 -9.914 5.481 1.00 93.06 339 THR A C 1
ATOM 2706 O O . THR A 1 339 ? -12.319 -10.800 6.166 1.00 93.06 339 THR A O 1
ATOM 2709 N N . GLY A 1 340 ? -11.401 -10.135 4.239 1.00 91.00 340 GLY A N 1
ATOM 2710 C CA . GLY A 1 340 ? -11.504 -11.456 3.626 1.00 91.00 340 GLY A CA 1
ATOM 2711 C C . GLY A 1 340 ? -10.778 -11.535 2.298 1.00 91.00 340 GLY A C 1
ATOM 2712 O O . GLY A 1 340 ? -9.809 -10.821 2.057 1.00 91.00 340 GLY A O 1
ATOM 2713 N N . LYS A 1 341 ? -11.250 -12.403 1.401 1.00 91.94 341 LYS A N 1
ATOM 2714 C CA . LYS A 1 341 ? -10.682 -12.470 0.055 1.00 91.94 341 LYS A CA 1
ATOM 2715 C C . LYS A 1 341 ? -10.939 -11.136 -0.667 1.00 91.94 341 LYS A C 1
ATOM 2717 O O . LYS A 1 341 ? -12.109 -10.769 -0.813 1.00 91.94 341 LYS A O 1
ATOM 2722 N N . PRO A 1 342 ? -9.894 -10.434 -1.144 1.00 90.56 342 PRO A N 1
ATOM 2723 C CA . PRO A 1 342 ? -10.065 -9.151 -1.807 1.00 90.56 342 PRO A CA 1
ATOM 2724 C C . PRO A 1 342 ? -10.853 -9.328 -3.117 1.00 90.56 342 PRO A C 1
ATOM 2726 O O . PRO A 1 342 ? -10.788 -10.377 -3.760 1.00 90.56 342 PRO A O 1
ATOM 2729 N N . ILE A 1 343 ? -11.609 -8.330 -3.570 1.00 90.25 343 ILE A N 1
ATOM 2730 C CA . ILE A 1 343 ? -11.626 -6.935 -3.098 1.00 90.25 343 ILE A CA 1
ATOM 2731 C C . ILE A 1 343 ? -12.566 -6.769 -1.895 1.00 90.25 343 ILE A C 1
ATOM 2733 O O . ILE A 1 343 ? -13.752 -7.060 -2.010 1.00 90.25 343 ILE A O 1
ATOM 2737 N N . ASP A 1 344 ? -12.044 -6.281 -0.769 1.00 91.38 344 ASP A N 1
ATOM 2738 C CA . ASP A 1 344 ? -12.793 -5.920 0.440 1.00 91.38 344 ASP A CA 1
ATOM 2739 C C . ASP A 1 344 ? -12.695 -4.403 0.722 1.00 91.38 344 ASP A C 1
ATOM 2741 O O . ASP A 1 344 ? -12.116 -3.641 -0.062 1.00 91.38 344 ASP A O 1
ATOM 2745 N N . GLU A 1 345 ? -13.315 -3.924 1.807 1.00 91.75 345 GLU A N 1
ATOM 2746 C CA . GLU A 1 345 ? -13.350 -2.486 2.118 1.00 91.75 345 GLU A CA 1
ATOM 2747 C C . GLU A 1 345 ? -11.946 -1.910 2.391 1.00 91.75 345 GLU A C 1
ATOM 2749 O O . GLU A 1 345 ? -11.611 -0.876 1.800 1.00 91.75 345 GLU A O 1
ATOM 2754 N N . PRO A 1 346 ? -11.075 -2.559 3.191 1.00 90.81 346 PRO A N 1
ATOM 2755 C CA . PRO A 1 346 ? -9.696 -2.107 3.355 1.00 90.81 346 PRO A CA 1
ATOM 2756 C C . PRO A 1 346 ? -8.907 -2.074 2.044 1.00 90.81 346 PRO A C 1
ATOM 2758 O O . PRO A 1 346 ? -8.144 -1.128 1.826 1.00 90.81 346 PRO A O 1
ATOM 2761 N N . ALA A 1 347 ? -9.119 -3.037 1.140 1.00 91.56 347 ALA A N 1
ATOM 2762 C CA . ALA A 1 347 ? -8.465 -3.019 -0.162 1.00 91.56 347 ALA A CA 1
ATOM 2763 C C . ALA A 1 347 ? -8.907 -1.833 -1.028 1.00 91.56 347 ALA A C 1
ATOM 2765 O O . ALA A 1 347 ? -8.081 -1.230 -1.720 1.00 91.56 347 ALA A O 1
ATOM 2766 N N . MET A 1 348 ? -10.183 -1.447 -0.944 1.00 92.06 348 MET A N 1
ATOM 2767 C CA . MET A 1 348 ? -10.699 -0.254 -1.611 1.00 92.06 348 MET A CA 1
ATOM 2768 C C . MET A 1 348 ? -10.049 1.020 -1.061 1.00 92.06 348 MET A C 1
ATOM 2770 O O . MET A 1 348 ? -9.551 1.834 -1.839 1.00 92.06 348 MET A O 1
ATOM 2774 N N . ILE A 1 349 ? -9.953 1.159 0.265 1.00 91.69 349 ILE A N 1
ATOM 2775 C CA . ILE A 1 349 ? -9.242 2.273 0.915 1.00 91.69 349 ILE A CA 1
ATOM 2776 C C . ILE A 1 349 ? -7.785 2.340 0.446 1.00 91.69 349 ILE A C 1
ATOM 2778 O O . ILE A 1 349 ? -7.320 3.400 0.024 1.00 91.69 349 ILE A O 1
ATOM 2782 N N . GLY A 1 350 ? -7.080 1.205 0.467 1.00 89.12 350 GLY A N 1
ATOM 2783 C CA . GLY A 1 350 ? -5.692 1.103 0.017 1.00 89.12 350 GLY A CA 1
ATOM 2784 C C . GLY A 1 350 ? -5.498 1.578 -1.425 1.00 89.12 350 GLY A C 1
ATOM 2785 O O . GLY A 1 350 ? -4.559 2.322 -1.702 1.00 89.12 350 GLY A O 1
ATOM 2786 N N . SER A 1 351 ? -6.425 1.220 -2.320 1.00 89.50 351 SER A N 1
ATOM 2787 C CA . SER A 1 351 ? -6.385 1.606 -3.737 1.00 89.50 351 SER A CA 1
ATOM 2788 C C . SER A 1 351 ? -6.470 3.116 -3.961 1.00 89.50 351 SER A C 1
ATOM 2790 O O . SER A 1 351 ? -5.775 3.651 -4.821 1.00 89.50 351 SER A O 1
ATOM 2792 N N . VAL A 1 352 ? -7.266 3.816 -3.150 1.00 90.12 352 VAL A N 1
ATOM 2793 C CA . VAL A 1 352 ? -7.436 5.271 -3.246 1.00 90.12 352 VAL A CA 1
ATOM 2794 C C . VAL A 1 352 ? -6.278 5.997 -2.573 1.00 90.12 352 VAL A C 1
ATOM 2796 O O . VAL A 1 352 ? -5.735 6.951 -3.124 1.00 90.12 352 VAL A O 1
ATOM 2799 N N . LEU A 1 353 ? -5.845 5.523 -1.402 1.00 87.69 353 LEU A N 1
ATOM 2800 C CA . LEU A 1 353 ? -4.703 6.104 -0.692 1.00 87.69 353 LEU A CA 1
ATOM 2801 C C . LEU A 1 353 ? -3.380 5.902 -1.436 1.00 87.69 353 LEU A C 1
ATOM 2803 O O . LEU A 1 353 ? -2.452 6.682 -1.226 1.00 87.69 353 LEU A O 1
ATOM 2807 N N . ASN A 1 354 ? -3.296 4.914 -2.333 1.00 87.88 354 ASN A N 1
ATOM 2808 C CA . ASN A 1 354 ? -2.140 4.722 -3.203 1.00 87.88 354 ASN A CA 1
ATOM 2809 C C . ASN A 1 354 ? -1.795 5.986 -4.018 1.00 87.88 354 ASN A C 1
ATOM 2811 O O . ASN A 1 354 ? -0.620 6.301 -4.210 1.00 87.88 354 ASN A O 1
ATOM 2815 N N . GLU A 1 355 ? -2.804 6.770 -4.407 1.00 88.38 355 GLU A N 1
ATOM 2816 C CA . GLU A 1 355 ? -2.638 8.025 -5.155 1.00 88.38 355 GLU A CA 1
ATOM 2817 C C . GLU A 1 355 ? -1.803 9.068 -4.398 1.00 88.38 355 GLU A C 1
ATOM 2819 O O . GLU A 1 355 ? -1.129 9.897 -5.011 1.00 88.38 355 GLU A O 1
ATOM 2824 N N . LEU A 1 356 ? -1.772 9.002 -3.061 1.00 84.00 356 LEU A N 1
ATOM 2825 C CA . LEU A 1 356 ? -0.944 9.882 -2.233 1.00 84.00 356 LEU A CA 1
ATOM 2826 C C . LEU A 1 356 ? 0.555 9.575 -2.361 1.00 84.00 356 LEU A C 1
ATOM 2828 O O . LEU A 1 356 ? 1.379 10.463 -2.121 1.00 84.00 356 LEU A O 1
ATOM 2832 N N . PHE A 1 357 ? 0.933 8.340 -2.718 1.00 83.62 357 PHE A N 1
ATOM 2833 C CA . PHE A 1 357 ? 2.341 7.944 -2.842 1.00 83.62 357 PHE A CA 1
ATOM 2834 C C . PHE A 1 357 ? 2.943 8.290 -4.189 1.00 83.62 357 PHE A C 1
ATOM 2836 O O . PHE A 1 357 ? 4.154 8.497 -4.244 1.00 83.62 357 PHE A O 1
ATOM 2843 N N . ILE A 1 358 ? 2.137 8.386 -5.248 1.00 89.31 358 ILE A N 1
ATOM 2844 C CA . ILE A 1 358 ? 2.640 8.637 -6.603 1.00 89.31 358 ILE A CA 1
ATOM 2845 C C . ILE A 1 358 ? 3.481 9.928 -6.647 1.00 89.31 358 ILE A C 1
ATOM 2847 O O . ILE A 1 358 ? 4.645 9.839 -7.037 1.00 89.31 358 ILE A O 1
ATOM 2851 N N . PRO A 1 359 ? 3.022 11.094 -6.141 1.00 88.25 359 PRO A N 1
ATOM 2852 C CA . PRO A 1 359 ? 3.839 12.311 -6.156 1.00 88.25 359 PRO A CA 1
ATOM 2853 C C . PRO A 1 359 ? 5.092 12.214 -5.272 1.00 88.25 359 PRO A C 1
ATOM 2855 O O . PRO A 1 359 ? 6.131 12.809 -5.565 1.00 88.25 359 PRO A O 1
ATOM 2858 N N . ILE A 1 360 ? 5.014 11.454 -4.174 1.00 83.88 360 ILE A N 1
ATOM 2859 C CA . ILE A 1 360 ? 6.151 11.226 -3.271 1.00 83.88 360 ILE A CA 1
ATOM 2860 C C . ILE A 1 360 ? 7.230 10.407 -3.988 1.00 83.88 360 ILE A C 1
ATOM 2862 O O . ILE A 1 360 ? 8.411 10.745 -3.895 1.00 83.88 360 ILE A O 1
ATOM 2866 N N . LEU A 1 361 ? 6.821 9.360 -4.707 1.00 87.88 361 LEU A N 1
ATOM 2867 C CA . LEU A 1 361 ? 7.693 8.527 -5.524 1.00 87.88 361 LEU A CA 1
ATOM 2868 C C . LEU A 1 361 ? 8.273 9.315 -6.697 1.00 87.88 361 LEU A C 1
ATOM 2870 O O . LEU A 1 361 ? 9.484 9.305 -6.858 1.00 87.88 361 LEU A O 1
ATOM 2874 N N . GLN A 1 362 ? 7.457 10.070 -7.432 1.00 90.94 362 GLN A N 1
ATOM 2875 C CA . GLN A 1 362 ? 7.888 10.908 -8.559 1.00 90.94 362 GLN A CA 1
ATOM 2876 C C . GLN A 1 362 ? 8.938 11.948 -8.166 1.00 90.94 362 GLN A C 1
ATOM 2878 O O . GLN A 1 362 ? 9.869 12.226 -8.917 1.00 90.94 362 GLN A O 1
ATOM 2883 N N . LYS A 1 363 ? 8.840 12.510 -6.956 1.00 86.81 363 LYS A N 1
ATOM 2884 C CA . LYS A 1 363 ? 9.848 13.452 -6.454 1.00 86.81 363 LYS A CA 1
ATOM 2885 C C . LYS A 1 363 ? 11.215 12.795 -6.230 1.00 86.81 363 LYS A C 1
ATOM 2887 O O . LYS A 1 363 ? 12.224 13.497 -6.243 1.00 86.81 363 LYS A O 1
ATOM 2892 N N . GLN A 1 364 ? 11.252 11.486 -5.980 1.00 87.62 364 GLN A N 1
ATOM 2893 C CA . GLN A 1 364 ? 12.492 10.730 -5.810 1.00 87.62 364 GLN A CA 1
ATOM 2894 C C . GLN A 1 364 ? 12.953 10.034 -7.098 1.00 87.62 364 GLN A C 1
ATOM 2896 O O . GLN A 1 364 ? 14.155 9.979 -7.342 1.00 87.62 364 GLN A O 1
ATOM 2901 N N . PHE A 1 365 ? 12.012 9.556 -7.907 1.00 92.81 365 PHE A N 1
ATOM 2902 C CA . PHE A 1 365 ? 12.207 8.874 -9.183 1.00 92.81 365 PHE A CA 1
ATOM 2903 C C . PHE A 1 365 ? 11.356 9.583 -10.249 1.00 92.81 365 PHE A C 1
ATOM 2905 O O . PHE A 1 365 ? 10.220 9.166 -10.501 1.00 92.81 365 PHE A O 1
ATOM 2912 N N . PRO A 1 366 ? 11.858 10.683 -10.846 1.00 93.19 366 PRO A N 1
ATOM 2913 C CA . PRO A 1 366 ? 11.134 11.446 -11.868 1.00 93.19 366 PRO A CA 1
ATOM 2914 C C . PRO A 1 366 ? 10.728 10.620 -13.094 1.00 93.19 366 PRO A C 1
ATOM 2916 O O . PRO A 1 366 ? 9.850 11.023 -13.849 1.00 93.19 366 PRO A O 1
ATOM 2919 N N . GLU A 1 367 ? 11.369 9.471 -13.299 1.00 93.50 367 GLU A N 1
ATOM 2920 C CA . GLU A 1 367 ? 11.046 8.496 -14.331 1.00 93.50 367 GLU A CA 1
ATOM 2921 C C . GLU A 1 367 ? 9.717 7.763 -14.120 1.00 93.50 367 GLU A C 1
ATOM 2923 O O . GLU A 1 367 ? 9.185 7.231 -15.092 1.00 93.50 367 GLU A O 1
ATOM 2928 N N . ILE A 1 368 ? 9.182 7.702 -12.893 1.00 95.75 368 ILE A N 1
ATOM 2929 C CA . ILE A 1 368 ? 7.905 7.033 -12.611 1.00 95.75 368 ILE A CA 1
ATOM 2930 C C . ILE A 1 368 ? 6.756 7.886 -13.147 1.00 95.75 368 ILE A C 1
ATOM 2932 O O . ILE A 1 368 ? 6.574 9.037 -12.758 1.00 95.75 368 ILE A O 1
ATOM 2936 N N . ILE A 1 369 ? 5.920 7.290 -13.986 1.00 94.62 369 ILE A N 1
ATOM 2937 C CA . ILE A 1 369 ? 4.719 7.932 -14.529 1.00 94.62 369 ILE A CA 1
ATOM 2938 C C . ILE A 1 369 ? 3.518 7.595 -13.659 1.00 94.62 369 ILE A C 1
ATOM 2940 O O . ILE A 1 369 ? 2.792 8.490 -13.234 1.00 94.62 369 ILE A O 1
ATOM 2944 N N . ASP A 1 370 ? 3.351 6.308 -13.362 1.00 94.81 370 ASP A N 1
ATOM 2945 C CA . ASP A 1 370 ? 2.290 5.794 -12.504 1.00 94.81 370 ASP A CA 1
ATOM 2946 C C . ASP A 1 370 ? 2.821 4.626 -11.661 1.00 94.81 370 ASP A C 1
ATOM 2948 O O . ASP A 1 370 ? 3.767 3.925 -12.040 1.00 94.81 370 ASP A O 1
ATOM 2952 N N . PHE A 1 371 ? 2.219 4.437 -10.492 1.00 94.62 371 PHE A N 1
ATOM 2953 C CA . PHE A 1 371 ? 2.550 3.383 -9.544 1.00 94.62 371 PHE A CA 1
ATOM 2954 C C . PHE A 1 371 ? 1.252 2.814 -8.991 1.00 94.62 371 PHE A C 1
ATOM 2956 O O . PHE A 1 371 ? 0.478 3.529 -8.354 1.00 94.62 371 PHE A O 1
ATOM 2963 N N . TYR A 1 372 ? 1.022 1.524 -9.212 1.00 94.94 372 TYR A N 1
ATOM 2964 C CA . TYR A 1 372 ? -0.235 0.874 -8.884 1.00 94.94 372 TYR A CA 1
ATOM 2965 C C . TYR A 1 372 ? -0.024 -0.340 -7.983 1.00 94.94 372 TYR A C 1
ATOM 2967 O O . TYR A 1 372 ? 0.846 -1.178 -8.231 1.00 94.94 372 TYR A O 1
ATOM 2975 N N . LEU A 1 373 ? -0.848 -0.427 -6.939 1.00 94.06 373 LEU A N 1
ATOM 2976 C CA . LEU A 1 373 ? -0.956 -1.574 -6.045 1.00 94.06 373 LEU A CA 1
ATOM 2977 C C . LEU A 1 373 ? -2.335 -2.219 -6.246 1.00 94.06 373 LEU A C 1
ATOM 2979 O O . LEU A 1 373 ? -3.326 -1.702 -5.720 1.00 94.06 373 LEU A O 1
ATOM 2983 N N . PRO A 1 374 ? -2.427 -3.317 -7.018 1.00 93.19 374 PRO A N 1
ATOM 2984 C CA . PRO A 1 374 ? -3.707 -3.939 -7.330 1.00 93.19 374 PRO A CA 1
ATOM 2985 C C . PRO A 1 374 ? -4.427 -4.459 -6.066 1.00 93.19 374 PRO A C 1
ATOM 2987 O O . PRO A 1 374 ? -3.822 -5.214 -5.292 1.00 93.19 374 PRO A O 1
ATOM 2990 N N . PRO A 1 375 ? -5.709 -4.105 -5.832 1.00 90.62 375 PRO A N 1
ATOM 2991 C CA . PRO A 1 375 ? -6.488 -4.557 -4.671 1.00 90.62 375 PRO A CA 1
ATOM 2992 C C . PRO A 1 375 ? -6.548 -6.081 -4.528 1.00 90.62 375 PRO A C 1
ATOM 2994 O O . PRO A 1 375 ? -6.338 -6.616 -3.441 1.00 90.62 375 PRO A O 1
ATOM 2997 N N . GLU A 1 376 ? -6.758 -6.783 -5.639 1.00 90.50 376 GLU A N 1
ATOM 2998 C CA . GLU A 1 376 ? -6.772 -8.243 -5.767 1.00 90.50 376 GLU A CA 1
ATOM 2999 C C . GLU A 1 376 ? -5.462 -8.907 -5.321 1.00 90.50 376 GLU A C 1
ATOM 3001 O O . GLU A 1 376 ? -5.461 -10.071 -4.924 1.00 90.50 376 GLU A O 1
ATOM 3006 N N . CYS A 1 377 ? -4.350 -8.169 -5.303 1.00 91.75 377 CYS A N 1
ATOM 3007 C CA . CYS A 1 377 ? -3.059 -8.628 -4.797 1.00 91.75 377 CYS A CA 1
ATOM 3008 C C . CYS A 1 377 ? -2.862 -8.284 -3.312 1.00 91.75 377 CYS A C 1
ATOM 3010 O O . CYS A 1 377 ? -1.750 -7.954 -2.883 1.00 91.75 377 CYS A O 1
ATOM 3012 N N . CYS A 1 378 ? -3.939 -8.352 -2.521 1.00 90.12 378 CYS A N 1
ATOM 3013 C CA . CYS A 1 378 ? -3.935 -8.045 -1.087 1.00 90.12 378 CYS A CA 1
ATOM 3014 C C . CYS A 1 378 ? -3.424 -6.617 -0.800 1.00 90.12 378 CYS A C 1
ATOM 3016 O O . CYS A 1 378 ? -2.739 -6.393 0.195 1.00 90.12 378 CYS A O 1
ATOM 3018 N N . SER A 1 379 ? -3.671 -5.674 -1.718 1.00 87.44 379 SER A N 1
ATOM 3019 C CA . SER A 1 379 ? -3.306 -4.244 -1.645 1.00 87.44 379 SER A CA 1
ATOM 3020 C C . SER A 1 379 ? -1.820 -3.874 -1.566 1.00 87.44 379 SER A C 1
ATOM 3022 O O . SER A 1 379 ? -1.499 -2.705 -1.750 1.00 87.44 379 SER A O 1
ATOM 3024 N N . TYR A 1 380 ? -0.905 -4.799 -1.270 1.00 89.94 380 TYR A N 1
ATOM 3025 C CA . TYR A 1 380 ? 0.528 -4.488 -1.150 1.00 89.94 380 TYR A CA 1
ATOM 3026 C C . TYR A 1 380 ? 1.467 -5.618 -1.589 1.00 89.94 380 TYR A C 1
ATOM 3028 O O . TYR A 1 380 ? 2.679 -5.415 -1.594 1.00 89.94 380 TYR A O 1
ATOM 3036 N N . ARG A 1 381 ? 0.982 -6.823 -1.929 1.00 92.44 381 ARG A N 1
ATOM 3037 C CA . ARG A 1 381 ? 1.889 -7.942 -2.262 1.00 92.44 381 ARG A CA 1
ATOM 3038 C C . ARG A 1 381 ? 2.493 -7.818 -3.661 1.00 92.44 381 ARG A C 1
ATOM 3040 O O . ARG A 1 381 ? 3.563 -8.382 -3.900 1.00 92.44 381 ARG A O 1
ATOM 3047 N N . MET A 1 382 ? 1.851 -7.071 -4.556 1.00 95.31 382 MET A N 1
ATOM 3048 C CA . MET A 1 382 ? 2.333 -6.791 -5.907 1.00 95.31 382 MET A CA 1
ATOM 3049 C C . MET A 1 382 ? 2.260 -5.295 -6.212 1.00 95.31 382 MET A C 1
ATOM 3051 O O . MET A 1 382 ? 1.305 -4.636 -5.805 1.00 95.31 382 MET A O 1
ATOM 3055 N N . SER A 1 383 ? 3.241 -4.782 -6.953 1.00 96.19 383 SER A N 1
ATOM 3056 C CA . SER A 1 383 ? 3.160 -3.480 -7.607 1.00 96.19 383 SER A CA 1
ATOM 3057 C C . SER A 1 383 ? 3.385 -3.590 -9.108 1.00 96.19 383 SER A C 1
ATOM 3059 O O . SER A 1 383 ? 4.169 -4.416 -9.584 1.00 96.19 383 SER A O 1
ATOM 3061 N N . VAL A 1 384 ? 2.708 -2.720 -9.848 1.00 97.62 384 VAL A N 1
ATOM 3062 C CA . VAL A 1 384 ? 2.949 -2.480 -11.270 1.00 97.62 384 VAL A CA 1
ATOM 3063 C C . VAL A 1 384 ? 3.368 -1.019 -11.411 1.00 97.62 384 VAL A C 1
ATOM 3065 O O . VAL A 1 384 ? 2.765 -0.137 -10.801 1.00 97.62 384 VAL A O 1
ATOM 3068 N N . ILE A 1 385 ? 4.447 -0.757 -12.141 1.00 97.31 385 ILE A N 1
ATOM 3069 C CA . ILE A 1 385 ? 5.076 0.564 -12.231 1.00 97.31 385 ILE A CA 1
ATOM 3070 C C . ILE A 1 385 ? 5.250 0.916 -13.701 1.00 97.31 385 ILE A C 1
ATOM 3072 O O . ILE A 1 385 ? 5.862 0.149 -14.440 1.00 97.31 385 ILE A O 1
ATOM 3076 N N . SER A 1 386 ? 4.752 2.076 -14.118 1.00 97.06 386 SER A N 1
ATOM 3077 C CA . SER A 1 386 ? 4.988 2.615 -15.459 1.00 97.06 386 SER A CA 1
ATOM 3078 C C . SER A 1 386 ? 6.120 3.634 -15.409 1.00 97.06 386 SER A C 1
ATOM 3080 O O . SER A 1 386 ? 6.125 4.498 -14.525 1.00 97.06 386 SER A O 1
ATOM 3082 N N . ILE A 1 387 ? 7.079 3.543 -16.336 1.00 96.12 387 ILE A N 1
ATOM 3083 C CA . ILE A 1 387 ? 8.242 4.437 -16.364 1.00 96.12 387 ILE A CA 1
ATOM 3084 C C . ILE A 1 387 ? 8.543 5.024 -17.743 1.00 96.12 387 ILE A C 1
ATOM 3086 O O . ILE A 1 387 ? 8.353 4.390 -18.779 1.00 96.12 387 ILE A O 1
ATOM 3090 N N . HIS A 1 388 ? 9.152 6.209 -17.742 1.00 93.94 388 HIS A N 1
ATOM 3091 C CA . HIS A 1 388 ? 9.941 6.702 -18.866 1.00 93.94 388 HIS A CA 1
ATOM 3092 C C . HIS A 1 388 ? 11.359 6.125 -18.789 1.00 93.94 388 HIS A C 1
ATOM 3094 O O . HIS A 1 388 ? 12.230 6.616 -18.065 1.00 93.94 388 HIS A O 1
ATOM 3100 N N . LYS A 1 389 ? 11.613 5.048 -19.536 1.00 90.00 389 LYS A N 1
ATOM 3101 C CA . LYS A 1 389 ? 12.930 4.407 -19.563 1.00 90.00 389 LYS A CA 1
ATOM 3102 C C . LYS A 1 389 ? 13.974 5.295 -20.249 1.00 90.00 389 LYS A C 1
ATOM 3104 O O . LYS A 1 389 ? 13.840 5.624 -21.420 1.00 90.00 389 LYS A O 1
ATOM 3109 N N . MET A 1 390 ? 15.046 5.630 -19.525 1.00 87.62 390 MET A N 1
ATOM 3110 C CA . MET A 1 390 ? 16.126 6.494 -20.025 1.00 87.62 390 MET A CA 1
ATOM 3111 C C . MET A 1 390 ? 17.402 5.735 -20.419 1.00 87.62 390 MET A C 1
ATOM 3113 O O . MET A 1 390 ? 18.159 6.207 -21.262 1.00 87.62 390 MET A O 1
ATOM 3117 N N . TYR A 1 391 ? 17.672 4.576 -19.811 1.00 84.94 391 TYR A N 1
ATOM 3118 C CA . TYR A 1 391 ? 18.898 3.804 -20.046 1.00 84.94 391 TYR A CA 1
ATOM 3119 C C . TYR A 1 391 ? 18.699 2.298 -19.813 1.00 84.94 391 TYR A C 1
ATOM 3121 O O . TYR A 1 391 ? 17.666 1.836 -19.318 1.00 84.94 391 TYR A O 1
ATOM 3129 N N . LEU A 1 392 ? 19.699 1.505 -20.203 1.00 83.94 392 LEU A N 1
ATOM 3130 C CA . LEU A 1 392 ? 19.707 0.051 -20.025 1.00 83.94 392 LEU A CA 1
ATOM 3131 C C . LEU A 1 392 ? 19.843 -0.323 -18.542 1.00 83.94 392 LEU A C 1
ATOM 3133 O O . LEU A 1 392 ? 20.643 0.259 -17.822 1.00 83.94 392 LEU A O 1
ATOM 3137 N N . GLY A 1 393 ? 19.066 -1.305 -18.079 1.00 86.31 393 GLY A N 1
ATOM 3138 C CA . GLY A 1 393 ? 19.062 -1.720 -16.668 1.00 86.31 393 GLY A CA 1
ATOM 3139 C C . GLY A 1 393 ? 18.272 -0.802 -15.724 1.00 86.31 393 GLY A C 1
ATOM 3140 O O . GLY A 1 393 ? 18.141 -1.130 -14.547 1.00 86.31 393 GLY A O 1
ATOM 3141 N N . HIS A 1 394 ? 17.676 0.283 -16.230 1.00 91.88 394 HIS A N 1
ATOM 3142 C CA . HIS A 1 394 ? 16.919 1.257 -15.434 1.00 91.88 394 HIS A CA 1
ATOM 3143 C C . HIS A 1 394 ? 15.812 0.617 -14.579 1.00 91.88 394 HIS A C 1
ATOM 3145 O O . HIS A 1 394 ? 15.737 0.857 -13.376 1.00 91.88 394 HIS A O 1
ATOM 3151 N N . ALA A 1 395 ? 15.017 -0.286 -15.165 1.00 93.44 395 ALA A N 1
ATOM 3152 C CA . ALA A 1 395 ? 13.959 -1.000 -14.450 1.00 93.44 395 ALA A CA 1
ATOM 3153 C C . ALA A 1 395 ? 14.496 -1.841 -13.275 1.00 93.44 395 ALA A C 1
ATOM 3155 O O . ALA A 1 395 ? 13.885 -1.879 -12.211 1.00 93.44 395 ALA A O 1
ATOM 3156 N N . ARG A 1 396 ? 15.670 -2.467 -13.438 1.00 92.00 396 ARG A N 1
ATOM 3157 C CA . ARG A 1 396 ? 16.309 -3.290 -12.398 1.00 92.00 396 ARG A CA 1
ATOM 3158 C C . ARG A 1 396 ? 16.731 -2.446 -11.196 1.00 92.00 396 ARG A C 1
ATOM 3160 O O . ARG A 1 396 ? 16.458 -2.809 -10.054 1.00 92.00 396 ARG A O 1
ATOM 3167 N N . GLN A 1 397 ? 17.367 -1.305 -11.461 1.00 92.62 397 GLN A N 1
ATOM 3168 C CA . GLN A 1 397 ? 17.746 -0.345 -10.424 1.00 92.62 397 GLN A CA 1
ATOM 3169 C C . GLN A 1 397 ? 16.516 0.176 -9.674 1.00 92.62 397 GLN A C 1
ATOM 3171 O O . GLN A 1 397 ? 16.536 0.275 -8.443 1.00 92.62 397 GLN A O 1
ATOM 3176 N N . LEU A 1 398 ? 15.437 0.469 -10.403 1.00 94.38 398 LEU A N 1
ATOM 3177 C CA . LEU A 1 398 ? 14.202 0.952 -9.804 1.00 94.38 398 LEU A CA 1
ATOM 3178 C C . LEU A 1 398 ? 13.565 -0.092 -8.878 1.00 94.38 398 LEU A C 1
ATOM 3180 O O . LEU A 1 398 ? 13.225 0.247 -7.749 1.00 94.38 398 LEU A O 1
ATOM 3184 N N . MET A 1 399 ? 13.470 -1.361 -9.294 1.00 94.56 399 MET A N 1
ATOM 3185 C CA . MET A 1 399 ? 12.921 -2.448 -8.461 1.00 94.56 399 MET A CA 1
ATOM 3186 C C . MET A 1 399 ? 13.630 -2.553 -7.104 1.00 94.56 399 MET A C 1
ATOM 3188 O O . MET A 1 399 ? 12.979 -2.546 -6.059 1.00 94.56 399 MET A O 1
ATOM 3192 N N . ILE A 1 400 ? 14.968 -2.578 -7.111 1.00 92.19 400 ILE A N 1
ATOM 3193 C CA . ILE A 1 400 ? 15.782 -2.633 -5.885 1.00 92.19 400 ILE A CA 1
ATOM 3194 C C . ILE A 1 400 ? 15.520 -1.401 -5.010 1.00 92.19 400 ILE A C 1
ATOM 3196 O O . ILE A 1 400 ? 15.373 -1.508 -3.791 1.00 92.19 400 ILE A O 1
ATOM 3200 N N . SER A 1 401 ? 15.413 -0.230 -5.636 1.00 92.56 401 SER A N 1
ATOM 3201 C CA . SER A 1 401 ? 15.163 1.025 -4.932 1.00 92.56 401 SER A CA 1
ATOM 3202 C C . SER A 1 401 ? 13.779 1.053 -4.271 1.00 92.56 401 SER A C 1
ATOM 3204 O O . SER A 1 401 ? 13.662 1.477 -3.120 1.00 92.56 401 SER A O 1
ATOM 3206 N N . ILE A 1 402 ? 12.739 0.545 -4.942 1.00 91.88 402 ILE A N 1
ATOM 3207 C CA . ILE A 1 402 ? 11.372 0.466 -4.403 1.00 91.88 402 ILE A CA 1
ATOM 3208 C C . ILE A 1 402 ? 11.299 -0.441 -3.170 1.00 91.88 402 ILE A C 1
ATOM 3210 O O . ILE A 1 402 ? 10.651 -0.071 -2.190 1.00 91.88 402 ILE A O 1
ATOM 3214 N N . TRP A 1 403 ? 12.013 -1.571 -3.150 1.00 91.19 403 TRP A N 1
ATOM 3215 C CA . TRP A 1 403 ? 12.069 -2.430 -1.958 1.00 91.19 403 TRP A CA 1
ATOM 3216 C C . TRP A 1 403 ? 12.779 -1.785 -0.759 1.00 91.19 403 TRP A C 1
ATOM 3218 O O . TRP A 1 403 ? 12.545 -2.202 0.375 1.00 91.19 403 TRP A O 1
ATOM 3228 N N . SER A 1 404 ? 13.618 -0.767 -0.979 1.00 84.44 404 SER A N 1
ATOM 3229 C CA . SER A 1 404 ? 14.424 -0.139 0.076 1.00 84.44 404 SER A CA 1
ATOM 3230 C C . SER A 1 404 ? 13.897 1.214 0.570 1.00 84.44 404 SER A C 1
ATOM 3232 O O . SER A 1 404 ? 14.239 1.629 1.677 1.00 84.44 404 SER A O 1
ATOM 3234 N N . ILE A 1 405 ? 13.133 1.948 -0.239 1.00 77.00 405 ILE A N 1
ATOM 3235 C CA . ILE A 1 405 ? 12.863 3.377 -0.010 1.00 77.00 405 ILE A CA 1
ATOM 3236 C C . ILE A 1 405 ? 11.835 3.657 1.094 1.00 77.00 405 ILE A C 1
ATOM 3238 O O . ILE A 1 405 ? 12.031 4.540 1.934 1.00 77.00 405 ILE A O 1
ATOM 3242 N N . LEU A 1 406 ? 10.711 2.940 1.076 1.00 72.25 406 LEU A N 1
ATOM 3243 C CA . LEU A 1 406 ? 9.567 3.173 1.949 1.00 72.25 406 LEU A CA 1
ATOM 3244 C C . LEU A 1 406 ? 9.230 1.879 2.677 1.00 72.25 406 LEU A C 1
ATOM 3246 O O . LEU A 1 406 ? 9.082 0.823 2.066 1.00 72.25 406 LEU A O 1
ATOM 3250 N N . ARG A 1 407 ? 9.056 1.970 4.000 1.00 73.44 407 ARG A N 1
ATOM 3251 C CA . ARG A 1 407 ? 8.717 0.817 4.852 1.00 73.44 407 ARG A CA 1
ATOM 3252 C C . ARG A 1 407 ? 7.433 0.119 4.396 1.00 73.44 407 ARG A C 1
ATOM 3254 O O . ARG A 1 407 ? 7.302 -1.083 4.569 1.00 73.44 407 ARG A O 1
ATOM 3261 N N . GLN A 1 408 ? 6.514 0.876 3.802 1.00 74.38 408 GLN A N 1
ATOM 3262 C CA . GLN A 1 408 ? 5.247 0.401 3.252 1.00 74.38 408 GLN A CA 1
ATOM 3263 C C . GLN A 1 408 ? 5.449 -0.552 2.063 1.00 74.38 408 GLN A C 1
ATOM 3265 O O . GLN A 1 408 ? 4.644 -1.451 1.863 1.00 74.38 408 GLN A O 1
ATOM 3270 N N . PHE A 1 409 ? 6.534 -0.382 1.304 1.00 83.56 409 PHE A N 1
ATOM 3271 C CA . PHE A 1 409 ? 6.832 -1.149 0.090 1.00 83.56 409 PHE A CA 1
ATOM 3272 C C . PHE A 1 409 ? 7.810 -2.303 0.331 1.00 83.56 409 PHE A C 1
ATOM 3274 O O . PHE A 1 409 ? 7.979 -3.170 -0.525 1.00 83.56 409 PHE A O 1
ATOM 3281 N N . MET A 1 410 ? 8.397 -2.372 1.529 1.00 84.94 410 MET A N 1
ATOM 3282 C CA . MET A 1 410 ? 9.337 -3.421 1.928 1.00 84.94 410 MET A CA 1
ATOM 3283 C C . MET A 1 410 ? 8.744 -4.830 1.800 1.00 84.94 410 MET A C 1
ATOM 3285 O O . MET A 1 410 ? 9.471 -5.770 1.499 1.00 84.94 410 MET A O 1
ATOM 3289 N N . TYR A 1 411 ? 7.431 -4.996 1.988 1.00 89.06 411 TYR A N 1
ATOM 3290 C CA . TYR A 1 411 ? 6.764 -6.300 1.899 1.00 89.06 411 TYR A CA 1
ATOM 3291 C C . TYR A 1 411 ? 6.220 -6.644 0.506 1.00 89.06 411 TYR A C 1
ATOM 3293 O O . TYR A 1 411 ? 5.760 -7.766 0.321 1.00 89.06 411 TYR A O 1
ATOM 3301 N N . ILE A 1 412 ? 6.352 -5.760 -0.493 1.00 93.31 412 ILE A N 1
ATOM 3302 C CA . ILE A 1 412 ? 5.976 -6.081 -1.879 1.00 93.31 412 ILE A CA 1
ATOM 3303 C C . ILE A 1 412 ? 6.817 -7.271 -2.349 1.00 93.31 412 ILE A C 1
ATOM 3305 O O . ILE A 1 412 ? 8.050 -7.216 -2.326 1.00 93.31 412 ILE A O 1
ATOM 3309 N N . LYS A 1 413 ? 6.160 -8.363 -2.740 1.00 95.25 413 LYS A N 1
ATOM 3310 C CA . LYS A 1 413 ? 6.803 -9.606 -3.183 1.00 95.25 413 LYS A CA 1
ATOM 3311 C C . LYS A 1 413 ? 7.033 -9.615 -4.691 1.00 95.25 413 LYS A C 1
ATOM 3313 O O . LYS A 1 413 ? 8.050 -10.138 -5.136 1.00 95.25 413 LYS A O 1
ATOM 3318 N N . PHE A 1 414 ? 6.130 -8.996 -5.446 1.00 97.25 414 PHE A N 1
ATOM 3319 C CA . PHE A 1 414 ? 6.158 -8.956 -6.905 1.00 97.25 414 PHE A CA 1
ATOM 3320 C C . PHE A 1 414 ? 6.211 -7.510 -7.401 1.00 97.25 414 PHE A C 1
ATOM 3322 O O . PHE A 1 414 ? 5.362 -6.709 -7.025 1.00 97.25 414 PHE A O 1
ATOM 3329 N N . ILE A 1 415 ? 7.173 -7.174 -8.257 1.00 97.69 415 ILE A N 1
ATOM 3330 C CA . ILE A 1 415 ? 7.209 -5.882 -8.956 1.00 97.69 415 ILE A CA 1
ATOM 3331 C C . ILE A 1 415 ? 7.200 -6.138 -10.459 1.00 97.69 415 ILE A C 1
ATOM 3333 O O . ILE A 1 415 ? 8.044 -6.879 -10.955 1.00 97.69 415 ILE A O 1
ATOM 3337 N N . ILE A 1 416 ? 6.293 -5.496 -11.189 1.00 97.75 416 ILE A N 1
ATOM 3338 C CA . ILE A 1 416 ? 6.297 -5.459 -12.654 1.00 97.75 416 ILE A CA 1
ATOM 3339 C C . ILE A 1 416 ? 6.599 -4.025 -13.089 1.00 97.75 416 ILE A C 1
ATOM 3341 O O . ILE A 1 416 ? 5.934 -3.093 -12.646 1.00 97.75 416 ILE A O 1
ATOM 3345 N N . VAL A 1 417 ? 7.603 -3.836 -13.942 1.00 97.56 417 VAL A N 1
ATOM 3346 C CA . VAL A 1 417 ? 7.951 -2.523 -14.501 1.00 97.56 417 VAL A CA 1
ATOM 3347 C C . VAL A 1 417 ? 7.657 -2.513 -15.995 1.00 97.56 417 VAL A C 1
ATOM 3349 O O . VAL A 1 417 ? 8.246 -3.298 -16.740 1.00 97.56 417 VAL A O 1
ATOM 3352 N N . CYS A 1 418 ? 6.780 -1.604 -16.409 1.00 96.44 418 CYS A N 1
ATOM 3353 C CA . CYS A 1 418 ? 6.315 -1.402 -17.775 1.00 96.44 418 CYS A CA 1
ATOM 3354 C C . CYS A 1 418 ? 6.801 -0.063 -18.345 1.00 96.44 418 CYS A C 1
ATOM 3356 O O . CYS A 1 418 ? 7.138 0.862 -17.602 1.00 96.44 418 CYS A O 1
ATOM 3358 N N . ASP A 1 419 ? 6.817 0.046 -19.673 1.00 93.88 419 ASP A N 1
ATOM 3359 C CA . ASP A 1 419 ? 6.986 1.336 -20.344 1.00 93.88 419 ASP A CA 1
ATOM 3360 C C . ASP A 1 419 ? 5.721 2.206 -20.205 1.00 93.88 419 ASP A C 1
ATOM 3362 O O . ASP A 1 419 ? 4.670 1.778 -19.716 1.00 93.88 419 ASP A O 1
ATOM 3366 N N . ASN A 1 420 ? 5.835 3.452 -20.655 1.00 93.38 420 ASN A N 1
ATOM 3367 C CA . ASN A 1 420 ? 4.795 4.474 -20.589 1.00 93.38 420 ASN A CA 1
ATOM 3368 C C . ASN A 1 420 ? 3.592 4.251 -21.514 1.00 93.38 420 ASN A C 1
ATOM 3370 O O . ASN A 1 420 ? 2.622 4.998 -21.424 1.00 93.38 420 ASN A O 1
ATOM 3374 N N . ASP A 1 421 ? 3.672 3.286 -22.427 1.00 93.19 421 ASP A N 1
ATOM 3375 C CA . ASP A 1 421 ? 2.599 2.948 -23.360 1.00 93.19 421 ASP A CA 1
ATOM 3376 C C . ASP A 1 421 ? 1.614 1.910 -22.803 1.00 93.19 421 ASP A C 1
ATOM 3378 O O . ASP A 1 421 ? 0.620 1.615 -23.459 1.00 93.19 421 ASP A O 1
ATOM 3382 N N . ILE A 1 422 ? 1.881 1.369 -21.610 1.00 95.44 422 ILE A N 1
ATOM 3383 C CA . ILE A 1 422 ? 1.046 0.368 -20.940 1.00 95.44 422 ILE A CA 1
ATOM 3384 C C . ILE A 1 422 ? 0.203 1.030 -19.850 1.00 95.44 422 ILE A C 1
ATOM 3386 O O . ILE A 1 422 ? 0.757 1.590 -18.898 1.00 95.44 422 ILE A O 1
ATOM 3390 N N . ASP A 1 423 ? -1.122 0.884 -19.921 1.00 96.31 423 ASP A N 1
ATOM 3391 C CA . ASP A 1 423 ? -1.998 1.167 -18.786 1.00 96.31 423 ASP A CA 1
ATOM 3392 C C . ASP A 1 423 ? -1.826 0.080 -17.716 1.00 96.31 423 ASP A C 1
ATOM 3394 O O . ASP A 1 423 ? -2.345 -1.037 -17.802 1.00 96.31 423 ASP A O 1
ATOM 3398 N N . ILE A 1 424 ? -1.091 0.429 -16.661 1.00 96.19 424 ILE A N 1
ATOM 3399 C CA . ILE A 1 424 ? -0.766 -0.477 -15.557 1.00 96.19 424 ILE A CA 1
ATOM 3400 C C . ILE A 1 424 ? -1.968 -0.849 -14.679 1.00 96.19 424 ILE A C 1
ATOM 3402 O O . ILE A 1 424 ? -1.846 -1.743 -13.842 1.00 96.19 424 ILE A O 1
ATOM 3406 N N . ARG A 1 425 ? -3.122 -0.193 -14.857 1.00 94.88 425 ARG A N 1
ATOM 3407 C CA . ARG A 1 425 ? -4.380 -0.499 -14.151 1.00 94.88 425 ARG A CA 1
ATOM 3408 C C . ARG A 1 425 ? -5.277 -1.437 -14.960 1.00 94.88 425 ARG A C 1
ATOM 3410 O O . ARG A 1 425 ? -6.287 -1.920 -14.449 1.00 94.88 425 ARG A O 1
ATOM 3417 N N . ASN A 1 426 ? -4.894 -1.736 -16.201 1.00 96.50 426 ASN A N 1
ATOM 3418 C CA . ASN A 1 426 ? -5.561 -2.687 -17.074 1.00 96.50 426 ASN A CA 1
ATOM 3419 C C . ASN A 1 426 ? -4.743 -3.980 -17.191 1.00 96.50 426 ASN A C 1
ATOM 3421 O O . ASN A 1 426 ? -3.775 -4.071 -17.947 1.00 96.50 426 ASN A O 1
ATOM 3425 N N . TRP A 1 427 ? -5.183 -5.040 -16.507 1.00 95.88 427 TRP A N 1
ATOM 3426 C CA . TRP A 1 427 ? -4.498 -6.337 -16.549 1.00 95.88 427 TRP A CA 1
ATOM 3427 C C . TRP A 1 427 ? -4.301 -6.908 -17.949 1.00 95.88 427 TRP A C 1
ATOM 3429 O O . TRP A 1 427 ? -3.317 -7.607 -18.172 1.00 95.88 427 TRP A O 1
ATOM 3439 N N . LYS A 1 428 ? -5.196 -6.624 -18.903 1.00 97.06 428 LYS A N 1
ATOM 3440 C CA . LYS A 1 428 ? -5.033 -7.121 -20.277 1.00 97.06 428 LYS A CA 1
ATOM 3441 C C . LYS A 1 428 ? -3.776 -6.544 -20.923 1.00 97.06 428 LYS A C 1
ATOM 3443 O O . LYS A 1 428 ? -3.063 -7.271 -21.606 1.00 97.06 428 LYS A O 1
ATOM 3448 N N . GLU A 1 429 ? -3.479 -5.274 -20.663 1.00 96.62 429 GLU A N 1
ATOM 3449 C CA . GLU A 1 429 ? -2.282 -4.606 -21.176 1.00 96.62 429 GLU A CA 1
ATOM 3450 C C . GLU A 1 429 ? -1.023 -5.027 -20.420 1.00 96.62 429 GLU A C 1
ATOM 3452 O O . GLU A 1 429 ? -0.009 -5.345 -21.044 1.00 96.62 429 GLU A O 1
ATOM 3457 N N . VAL A 1 430 ? -1.097 -5.128 -19.088 1.00 96.94 430 VAL A N 1
ATOM 3458 C CA . VAL A 1 430 ? 0.018 -5.629 -18.267 1.00 96.94 430 VAL A CA 1
ATOM 3459 C C . VAL A 1 430 ? 0.415 -7.040 -18.708 1.00 96.94 430 VAL A C 1
ATOM 3461 O O . VAL A 1 430 ? 1.587 -7.284 -18.998 1.00 96.94 430 VAL A O 1
ATOM 3464 N N . MET A 1 431 ? -0.551 -7.951 -18.856 1.00 97.06 431 MET A N 1
ATOM 3465 C CA . MET A 1 431 ? -0.294 -9.320 -19.315 1.00 97.06 431 MET A CA 1
ATOM 3466 C C . MET A 1 431 ? 0.181 -9.378 -20.769 1.00 97.06 431 MET A C 1
ATOM 3468 O O . MET A 1 431 ? 1.075 -10.166 -21.080 1.00 97.06 431 MET A O 1
ATOM 3472 N N . TRP A 1 432 ? -0.350 -8.528 -21.655 1.00 95.31 432 TRP A N 1
ATOM 3473 C CA . TRP A 1 432 ? 0.161 -8.404 -23.022 1.00 95.31 432 TRP A CA 1
ATOM 3474 C C . TRP A 1 432 ? 1.643 -8.009 -23.027 1.00 95.31 432 TRP A C 1
ATOM 3476 O O . TRP A 1 432 ? 2.448 -8.687 -23.667 1.00 95.31 432 TRP A O 1
ATOM 3486 N N . SER A 1 433 ? 2.031 -6.987 -22.257 1.00 94.94 433 SER A N 1
ATOM 3487 C CA . SER A 1 433 ? 3.429 -6.546 -22.163 1.00 94.94 433 SER A CA 1
ATOM 3488 C C . SER A 1 433 ? 4.346 -7.628 -21.582 1.00 94.94 433 SER A C 1
ATOM 3490 O O . SER A 1 433 ? 5.422 -7.866 -22.126 1.00 94.94 433 SER A O 1
ATOM 3492 N N . LEU A 1 434 ? 3.900 -8.352 -20.548 1.00 94.25 434 LEU A N 1
ATOM 3493 C CA . LEU A 1 434 ? 4.631 -9.493 -19.991 1.00 94.25 434 LEU A CA 1
ATOM 3494 C C . LEU A 1 434 ? 4.845 -10.581 -21.051 1.00 94.25 434 LEU A C 1
ATOM 3496 O O . LEU A 1 434 ? 5.964 -11.034 -21.245 1.00 94.25 434 LEU A O 1
ATOM 3500 N N . SER A 1 435 ? 3.796 -10.973 -21.778 1.00 93.88 435 SER A N 1
ATOM 3501 C CA . SER A 1 435 ? 3.876 -12.067 -22.760 1.00 93.88 435 SER A CA 1
ATOM 3502 C C . SER A 1 435 ? 4.682 -11.739 -24.022 1.00 93.88 435 SER A C 1
ATOM 3504 O O . SER A 1 435 ? 5.179 -12.648 -24.680 1.00 93.88 435 SER A O 1
ATOM 3506 N N . THR A 1 436 ? 4.806 -10.457 -24.377 1.00 90.00 436 THR A N 1
ATOM 3507 C CA . THR A 1 436 ? 5.424 -10.027 -25.644 1.00 90.00 436 THR A CA 1
ATOM 3508 C C . THR A 1 436 ? 6.809 -9.411 -25.480 1.00 90.00 436 THR A C 1
ATOM 3510 O O . THR A 1 436 ? 7.569 -9.387 -26.448 1.00 90.00 436 THR A O 1
ATOM 3513 N N . ARG A 1 437 ? 7.155 -8.907 -24.286 1.00 91.00 437 ARG A N 1
ATOM 3514 C CA . ARG A 1 437 ? 8.398 -8.147 -24.054 1.00 91.00 437 ARG A CA 1
ATOM 3515 C C . ARG A 1 437 ? 9.377 -8.810 -23.085 1.00 91.00 437 ARG A C 1
ATOM 3517 O O . ARG A 1 437 ? 10.485 -8.303 -22.938 1.00 91.00 437 ARG A O 1
ATOM 3524 N N . VAL A 1 438 ? 8.998 -9.914 -22.440 1.00 92.38 438 VAL A N 1
ATOM 3525 C CA . VAL A 1 438 ? 9.812 -10.578 -21.409 1.00 92.38 438 VAL A CA 1
ATOM 3526 C C . VAL A 1 438 ? 10.389 -11.879 -21.942 1.00 92.38 438 VAL A C 1
ATOM 3528 O O . VAL A 1 438 ? 9.655 -12.794 -22.307 1.00 92.38 438 VAL A O 1
ATOM 3531 N N . ASP A 1 439 ? 11.714 -11.990 -21.908 1.00 91.00 439 ASP A N 1
ATOM 3532 C CA . ASP A 1 439 ? 12.382 -13.286 -21.834 1.00 91.00 439 ASP A CA 1
ATOM 3533 C C . ASP A 1 439 ? 12.518 -13.677 -20.349 1.00 91.00 439 ASP A C 1
ATOM 3535 O O . ASP A 1 439 ? 13.182 -12.955 -19.597 1.00 91.00 439 ASP A O 1
ATOM 3539 N N . PRO A 1 440 ? 11.903 -14.781 -19.879 1.00 91.12 440 PRO A N 1
ATOM 3540 C CA . PRO A 1 440 ? 11.834 -15.082 -18.449 1.00 91.12 440 PRO A CA 1
ATOM 3541 C C . PRO A 1 440 ? 13.190 -15.180 -17.746 1.00 91.12 440 PRO A C 1
ATOM 3543 O O . PRO A 1 440 ? 13.293 -14.788 -16.586 1.00 91.12 440 PRO A O 1
ATOM 3546 N N . MET A 1 441 ? 14.233 -15.676 -18.416 1.00 89.25 441 MET A N 1
ATOM 3547 C CA . MET A 1 441 ? 15.555 -15.825 -17.801 1.00 89.25 441 MET A CA 1
ATOM 3548 C C . MET A 1 441 ? 16.313 -14.494 -17.763 1.00 89.25 441 MET A C 1
ATOM 3550 O O . MET A 1 441 ? 16.981 -14.183 -16.776 1.00 89.25 441 MET A O 1
ATOM 3554 N N . ARG A 1 442 ? 16.200 -13.686 -18.820 1.00 86.19 442 ARG A N 1
ATOM 3555 C CA . ARG A 1 442 ? 16.895 -12.402 -18.947 1.00 86.19 442 ARG A CA 1
ATOM 3556 C C . ARG A 1 442 ? 16.223 -11.275 -18.171 1.00 86.19 442 ARG A C 1
ATOM 3558 O O . ARG A 1 442 ? 16.921 -10.418 -17.632 1.00 86.19 442 ARG A O 1
ATOM 3565 N N . ASP A 1 443 ? 14.898 -11.234 -18.122 1.00 92.19 443 ASP A N 1
ATOM 3566 C CA . ASP A 1 443 ? 14.142 -10.049 -17.690 1.00 92.19 443 ASP A CA 1
ATOM 3567 C C . ASP A 1 443 ? 13.507 -10.202 -16.296 1.00 92.19 443 ASP A C 1
ATOM 3569 O O . ASP A 1 443 ? 12.819 -9.298 -15.813 1.00 92.19 443 ASP A O 1
ATOM 3573 N N . THR A 1 444 ? 13.812 -11.311 -15.618 1.00 94.62 444 THR A N 1
ATOM 3574 C CA . THR A 1 444 ? 13.441 -11.573 -14.224 1.00 94.62 444 THR A CA 1
ATOM 3575 C C . THR A 1 444 ? 14.616 -11.312 -13.282 1.00 94.62 444 THR A C 1
ATOM 3577 O O . THR A 1 444 ? 15.753 -11.714 -13.534 1.00 94.62 444 THR A O 1
ATOM 3580 N N . ILE A 1 445 ? 14.337 -10.667 -12.153 1.00 94.62 445 ILE A N 1
ATOM 3581 C CA . ILE A 1 445 ? 15.215 -10.601 -10.986 1.00 94.62 445 ILE A CA 1
ATOM 3582 C C . ILE A 1 445 ? 14.553 -11.380 -9.866 1.00 94.62 445 ILE A C 1
ATOM 3584 O O . ILE A 1 445 ? 13.411 -11.100 -9.516 1.00 94.62 445 ILE A O 1
ATOM 3588 N N . LEU A 1 446 ? 15.299 -12.296 -9.262 1.00 96.00 446 LEU A N 1
ATOM 3589 C CA . LEU A 1 446 ? 14.893 -12.986 -8.049 1.00 96.00 446 LEU A CA 1
ATOM 3590 C C . LEU A 1 446 ? 15.913 -12.678 -6.954 1.00 96.00 446 LEU A C 1
ATOM 3592 O O . LEU A 1 446 ? 17.112 -12.865 -7.152 1.00 96.00 446 LEU A O 1
ATOM 3596 N N . ILE A 1 447 ? 15.434 -12.175 -5.818 1.00 94.75 447 ILE A N 1
ATOM 3597 C CA . ILE A 1 447 ? 16.252 -11.914 -4.632 1.00 94.75 447 ILE A CA 1
ATOM 3598 C C . ILE A 1 447 ? 15.701 -12.770 -3.501 1.00 94.75 447 ILE A C 1
ATOM 3600 O O . ILE A 1 447 ? 14.524 -12.662 -3.158 1.00 94.75 447 ILE A O 1
ATOM 3604 N N . ASP A 1 448 ? 16.546 -13.626 -2.943 1.00 93.75 448 ASP A N 1
ATOM 3605 C CA . ASP A 1 448 ? 16.198 -14.497 -1.824 1.00 93.75 448 ASP A CA 1
ATOM 3606 C C . ASP A 1 448 ? 16.576 -13.870 -0.470 1.00 93.75 448 ASP A C 1
ATOM 3608 O O . ASP A 1 448 ? 17.325 -12.894 -0.414 1.00 93.75 448 ASP A O 1
ATOM 3612 N N . ASN A 1 449 ? 16.067 -14.440 0.624 1.00 92.94 449 ASN A N 1
ATOM 3613 C CA . ASN A 1 449 ? 16.329 -14.024 2.007 1.00 92.94 449 ASN A CA 1
ATOM 3614 C C . ASN A 1 449 ? 16.018 -12.543 2.284 1.00 92.94 449 ASN A C 1
ATOM 3616 O O . ASN A 1 449 ? 16.731 -11.853 3.013 1.00 92.94 449 ASN A O 1
ATOM 3620 N N . MET A 1 450 ? 14.914 -12.066 1.718 1.00 92.31 450 MET A N 1
ATOM 3621 C CA . MET A 1 450 ? 14.383 -10.727 1.926 1.00 92.31 450 MET A CA 1
ATOM 3622 C C . MET A 1 450 ? 13.281 -10.722 2.996 1.00 92.31 450 MET A C 1
ATOM 3624 O O . MET A 1 450 ? 12.546 -11.706 3.128 1.00 92.31 450 MET A O 1
ATOM 3628 N N . PRO A 1 451 ? 13.097 -9.604 3.726 1.00 89.94 451 PRO A N 1
ATOM 3629 C CA . PRO A 1 451 ? 11.976 -9.447 4.646 1.00 89.94 451 PRO A CA 1
ATOM 3630 C C . PRO A 1 451 ? 10.628 -9.589 3.927 1.00 89.94 451 PRO A C 1
ATOM 3632 O O . PRO A 1 451 ? 10.364 -8.923 2.918 1.00 89.94 451 PRO A O 1
ATOM 3635 N N . ILE A 1 452 ? 9.765 -10.442 4.467 1.00 89.00 452 ILE A N 1
ATOM 3636 C CA . ILE A 1 452 ? 8.386 -10.662 4.015 1.00 89.00 452 ILE A CA 1
ATOM 3637 C C . ILE A 1 452 ? 7.457 -10.473 5.217 1.00 89.00 452 ILE A C 1
ATOM 3639 O O . ILE A 1 452 ? 7.904 -10.514 6.364 1.00 89.00 452 ILE A O 1
ATOM 3643 N N . ASP A 1 453 ? 6.175 -10.205 4.965 1.00 85.25 453 ASP A N 1
ATOM 3644 C CA . ASP A 1 453 ? 5.186 -10.197 6.038 1.00 85.25 453 ASP A CA 1
ATOM 3645 C C . ASP A 1 453 ? 5.204 -11.551 6.763 1.00 85.25 453 ASP A C 1
ATOM 3647 O O . ASP A 1 453 ? 5.209 -12.615 6.145 1.00 85.25 453 ASP A O 1
ATOM 3651 N N . TYR A 1 454 ? 5.232 -11.518 8.089 1.00 80.00 454 TYR A N 1
ATOM 3652 C CA . TYR A 1 454 ? 5.326 -12.723 8.901 1.00 80.00 454 TYR A CA 1
ATOM 3653 C C . TYR A 1 454 ? 4.064 -13.602 8.797 1.00 80.00 454 TYR A C 1
ATOM 3655 O O . TYR A 1 454 ? 4.141 -14.794 9.088 1.00 80.00 454 TYR A O 1
ATOM 3663 N N . LEU A 1 455 ? 2.942 -13.023 8.342 1.00 79.94 455 LEU A N 1
ATOM 3664 C CA . LEU A 1 455 ? 1.684 -13.717 8.038 1.00 79.94 455 LEU A CA 1
ATOM 3665 C C . LEU A 1 455 ? 1.644 -14.338 6.638 1.00 79.94 455 LEU A C 1
ATOM 3667 O O . LEU A 1 455 ? 0.687 -15.035 6.300 1.00 79.94 455 LEU A O 1
ATOM 3671 N N . ASP A 1 456 ? 2.648 -14.098 5.792 1.00 85.12 456 ASP A N 1
ATOM 3672 C CA . ASP A 1 456 ? 2.694 -14.722 4.475 1.00 85.12 456 ASP A CA 1
ATOM 3673 C C . ASP A 1 456 ? 3.144 -16.184 4.583 1.00 85.12 456 ASP A C 1
ATOM 3675 O O . ASP A 1 456 ? 4.328 -16.508 4.485 1.00 85.12 456 ASP A O 1
ATOM 3679 N N . PHE A 1 457 ? 2.175 -17.084 4.737 1.00 84.88 457 PHE A N 1
ATOM 3680 C CA . PHE A 1 457 ? 2.387 -18.533 4.774 1.00 84.88 457 PHE A CA 1
ATOM 3681 C C . PHE A 1 457 ? 2.959 -19.109 3.465 1.00 84.88 457 PHE A C 1
ATOM 3683 O O . PHE A 1 457 ? 3.405 -20.251 3.447 1.00 84.88 457 PHE A O 1
ATOM 3690 N N . SER A 1 458 ? 2.980 -18.340 2.366 1.00 88.06 458 SER A N 1
ATOM 3691 C CA . SER A 1 458 ? 3.645 -18.750 1.119 1.00 88.06 458 SER A CA 1
ATOM 3692 C C . SER A 1 458 ? 5.168 -18.561 1.153 1.00 88.06 458 SER A C 1
ATOM 3694 O O . SER A 1 458 ? 5.857 -18.879 0.180 1.00 88.06 458 SER A O 1
ATOM 3696 N N . SER A 1 459 ? 5.700 -17.979 2.231 1.00 88.31 459 SER A N 1
ATOM 3697 C CA . SER A 1 459 ? 7.137 -17.837 2.454 1.00 88.31 459 SER A CA 1
ATOM 3698 C C . SER A 1 459 ? 7.726 -19.107 3.090 1.00 88.31 459 SER A C 1
ATOM 3700 O O . SER A 1 459 ? 7.055 -19.775 3.874 1.00 88.31 459 SER A O 1
ATOM 3702 N N . PRO A 1 460 ? 8.988 -19.459 2.783 1.00 88.44 460 PRO A N 1
ATOM 3703 C CA . PRO A 1 460 ? 9.618 -20.663 3.328 1.00 88.44 460 PRO A CA 1
ATOM 3704 C C . PRO A 1 460 ? 9.866 -20.576 4.841 1.00 88.44 460 PRO A C 1
ATOM 3706 O O . PRO A 1 460 ? 9.972 -21.603 5.509 1.00 88.44 460 PRO A O 1
ATOM 3709 N N . LYS A 1 461 ? 10.003 -19.361 5.392 1.00 88.56 461 LYS A N 1
ATOM 3710 C CA . LYS A 1 461 ? 10.214 -19.102 6.820 1.00 88.56 461 LYS A CA 1
ATOM 3711 C C . LYS A 1 461 ? 9.409 -17.879 7.244 1.00 88.56 461 LYS A C 1
ATOM 3713 O O . LYS A 1 461 ? 9.357 -16.889 6.522 1.00 88.56 461 LYS A O 1
ATOM 3718 N N . LYS A 1 462 ? 8.852 -17.895 8.458 1.00 84.81 462 LYS A N 1
ATOM 3719 C CA . LYS A 1 462 ? 8.109 -16.746 9.001 1.00 84.81 462 LYS A CA 1
ATOM 3720 C C . LYS A 1 462 ? 8.966 -15.473 8.952 1.00 84.81 462 LYS A C 1
ATOM 3722 O O . LYS A 1 462 ? 10.038 -15.418 9.552 1.00 84.81 462 LYS A O 1
ATOM 3727 N N . GLY A 1 463 ? 8.483 -14.463 8.231 1.00 86.38 463 GLY A N 1
ATOM 3728 C CA . GLY A 1 463 ? 9.134 -13.157 8.087 1.00 86.38 463 GLY A CA 1
ATOM 3729 C C . GLY A 1 463 ? 10.273 -13.090 7.060 1.00 86.38 463 GLY A C 1
ATOM 3730 O O . GLY A 1 463 ? 10.849 -12.017 6.874 1.00 86.38 463 GLY A O 1
ATOM 3731 N N . LEU A 1 464 ? 10.605 -14.196 6.382 1.00 92.31 464 LEU A N 1
ATOM 3732 C CA . LEU A 1 464 ? 11.726 -14.268 5.444 1.00 92.31 464 LEU A CA 1
ATOM 3733 C C . LEU A 1 464 ? 11.362 -15.088 4.200 1.00 92.31 464 LEU A C 1
ATOM 3735 O O . LEU A 1 464 ? 10.946 -16.242 4.286 1.00 92.31 464 LEU A O 1
ATOM 3739 N N . GLY A 1 465 ? 11.577 -14.518 3.019 1.00 93.69 465 GLY A N 1
ATOM 3740 C CA . GLY A 1 465 ? 11.335 -15.223 1.765 1.00 93.69 465 GLY A CA 1
ATOM 3741 C C . GLY A 1 465 ? 12.012 -14.562 0.578 1.00 93.69 465 GLY A C 1
ATOM 3742 O O . GLY A 1 465 ? 12.949 -13.784 0.736 1.00 93.69 465 GLY A O 1
ATOM 3743 N N . SER A 1 466 ? 11.523 -14.863 -0.618 1.00 95.00 466 SER A N 1
ATOM 3744 C CA . SER A 1 466 ? 12.041 -14.302 -1.859 1.00 95.00 466 SER A CA 1
ATOM 3745 C C . SER A 1 466 ? 11.117 -13.232 -2.432 1.00 95.00 466 SER A C 1
ATOM 3747 O O . SER A 1 466 ? 9.913 -13.192 -2.160 1.00 95.00 466 SER A O 1
ATOM 3749 N N . LYS A 1 467 ? 11.702 -12.350 -3.238 1.00 96.69 467 LYS A N 1
ATOM 3750 C CA . LYS A 1 467 ? 11.014 -11.317 -4.009 1.00 96.69 467 LYS A CA 1
ATOM 3751 C C . LYS A 1 467 ? 11.392 -11.445 -5.476 1.00 96.69 467 LYS A C 1
ATOM 3753 O O . LYS A 1 467 ? 12.519 -11.824 -5.797 1.00 96.69 467 LYS A O 1
ATOM 3758 N N . ILE A 1 468 ? 10.455 -11.110 -6.352 1.00 97.19 468 ILE A N 1
ATOM 3759 C CA . ILE A 1 468 ? 10.624 -11.174 -7.801 1.00 97.19 468 ILE A CA 1
ATOM 3760 C C . ILE A 1 468 ? 10.297 -9.826 -8.443 1.00 97.19 468 ILE A C 1
ATOM 3762 O O . ILE A 1 468 ? 9.303 -9.178 -8.112 1.00 97.19 468 ILE A O 1
ATOM 3766 N N . GLY A 1 469 ? 11.156 -9.403 -9.361 1.00 96.88 469 GLY A N 1
ATOM 3767 C CA . GLY A 1 469 ? 10.976 -8.234 -10.209 1.00 96.88 469 GLY A CA 1
ATOM 3768 C C . GLY A 1 469 ? 10.982 -8.644 -11.679 1.00 96.88 469 GLY A C 1
ATOM 3769 O O . GLY A 1 469 ? 11.853 -9.400 -12.096 1.00 96.88 469 GLY A O 1
ATOM 3770 N N . LEU A 1 470 ? 10.025 -8.155 -12.459 1.00 96.31 470 LEU A N 1
ATOM 3771 C CA . LEU A 1 470 ? 9.850 -8.448 -13.883 1.00 96.31 470 LEU A CA 1
ATOM 3772 C C . LEU A 1 470 ? 9.871 -7.133 -14.659 1.00 96.31 470 LEU A C 1
ATOM 3774 O O . LEU A 1 470 ? 9.116 -6.217 -14.335 1.00 96.31 470 LEU A O 1
ATOM 3778 N N . THR A 1 471 ? 10.727 -7.006 -15.670 1.00 94.75 471 THR A N 1
ATOM 3779 C CA . THR A 1 471 ? 10.740 -5.818 -16.539 1.00 94.75 471 THR A CA 1
ATOM 3780 C C . THR A 1 471 ? 10.189 -6.162 -17.911 1.00 94.75 471 THR A C 1
ATOM 3782 O O . THR A 1 471 ? 10.793 -6.943 -18.632 1.00 94.75 471 THR A O 1
ATOM 3785 N N . THR A 1 472 ? 9.107 -5.500 -18.312 1.00 93.25 472 THR A N 1
ATOM 3786 C CA . THR A 1 472 ? 8.573 -5.557 -19.682 1.00 93.25 472 THR A CA 1
ATOM 3787 C C . THR A 1 472 ? 9.117 -4.418 -20.551 1.00 93.25 472 THR A C 1
ATOM 3789 O O . THR A 1 472 ? 8.721 -4.271 -21.701 1.00 93.25 472 THR A O 1
ATOM 3792 N N . THR A 1 473 ? 10.033 -3.600 -20.014 1.00 89.19 473 THR A N 1
ATOM 3793 C CA . THR A 1 473 ? 10.476 -2.368 -20.675 1.00 89.19 473 THR A CA 1
ATOM 3794 C C . THR A 1 473 ? 11.286 -2.593 -21.955 1.00 89.19 473 THR A C 1
ATOM 3796 O O . THR A 1 473 ? 12.280 -3.326 -21.973 1.00 89.19 473 THR A O 1
ATOM 3799 N N . GLY A 1 474 ? 10.943 -1.860 -23.010 1.00 67.88 474 GLY A N 1
ATOM 3800 C CA . GLY A 1 474 ? 11.545 -1.908 -24.334 1.00 67.88 474 GLY A CA 1
ATOM 3801 C C . GLY A 1 474 ? 13.016 -1.507 -24.314 1.00 67.88 474 GLY A C 1
ATOM 3802 O O . GLY A 1 474 ? 13.389 -0.406 -23.919 1.00 67.88 474 GLY A O 1
ATOM 3803 N N . ALA A 1 475 ? 13.884 -2.462 -24.622 1.00 56.31 475 ALA A N 1
ATOM 3804 C CA . ALA A 1 475 ? 15.209 -2.326 -25.229 1.00 56.31 475 ALA A CA 1
ATOM 3805 C C . ALA A 1 475 ? 15.809 -3.730 -25.191 1.00 56.31 475 ALA A C 1
ATOM 3807 O O . ALA A 1 475 ? 16.446 -4.123 -24.212 1.00 56.31 475 ALA A O 1
ATOM 3808 N N . THR A 1 476 ? 15.539 -4.507 -26.236 1.00 50.38 476 THR A N 1
ATOM 3809 C CA . THR A 1 476 ? 16.144 -5.823 -26.416 1.00 50.38 476 THR A CA 1
ATOM 3810 C C . THR A 1 476 ? 17.648 -5.637 -26.530 1.00 50.38 476 THR A C 1
ATOM 3812 O O . THR A 1 476 ? 18.133 -4.958 -27.437 1.00 50.38 476 THR A O 1
ATOM 3815 N N . ILE A 1 477 ? 18.402 -6.234 -25.612 1.00 53.41 477 ILE A N 1
ATOM 3816 C CA . ILE A 1 477 ? 19.844 -6.333 -25.787 1.00 53.41 477 ILE A CA 1
ATOM 3817 C C . ILE A 1 477 ? 20.066 -7.326 -26.929 1.00 53.41 477 ILE A C 1
ATOM 3819 O O . ILE A 1 477 ? 19.767 -8.512 -26.790 1.00 53.41 477 ILE A O 1
ATOM 3823 N N . LEU A 1 478 ? 20.579 -6.844 -28.062 1.00 55.38 478 LEU A N 1
ATOM 3824 C CA . LEU A 1 478 ? 21.204 -7.716 -29.051 1.00 55.38 478 LEU A CA 1
ATOM 3825 C C . LEU A 1 478 ? 22.548 -8.167 -28.468 1.00 55.38 478 LEU A C 1
ATOM 3827 O O . LEU A 1 478 ? 23.574 -7.512 -28.649 1.00 55.38 478 LEU A O 1
ATOM 3831 N N . LEU A 1 479 ? 22.505 -9.237 -27.678 1.00 52.59 479 LEU A N 1
ATOM 3832 C CA . LEU A 1 479 ? 23.685 -9.928 -27.168 1.00 52.59 479 LEU A CA 1
ATOM 3833 C C . LEU A 1 479 ? 24.277 -10.801 -28.278 1.00 52.59 479 LEU A C 1
ATOM 3835 O O . LEU A 1 479 ? 23.549 -11.244 -29.163 1.00 52.59 479 LEU A O 1
ATOM 3839 N N . ASN A 1 480 ? 25.587 -11.049 -28.212 1.00 61.22 480 ASN A N 1
ATOM 3840 C CA . ASN A 1 480 ? 26.318 -11.871 -29.181 1.00 61.22 480 ASN A CA 1
ATOM 3841 C C . ASN A 1 480 ? 26.110 -11.389 -30.622 1.00 61.22 480 ASN A C 1
ATOM 3843 O O . ASN A 1 480 ? 25.590 -12.108 -31.470 1.00 61.22 480 ASN A O 1
ATOM 3847 N N . LEU A 1 481 ? 26.505 -10.138 -30.881 1.00 64.62 481 LEU A N 1
ATOM 3848 C CA . LEU A 1 481 ? 26.354 -9.499 -32.189 1.00 64.62 481 LEU A CA 1
ATOM 3849 C C . LEU A 1 481 ? 26.864 -10.386 -33.327 1.00 64.62 481 LEU A C 1
ATOM 3851 O O . LEU A 1 481 ? 26.201 -10.466 -34.352 1.00 64.62 481 LEU A O 1
ATOM 3855 N N . ASP A 1 482 ? 27.971 -11.092 -33.103 1.00 66.50 482 ASP A N 1
ATOM 3856 C CA . ASP A 1 482 ? 28.625 -11.962 -34.082 1.00 66.50 482 ASP A CA 1
ATOM 3857 C C . ASP A 1 482 ? 27.845 -13.251 -34.398 1.00 66.50 482 ASP A C 1
ATOM 3859 O O . ASP A 1 482 ? 28.103 -13.885 -35.415 1.00 66.50 482 ASP A O 1
ATOM 3863 N N . THR A 1 483 ? 26.877 -13.640 -33.559 1.00 69.81 483 THR A N 1
ATOM 3864 C CA . THR A 1 483 ? 26.032 -14.833 -33.756 1.00 69.81 483 THR A CA 1
ATOM 3865 C C . THR A 1 483 ? 24.590 -14.483 -34.115 1.00 69.81 483 THR A C 1
ATOM 3867 O O . THR A 1 483 ? 23.714 -15.348 -34.078 1.00 69.81 483 THR A O 1
ATOM 3870 N N . LEU A 1 484 ? 24.299 -13.209 -34.392 1.00 73.62 484 LEU A N 1
ATOM 3871 C CA . LEU A 1 484 ? 22.970 -12.807 -34.834 1.00 73.62 484 LEU A CA 1
ATOM 3872 C C . LEU A 1 484 ? 22.679 -13.361 -36.236 1.00 73.62 484 LEU A C 1
ATOM 3874 O O . LEU A 1 484 ? 23.607 -13.549 -37.023 1.00 73.62 484 LEU A O 1
ATOM 3878 N N . PRO A 1 485 ? 21.395 -13.573 -36.583 1.00 75.69 485 PRO A N 1
ATOM 3879 C CA . PRO A 1 485 ? 21.003 -13.943 -37.936 1.00 75.69 485 PRO A CA 1
ATOM 3880 C C . PRO A 1 485 ? 21.647 -13.030 -38.984 1.00 75.69 485 PRO A C 1
ATOM 3882 O O . PRO A 1 485 ? 21.681 -11.806 -38.810 1.00 75.69 485 PRO A O 1
ATOM 3885 N N . GLU A 1 486 ? 22.111 -13.617 -40.089 1.00 67.50 486 GLU A N 1
ATOM 3886 C CA . GLU A 1 486 ? 22.849 -12.900 -41.139 1.00 67.50 486 GLU A CA 1
ATOM 3887 C C . GLU A 1 486 ? 22.087 -11.681 -41.676 1.00 67.50 486 GLU A C 1
ATOM 3889 O O . GLU A 1 486 ? 22.693 -10.662 -41.995 1.00 67.50 486 GLU A O 1
ATOM 3894 N N . SER A 1 487 ? 20.751 -11.724 -41.691 1.00 64.50 487 SER A N 1
ATOM 3895 C CA . SER A 1 487 ? 19.900 -10.594 -42.081 1.00 64.50 487 SER A CA 1
ATOM 3896 C C . SER A 1 487 ? 20.052 -9.372 -41.164 1.00 64.50 487 SER A C 1
ATOM 3898 O O . SER A 1 487 ? 20.076 -8.235 -41.642 1.00 64.50 487 SER A O 1
ATOM 3900 N N . ILE A 1 488 ? 20.199 -9.582 -39.852 1.00 67.44 488 ILE A N 1
ATOM 3901 C CA . ILE A 1 488 ? 20.393 -8.513 -38.863 1.00 67.44 488 ILE A CA 1
ATOM 3902 C C . ILE A 1 488 ? 21.818 -7.969 -38.952 1.00 67.44 488 ILE A C 1
ATOM 3904 O O . ILE A 1 488 ? 22.016 -6.752 -38.914 1.00 67.44 488 ILE A O 1
ATOM 3908 N N . LEU A 1 489 ? 22.809 -8.849 -39.108 1.00 73.81 489 LEU A N 1
ATOM 3909 C CA . LEU A 1 489 ? 24.199 -8.458 -39.352 1.00 73.81 489 LEU A CA 1
ATOM 3910 C C . LEU A 1 489 ? 24.328 -7.614 -40.626 1.00 73.81 489 LEU A C 1
ATOM 3912 O O . LEU A 1 489 ? 24.946 -6.548 -40.600 1.00 73.81 489 LEU A O 1
ATOM 3916 N N . PHE A 1 490 ? 23.668 -8.032 -41.706 1.00 71.19 490 PHE A N 1
ATOM 3917 C CA . PHE A 1 490 ? 23.622 -7.308 -42.971 1.00 71.19 490 PHE A CA 1
ATOM 3918 C C . PHE A 1 490 ? 22.964 -5.934 -42.820 1.00 71.19 490 PHE A C 1
ATOM 3920 O O . PHE A 1 490 ? 23.541 -4.931 -43.235 1.00 71.19 490 PHE A O 1
ATOM 3927 N N . TYR A 1 491 ? 21.808 -5.847 -42.154 1.00 69.31 491 TYR A N 1
ATOM 3928 C CA . TYR A 1 491 ? 21.148 -4.566 -41.885 1.00 69.31 491 TYR A CA 1
ATOM 3929 C C . TYR A 1 491 ? 22.050 -3.600 -41.101 1.00 69.31 491 TYR A C 1
ATOM 3931 O O . TYR A 1 491 ? 22.176 -2.425 -41.454 1.00 69.31 491 TYR A O 1
ATOM 3939 N N . ARG A 1 492 ? 22.742 -4.098 -40.069 1.00 75.81 492 ARG A N 1
ATOM 3940 C CA . ARG A 1 492 ? 23.704 -3.306 -39.285 1.00 75.81 492 ARG A CA 1
ATOM 3941 C C . ARG A 1 492 ? 24.862 -2.808 -40.145 1.00 75.81 492 ARG A C 1
ATOM 3943 O O . ARG A 1 492 ? 25.228 -1.636 -40.050 1.00 75.81 492 ARG A O 1
ATOM 3950 N N . GLN A 1 493 ? 25.415 -3.675 -40.989 1.00 72.88 493 GLN A N 1
ATOM 3951 C CA . GLN A 1 493 ? 26.493 -3.314 -41.904 1.00 72.88 493 GLN A CA 1
ATOM 3952 C C . GLN A 1 493 ? 26.031 -2.278 -42.939 1.00 72.88 493 GLN A C 1
ATOM 3954 O O . GLN A 1 493 ? 26.761 -1.329 -43.219 1.00 72.88 493 GLN A O 1
ATOM 3959 N N . MET A 1 494 ? 24.800 -2.394 -43.445 1.00 66.25 494 MET A N 1
ATOM 3960 C CA . MET A 1 494 ? 24.199 -1.416 -44.355 1.00 66.25 494 MET A CA 1
ATOM 3961 C C . MET A 1 494 ? 24.028 -0.046 -43.693 1.00 66.25 494 MET A C 1
ATOM 3963 O O . MET A 1 494 ? 24.332 0.966 -44.317 1.00 66.25 494 MET A O 1
ATOM 3967 N N . LEU A 1 495 ? 23.611 0.015 -42.423 1.00 66.25 495 LEU A N 1
ATOM 3968 C CA . LEU A 1 495 ? 23.515 1.278 -41.681 1.00 66.25 495 LEU A CA 1
ATOM 3969 C C . LEU A 1 495 ? 24.880 1.954 -41.499 1.00 66.25 495 LEU A C 1
ATOM 3971 O O . LEU A 1 495 ? 24.998 3.161 -41.713 1.00 66.25 495 LEU A O 1
ATOM 3975 N N . GLN A 1 496 ? 25.914 1.183 -41.148 1.00 67.56 496 GLN A N 1
ATOM 3976 C CA . GLN A 1 496 ? 27.289 1.690 -41.061 1.00 67.56 496 GLN A CA 1
ATOM 3977 C C . GLN A 1 496 ? 27.786 2.188 -42.422 1.00 67.56 496 GLN A C 1
ATOM 3979 O O . GLN A 1 496 ? 28.389 3.257 -42.516 1.00 67.56 496 GLN A O 1
ATOM 3984 N N . TRP A 1 497 ? 27.484 1.449 -43.491 1.00 63.62 497 TRP A N 1
ATOM 3985 C CA . TRP A 1 497 ? 27.848 1.819 -44.853 1.00 63.62 497 TRP A CA 1
ATOM 3986 C C . TRP A 1 497 ? 27.156 3.109 -45.311 1.00 63.62 497 TRP A C 1
ATOM 3988 O O . TRP A 1 497 ? 27.836 4.026 -45.769 1.00 63.62 497 TRP A O 1
ATOM 3998 N N . PHE A 1 498 ? 25.839 3.238 -45.123 1.00 61.91 498 PHE A N 1
ATOM 3999 C CA . PHE A 1 498 ? 25.098 4.460 -45.450 1.00 61.91 498 PHE A CA 1
ATOM 4000 C C . PHE A 1 498 ? 25.546 5.658 -44.605 1.00 61.91 498 PHE A C 1
ATOM 4002 O O . PHE A 1 498 ? 25.700 6.757 -45.140 1.00 61.91 498 PHE A O 1
ATOM 4009 N N . GLY A 1 499 ? 25.811 5.457 -43.310 1.00 64.81 499 GLY A N 1
ATOM 4010 C CA . GLY A 1 499 ? 26.331 6.501 -42.424 1.00 64.81 499 GLY A CA 1
ATOM 4011 C C . GLY A 1 499 ? 27.723 6.982 -42.843 1.00 64.81 499 GLY A C 1
ATOM 4012 O O . GLY A 1 499 ? 27.952 8.183 -42.991 1.00 64.81 499 GLY A O 1
ATOM 4013 N N . GLY A 1 500 ? 28.638 6.049 -43.119 1.00 61.91 500 GLY A N 1
ATOM 4014 C CA . GLY A 1 500 ? 29.977 6.356 -43.625 1.00 61.91 500 GLY A CA 1
ATOM 4015 C C . GLY A 1 500 ? 29.951 7.035 -44.997 1.00 61.91 500 GLY A C 1
ATOM 4016 O O . GLY A 1 500 ? 30.683 7.999 -45.225 1.00 61.91 500 GLY A O 1
ATOM 4017 N N . MET A 1 501 ? 29.064 6.594 -45.894 1.00 58.62 501 MET A N 1
ATOM 4018 C CA . MET A 1 501 ? 28.836 7.238 -47.190 1.00 58.62 501 MET A CA 1
ATOM 4019 C C . MET A 1 501 ? 28.349 8.680 -47.015 1.00 58.62 501 MET A C 1
ATOM 4021 O O . MET A 1 501 ? 28.852 9.584 -47.682 1.00 58.62 501 MET A O 1
ATOM 4025 N N . GLY A 1 502 ? 27.427 8.908 -46.075 1.00 55.47 502 GLY A N 1
ATOM 4026 C CA . GLY A 1 502 ? 26.921 10.234 -45.729 1.00 55.47 502 GLY A CA 1
ATOM 4027 C C . GLY A 1 502 ? 28.035 11.197 -45.326 1.00 55.47 502 GLY A C 1
ATOM 4028 O O . GLY A 1 502 ? 28.100 12.299 -45.861 1.00 55.47 502 GLY A O 1
ATOM 4029 N N . ILE A 1 503 ? 28.962 10.765 -44.464 1.00 60.16 503 ILE A N 1
ATOM 4030 C CA . ILE A 1 503 ? 30.099 11.588 -44.014 1.00 60.16 503 ILE A CA 1
ATOM 4031 C C . ILE A 1 503 ? 31.017 11.972 -45.183 1.00 60.16 503 ILE A C 1
ATOM 4033 O O . ILE A 1 503 ? 31.437 13.123 -45.291 1.00 60.16 503 ILE A O 1
ATOM 4037 N N . ILE A 1 504 ? 31.317 11.033 -46.080 1.00 56.47 504 ILE A N 1
ATOM 4038 C CA . ILE A 1 504 ? 32.246 11.256 -47.200 1.00 56.47 504 ILE A CA 1
ATOM 4039 C C . ILE A 1 504 ? 31.636 12.177 -48.253 1.00 56.47 504 ILE A C 1
ATOM 4041 O O . ILE A 1 504 ? 32.302 13.092 -48.740 1.00 56.47 504 ILE A O 1
ATOM 4045 N N . VAL A 1 505 ? 30.355 11.977 -48.565 1.00 56.53 505 VAL A N 1
ATOM 4046 C CA . VAL A 1 505 ? 29.595 12.870 -49.444 1.00 56.53 505 VAL A CA 1
ATOM 4047 C C . VAL A 1 505 ? 29.534 14.278 -48.851 1.00 56.53 505 VAL A C 1
ATOM 4049 O O . VAL A 1 505 ? 29.748 15.250 -49.573 1.00 56.53 505 VAL A O 1
ATOM 4052 N N . LEU A 1 506 ? 29.311 14.398 -47.539 1.00 57.59 506 LEU A N 1
ATOM 4053 C CA . LEU A 1 506 ? 29.279 15.683 -46.845 1.00 57.59 506 LEU A CA 1
ATOM 4054 C C . LEU A 1 506 ? 30.643 16.391 -46.899 1.00 57.59 506 LEU A C 1
ATOM 4056 O O . LEU A 1 506 ? 30.706 17.579 -47.209 1.00 57.59 506 LEU A O 1
ATOM 4060 N N . ALA A 1 507 ? 31.738 15.661 -46.669 1.00 56.72 507 ALA A N 1
ATOM 4061 C CA . ALA A 1 507 ? 33.094 16.203 -46.730 1.00 56.72 507 ALA A CA 1
ATOM 4062 C C . ALA A 1 507 ? 33.439 16.725 -48.136 1.00 56.72 507 ALA A C 1
ATOM 4064 O O . ALA A 1 507 ? 33.874 17.867 -48.276 1.00 56.72 507 ALA A O 1
ATOM 4065 N N . LEU A 1 508 ? 33.182 15.931 -49.182 1.00 53.97 508 LEU A N 1
ATOM 4066 C CA . LEU A 1 508 ? 33.463 16.310 -50.573 1.00 53.97 508 LEU A CA 1
ATOM 4067 C C . LEU A 1 508 ? 32.541 17.422 -51.096 1.00 53.97 508 LEU A C 1
ATOM 4069 O O . LEU A 1 508 ? 32.956 18.198 -51.953 1.00 53.97 508 LEU A O 1
ATOM 4073 N N . ALA A 1 509 ? 31.310 17.528 -50.593 1.00 54.44 509 ALA A N 1
ATOM 4074 C CA . ALA A 1 509 ? 30.379 18.580 -50.994 1.00 54.44 509 ALA A CA 1
ATOM 4075 C C . ALA A 1 509 ? 30.654 19.920 -50.291 1.00 54.44 509 ALA A C 1
ATOM 4077 O O . ALA A 1 509 ? 30.562 20.973 -50.922 1.00 54.44 509 ALA A O 1
ATOM 4078 N N . ILE A 1 510 ? 30.996 19.897 -48.998 1.00 56.25 510 ILE A N 1
ATOM 4079 C CA . ILE A 1 510 ? 31.091 21.107 -48.167 1.00 56.25 510 ILE A CA 1
ATOM 4080 C C . ILE A 1 510 ? 32.493 21.729 -48.199 1.00 56.25 510 ILE A C 1
ATOM 4082 O O . ILE A 1 510 ? 32.608 22.953 -48.294 1.00 56.25 510 ILE A O 1
ATOM 4086 N N . LEU A 1 511 ? 33.568 20.929 -48.165 1.00 57.03 511 LEU A N 1
ATOM 4087 C CA . LEU A 1 511 ? 34.944 21.456 -48.138 1.00 57.03 511 LEU A CA 1
ATOM 4088 C C . LEU A 1 511 ? 35.278 22.375 -49.334 1.00 57.03 511 LEU A C 1
ATOM 4090 O O . LEU A 1 511 ? 35.912 23.410 -49.118 1.00 57.03 511 LEU A O 1
ATOM 4094 N N . PRO A 1 512 ? 34.829 22.098 -50.576 1.00 53.66 512 PRO A N 1
ATOM 4095 C CA . PRO A 1 512 ? 35.028 23.019 -51.697 1.00 53.66 512 PRO A CA 1
ATOM 4096 C C . PRO A 1 512 ? 34.219 24.319 -51.587 1.00 53.66 512 PRO A C 1
ATOM 4098 O O . PRO A 1 512 ? 34.660 25.348 -52.099 1.00 53.66 512 PRO A O 1
ATOM 4101 N N . MET A 1 513 ? 33.055 24.295 -50.923 1.00 52.06 513 MET A N 1
ATOM 4102 C CA . MET A 1 513 ? 32.183 25.468 -50.751 1.00 52.06 513 MET A CA 1
ATOM 4103 C C . MET A 1 513 ? 32.704 26.447 -49.691 1.00 52.06 513 MET A C 1
ATOM 4105 O O . MET A 1 513 ? 32.454 27.644 -49.802 1.00 52.06 513 MET A O 1
ATOM 4109 N N . LEU A 1 514 ? 33.460 25.968 -48.699 1.00 56.62 514 LEU A N 1
ATOM 4110 C CA . LEU A 1 514 ? 34.008 26.789 -47.610 1.00 56.62 514 LEU A CA 1
ATOM 4111 C C . LEU A 1 514 ? 35.246 27.616 -48.006 1.00 56.62 514 LEU A C 1
ATOM 4113 O O . LEU A 1 514 ? 35.779 28.352 -47.181 1.00 56.62 514 LEU A O 1
ATOM 4117 N N . GLY A 1 515 ? 35.732 27.512 -49.249 1.00 53.75 515 GLY A N 1
ATOM 4118 C CA . GLY A 1 515 ? 36.849 28.322 -49.760 1.00 53.75 515 GLY A CA 1
ATOM 4119 C C . GLY A 1 515 ? 38.227 28.001 -49.160 1.00 53.75 515 GLY A C 1
ATOM 4120 O O . GLY A 1 515 ? 39.234 28.540 -49.615 1.00 53.75 515 GLY A O 1
ATOM 4121 N N . VAL A 1 516 ? 38.304 27.087 -48.189 1.00 55.19 516 VAL A N 1
ATOM 4122 C CA . VAL A 1 516 ? 39.548 26.627 -47.559 1.00 55.19 516 VAL A CA 1
ATOM 4123 C C . VAL A 1 516 ? 40.152 25.500 -48.402 1.00 55.19 516 VAL A C 1
ATOM 4125 O O . VAL A 1 516 ? 39.900 24.328 -48.156 1.00 55.19 516 VAL A O 1
ATOM 4128 N N . GLY A 1 517 ? 40.889 25.832 -49.467 1.00 52.22 517 GLY A N 1
ATOM 4129 C CA . GLY A 1 517 ? 41.723 24.881 -50.230 1.00 52.22 517 GLY A CA 1
ATOM 4130 C C . GLY A 1 517 ? 41.005 23.782 -51.045 1.00 52.22 517 GLY A C 1
ATOM 4131 O O . GLY A 1 517 ? 41.585 23.275 -52.002 1.00 52.22 517 GLY A O 1
ATOM 4132 N N . GLY A 1 518 ? 39.738 23.450 -50.768 1.00 52.31 518 GLY A N 1
ATOM 4133 C CA . GLY A 1 518 ? 39.009 22.340 -51.407 1.00 52.31 518 GLY A CA 1
ATOM 4134 C C . GLY A 1 518 ? 38.807 22.486 -52.921 1.00 52.31 518 GLY A C 1
ATOM 4135 O O . GLY A 1 518 ? 38.819 21.503 -53.656 1.00 52.31 518 GLY A O 1
ATOM 4136 N N . MET A 1 519 ? 38.715 23.721 -53.426 1.00 50.94 519 MET A N 1
ATOM 4137 C CA . MET A 1 519 ? 38.659 23.989 -54.871 1.00 50.94 519 MET A CA 1
ATOM 4138 C C . MET A 1 519 ? 40.016 23.750 -55.563 1.00 50.94 519 MET A C 1
ATOM 4140 O O . MET A 1 519 ? 40.061 23.439 -56.753 1.00 50.94 519 MET A O 1
ATOM 4144 N N . GLN A 1 520 ? 41.133 23.895 -54.836 1.00 50.53 520 GLN A N 1
ATOM 4145 C CA . GLN A 1 520 ? 42.471 23.591 -55.355 1.00 50.53 520 GLN A CA 1
ATOM 4146 C C . GLN A 1 520 ? 42.709 22.078 -55.413 1.00 50.53 520 GLN A C 1
ATOM 4148 O O . GLN A 1 520 ? 43.272 21.615 -56.404 1.00 50.53 520 GLN A O 1
ATOM 4153 N N . LEU A 1 521 ? 42.204 21.319 -54.427 1.00 50.66 521 LEU A N 1
ATOM 4154 C CA . LEU A 1 521 ? 42.140 19.852 -54.479 1.00 50.66 521 LEU A CA 1
ATOM 4155 C C . LEU A 1 521 ? 41.364 19.379 -55.719 1.00 50.66 521 LEU A C 1
ATOM 4157 O O . LEU A 1 521 ? 41.920 18.677 -56.555 1.00 50.66 521 LEU A O 1
ATOM 4161 N N . TYR A 1 522 ? 40.129 19.856 -55.912 1.00 51.78 522 TYR A N 1
ATOM 4162 C CA . TYR A 1 522 ? 39.305 19.500 -57.078 1.00 51.78 522 TYR A CA 1
ATOM 4163 C C . TYR A 1 522 ? 40.001 19.809 -58.422 1.00 51.78 522 TYR A C 1
ATOM 4165 O O . TYR A 1 522 ? 39.991 19.003 -59.353 1.00 51.78 522 TYR A O 1
ATOM 4173 N N . LYS A 1 523 ? 40.685 20.961 -58.526 1.00 50.97 523 LYS A N 1
ATOM 4174 C CA . LYS A 1 523 ? 41.476 21.336 -59.716 1.00 50.97 523 LYS A CA 1
ATOM 4175 C C . LYS A 1 523 ? 42.741 20.489 -59.917 1.00 50.97 523 LYS A C 1
ATOM 4177 O O . LYS A 1 523 ? 43.230 20.413 -61.049 1.00 50.97 523 LYS A O 1
ATOM 4182 N N . ALA A 1 524 ? 43.294 19.897 -58.859 1.00 52.88 524 ALA A N 1
ATOM 4183 C CA . ALA A 1 524 ? 44.420 18.968 -58.941 1.00 52.88 524 ALA A CA 1
ATOM 4184 C C . ALA A 1 524 ? 43.982 17.572 -59.431 1.00 52.88 524 ALA A C 1
ATOM 4186 O O . ALA A 1 524 ? 44.766 16.885 -60.089 1.00 52.88 524 ALA A O 1
ATOM 4187 N N . GLU A 1 525 ? 42.725 17.190 -59.182 1.00 51.22 525 GLU A N 1
ATOM 4188 C CA . GLU A 1 525 ? 42.163 15.872 -59.512 1.00 51.22 525 GLU A CA 1
ATOM 4189 C C . GLU A 1 525 ? 41.708 15.693 -60.972 1.00 51.22 525 GLU A C 1
ATOM 4191 O O . GLU A 1 525 ? 41.649 14.558 -61.446 1.00 51.22 525 GLU A O 1
ATOM 4196 N N . MET A 1 526 ? 41.429 16.768 -61.722 1.00 51.66 526 MET A N 1
ATOM 4197 C CA . MET A 1 526 ? 40.984 16.693 -63.126 1.00 51.66 526 MET A CA 1
ATOM 4198 C C . MET A 1 526 ? 42.137 16.918 -64.131 1.00 51.66 526 MET A C 1
ATOM 4200 O O . MET A 1 526 ? 42.450 18.063 -64.480 1.00 51.66 526 MET A O 1
ATOM 4204 N N . PRO A 1 527 ? 42.788 15.862 -64.662 1.00 48.16 527 PRO A N 1
ATOM 4205 C CA . PRO A 1 527 ? 43.694 15.997 -65.797 1.00 48.16 527 PRO A CA 1
ATOM 4206 C C . PRO A 1 527 ? 42.892 16.143 -67.100 1.00 48.16 527 PRO A C 1
ATOM 4208 O O . PRO A 1 527 ? 42.257 15.200 -67.561 1.00 48.16 527 PRO A O 1
ATOM 4211 N N . GLY A 1 528 ? 42.937 17.326 -67.713 1.00 52.47 528 GLY A N 1
ATOM 4212 C CA . GLY A 1 528 ? 42.319 17.577 -69.016 1.00 52.47 528 GLY A CA 1
ATOM 4213 C C . GLY A 1 528 ? 42.120 19.069 -69.311 1.00 52.47 528 GLY A C 1
ATOM 4214 O O . GLY A 1 528 ? 42.346 19.901 -68.431 1.00 52.47 528 GLY A O 1
ATOM 4215 N N . PRO A 1 529 ? 41.702 19.425 -70.540 1.00 44.75 529 PRO A N 1
ATOM 4216 C CA . PRO A 1 529 ? 41.478 20.812 -70.971 1.00 44.75 529 PRO A CA 1
ATOM 4217 C C . PRO A 1 529 ? 40.254 21.487 -70.316 1.00 44.75 529 PRO A C 1
ATOM 4219 O O . PRO A 1 529 ? 40.049 22.682 -70.483 1.00 44.75 529 PRO A O 1
ATOM 4222 N N . ILE A 1 530 ? 39.462 20.759 -69.522 1.00 51.81 530 ILE A N 1
ATOM 4223 C CA . ILE A 1 530 ? 38.224 21.236 -68.881 1.00 51.81 530 ILE A CA 1
ATOM 4224 C C . ILE A 1 530 ? 38.528 21.813 -67.482 1.00 51.81 530 ILE A C 1
ATOM 4226 O O . ILE A 1 530 ? 37.906 21.442 -66.492 1.00 51.81 530 ILE A O 1
ATOM 4230 N N . LYS A 1 531 ? 39.536 22.688 -67.359 1.00 49.97 531 LYS A N 1
ATOM 4231 C CA . LYS A 1 531 ? 39.882 23.321 -66.066 1.00 49.97 531 LYS A CA 1
ATOM 4232 C C . LYS A 1 531 ? 38.981 24.502 -65.691 1.00 49.97 531 LYS A C 1
ATOM 4234 O O . LYS A 1 531 ? 38.939 24.865 -64.515 1.00 49.97 531 LYS A O 1
ATOM 4239 N N . ASP A 1 532 ? 38.248 25.049 -66.663 1.00 47.41 532 ASP A N 1
ATOM 4240 C CA . ASP A 1 532 ? 37.575 26.348 -66.525 1.00 47.41 532 ASP A CA 1
ATOM 4241 C C . ASP A 1 532 ? 36.039 26.302 -66.599 1.00 47.41 532 ASP A C 1
ATOM 4243 O O . ASP A 1 532 ? 35.384 27.310 -66.330 1.00 47.41 532 ASP A O 1
ATOM 4247 N N . ASN A 1 533 ? 35.426 25.140 -66.851 1.00 41.25 533 ASN A N 1
ATOM 4248 C CA . ASN A 1 533 ? 33.974 25.020 -66.705 1.00 41.25 533 ASN A CA 1
ATOM 4249 C C . ASN A 1 533 ? 33.623 24.852 -65.222 1.00 41.25 533 ASN A C 1
ATOM 4251 O O . ASN A 1 533 ? 33.980 23.851 -64.602 1.00 41.25 533 ASN A O 1
ATOM 4255 N N . LYS A 1 534 ? 32.899 25.830 -64.655 1.00 42.81 534 LYS A N 1
ATOM 4256 C CA . LYS A 1 534 ? 32.266 25.776 -63.322 1.00 42.81 534 LYS A CA 1
ATOM 4257 C C . LYS A 1 534 ? 31.225 24.642 -63.261 1.00 42.81 534 LYS A C 1
ATOM 4259 O O . LYS A 1 534 ? 30.023 24.890 -63.222 1.00 42.81 534 LYS A O 1
ATOM 4264 N N . MET A 1 535 ? 31.667 23.390 -63.251 1.00 38.78 535 MET A N 1
ATOM 4265 C CA . MET A 1 535 ? 30.830 22.249 -62.891 1.00 38.78 535 MET A CA 1
ATOM 4266 C C . MET A 1 535 ? 30.669 22.264 -61.370 1.00 38.78 535 MET A C 1
ATOM 4268 O O . MET A 1 535 ? 31.639 22.118 -60.630 1.00 38.78 535 MET A O 1
ATOM 4272 N N . ARG A 1 536 ? 29.444 22.508 -60.894 1.00 45.53 536 ARG A N 1
ATOM 4273 C CA . ARG A 1 536 ? 29.101 22.334 -59.476 1.00 45.53 536 ARG A CA 1
ATOM 4274 C C . ARG A 1 536 ? 29.213 20.838 -59.143 1.00 45.53 536 ARG A C 1
ATOM 4276 O O . ARG A 1 536 ? 28.725 20.043 -59.947 1.00 45.53 536 ARG A O 1
ATOM 4283 N N . PRO A 1 537 ? 29.799 20.446 -57.999 1.00 46.34 537 PRO A N 1
ATOM 4284 C CA . PRO A 1 537 ? 29.904 19.041 -57.619 1.00 46.34 537 PRO A CA 1
ATOM 4285 C C . PRO A 1 537 ? 28.494 18.451 -57.478 1.00 46.34 537 PRO A C 1
ATOM 4287 O O . PRO A 1 537 ? 27.750 18.783 -56.554 1.00 46.34 537 PRO A O 1
ATOM 4290 N N . ARG A 1 538 ? 28.076 17.619 -58.439 1.00 47.28 538 ARG A N 1
ATOM 4291 C CA . ARG A 1 538 ? 26.792 16.918 -58.382 1.00 47.28 538 ARG A CA 1
ATOM 4292 C C . ARG A 1 538 ? 26.957 15.720 -57.459 1.00 47.28 538 ARG A C 1
ATOM 4294 O O . ARG A 1 538 ? 27.407 14.662 -57.880 1.00 47.28 538 ARG A O 1
ATOM 4301 N N . ILE A 1 539 ? 26.534 15.896 -56.209 1.00 45.84 539 ILE A N 1
ATOM 4302 C CA . ILE A 1 539 ? 26.466 14.869 -55.155 1.00 45.84 539 ILE A CA 1
ATOM 4303 C C . ILE A 1 539 ? 25.923 13.523 -55.680 1.00 45.84 539 ILE A C 1
ATOM 4305 O O . ILE A 1 539 ? 26.403 12.463 -55.287 1.00 45.84 539 ILE A O 1
ATOM 4309 N N . ALA A 1 540 ? 24.977 13.560 -56.624 1.00 39.03 540 ALA A N 1
ATOM 4310 C CA . ALA A 1 540 ? 24.397 12.378 -57.255 1.00 39.03 540 ALA A CA 1
ATOM 4311 C C . ALA A 1 540 ? 25.391 11.548 -58.098 1.00 39.03 540 ALA A C 1
ATOM 4313 O O . ALA A 1 540 ? 25.322 10.324 -58.071 1.00 39.03 540 ALA A O 1
ATOM 4314 N N . GLU A 1 541 ? 26.325 12.169 -58.826 1.00 40.56 541 GLU A N 1
ATOM 4315 C CA . GLU A 1 541 ? 27.316 11.455 -59.655 1.00 40.56 541 GLU A CA 1
ATOM 4316 C C . GLU A 1 541 ? 28.439 10.858 -58.797 1.00 40.56 541 GLU A C 1
ATOM 4318 O O . GLU A 1 541 ? 28.852 9.716 -59.016 1.00 40.56 541 GLU A O 1
ATOM 4323 N N . THR A 1 542 ? 28.866 11.576 -57.754 1.00 42.22 542 THR A N 1
ATOM 4324 C CA . THR A 1 542 ? 29.825 11.076 -56.757 1.00 42.22 542 THR A CA 1
ATOM 4325 C C . THR A 1 542 ? 29.246 9.889 -55.983 1.00 42.22 542 THR A C 1
ATOM 4327 O O . THR A 1 542 ? 29.908 8.861 -55.862 1.00 42.22 542 THR A O 1
ATOM 4330 N N . ALA A 1 543 ? 27.983 9.972 -55.544 1.00 38.50 543 ALA A N 1
ATOM 4331 C CA . ALA A 1 543 ? 27.279 8.861 -54.900 1.00 38.50 543 ALA A CA 1
ATOM 4332 C C . ALA A 1 543 ? 27.118 7.649 -55.838 1.00 38.50 543 ALA A C 1
ATOM 4334 O O . ALA A 1 543 ? 27.384 6.520 -55.435 1.00 38.50 543 ALA A O 1
ATOM 4335 N N . LYS A 1 544 ? 26.765 7.868 -57.114 1.00 39.81 544 LYS A N 1
ATOM 4336 C CA . LYS A 1 544 ? 26.610 6.794 -58.112 1.00 39.81 544 LYS A CA 1
ATOM 4337 C C . LYS A 1 544 ? 27.929 6.068 -58.409 1.00 39.81 544 LYS A C 1
ATOM 4339 O O . LYS A 1 544 ? 27.920 4.855 -58.582 1.00 39.81 544 LYS A O 1
ATOM 4344 N N . THR A 1 545 ? 29.052 6.788 -58.401 1.00 43.91 545 THR A N 1
ATOM 4345 C CA . THR A 1 545 ? 30.397 6.224 -58.625 1.00 43.91 545 THR A CA 1
ATOM 4346 C C . THR A 1 545 ? 30.924 5.467 -57.399 1.00 43.91 545 THR A C 1
ATOM 4348 O O . THR A 1 545 ? 31.567 4.429 -57.548 1.00 43.91 545 THR A O 1
ATOM 4351 N N . LEU A 1 546 ? 30.600 5.941 -56.188 1.00 43.66 546 LEU A N 1
ATOM 4352 C CA . LEU A 1 546 ? 30.925 5.272 -54.920 1.00 43.66 546 LEU A CA 1
ATOM 4353 C C . LEU A 1 546 ? 30.142 3.960 -54.720 1.00 43.66 546 LEU A C 1
ATOM 4355 O O . LEU A 1 546 ? 30.645 3.042 -54.077 1.00 43.66 546 LEU A O 1
ATOM 4359 N N . CYS A 1 547 ? 28.934 3.844 -55.284 1.00 43.66 547 CYS A N 1
ATOM 4360 C CA . CYS A 1 547 ? 28.121 2.625 -55.217 1.00 43.66 547 CYS A CA 1
ATOM 4361 C C . CYS A 1 547 ? 28.620 1.485 -56.129 1.00 43.66 547 CYS A C 1
ATOM 4363 O O . CYS A 1 547 ? 28.334 0.324 -55.854 1.00 43.66 547 CYS A O 1
ATOM 4365 N N . THR A 1 548 ? 29.360 1.776 -57.205 1.00 47.47 548 THR A N 1
ATOM 4366 C CA . THR A 1 548 ? 29.758 0.767 -58.212 1.00 47.47 548 THR A CA 1
ATOM 4367 C C . THR A 1 548 ? 31.064 0.018 -57.911 1.00 47.47 548 THR A C 1
ATOM 4369 O O . THR A 1 548 ? 31.396 -0.921 -58.624 1.00 47.47 548 THR A O 1
ATOM 4372 N N . THR A 1 549 ? 31.813 0.386 -56.866 1.00 51.66 549 THR A N 1
ATOM 4373 C CA . THR A 1 549 ? 33.133 -0.202 -56.538 1.00 51.66 549 THR A CA 1
ATOM 4374 C C . THR A 1 549 ? 33.078 -1.285 -55.452 1.00 51.66 549 THR A C 1
ATOM 4376 O O . THR A 1 549 ? 34.082 -1.565 -54.803 1.00 51.66 549 THR A O 1
ATOM 4379 N N . ALA A 1 550 ? 31.907 -1.880 -55.210 1.00 51.31 550 ALA A N 1
ATOM 4380 C CA . ALA A 1 550 ? 31.627 -2.641 -53.990 1.00 51.31 550 ALA A CA 1
ATOM 4381 C C . ALA A 1 550 ? 32.289 -4.033 -53.889 1.00 51.31 550 ALA A C 1
ATOM 4383 O O . ALA A 1 550 ? 32.184 -4.666 -52.846 1.00 51.31 550 ALA A O 1
ATOM 4384 N N . GLY A 1 551 ? 32.997 -4.503 -54.924 1.00 51.41 551 GLY A N 1
ATOM 4385 C CA . GLY A 1 551 ? 33.865 -5.686 -54.824 1.00 51.41 551 GLY A CA 1
ATOM 4386 C C . GLY A 1 551 ? 33.165 -6.998 -54.447 1.00 51.41 551 GLY A C 1
ATOM 4387 O O . GLY A 1 551 ? 33.832 -7.913 -53.981 1.00 51.41 551 GLY A O 1
ATOM 4388 N N . PHE A 1 552 ? 31.848 -7.110 -54.630 1.00 48.78 552 PHE A N 1
ATOM 4389 C CA . PHE A 1 552 ? 31.120 -8.346 -54.349 1.00 48.78 552 PHE A CA 1
ATOM 4390 C C . PHE A 1 552 ? 31.427 -9.402 -55.418 1.00 48.78 552 PHE A C 1
ATOM 4392 O O . PHE A 1 552 ? 31.208 -9.163 -56.607 1.00 48.78 552 PHE A O 1
ATOM 4399 N N . THR A 1 553 ? 31.919 -10.568 -54.997 1.00 44.69 553 THR A N 1
ATOM 4400 C CA . THR A 1 553 ? 32.149 -11.730 -55.864 1.00 44.69 553 THR A CA 1
ATOM 4401 C C . THR A 1 553 ? 31.051 -12.763 -55.635 1.00 44.69 553 THR A C 1
ATOM 4403 O O . THR A 1 553 ? 30.586 -12.958 -54.516 1.00 44.69 553 THR A O 1
ATOM 4406 N N . THR A 1 554 ? 30.598 -13.417 -56.703 1.00 43.66 554 THR A N 1
ATOM 4407 C CA . THR A 1 554 ? 29.572 -14.470 -56.631 1.00 43.66 554 THR A CA 1
ATOM 4408 C C . THR A 1 554 ? 30.153 -15.859 -56.336 1.00 43.66 554 THR A C 1
ATOM 4410 O O . THR A 1 554 ? 29.383 -16.786 -56.119 1.00 43.66 554 THR A O 1
ATOM 4413 N N . ASP A 1 555 ? 31.486 -16.013 -56.336 1.00 46.16 555 ASP A N 1
ATOM 4414 C CA . ASP A 1 555 ? 32.204 -17.277 -56.098 1.00 46.16 555 ASP A CA 1
ATOM 4415 C C . ASP A 1 555 ? 33.610 -17.026 -55.490 1.00 46.16 555 ASP A C 1
ATOM 4417 O O . ASP A 1 555 ? 34.110 -15.893 -55.533 1.00 46.16 555 ASP A O 1
ATOM 4421 N N . LYS A 1 556 ? 34.243 -18.062 -54.914 1.00 51.50 556 LYS A N 1
ATOM 4422 C CA . LYS A 1 556 ? 35.593 -18.008 -54.313 1.00 51.50 556 LYS A CA 1
ATOM 4423 C C . LYS A 1 556 ? 36.670 -17.929 -55.396 1.00 51.50 556 LYS A C 1
ATOM 4425 O O . LYS A 1 556 ? 36.759 -18.796 -56.267 1.00 51.50 556 LYS A O 1
ATOM 4430 N N . ILE A 1 557 ? 37.536 -16.919 -55.310 1.00 54.75 557 ILE A N 1
ATOM 4431 C CA . ILE A 1 557 ? 38.535 -16.607 -56.345 1.00 54.75 557 ILE A CA 1
ATOM 4432 C C . ILE A 1 557 ? 39.690 -17.628 -56.352 1.00 54.75 557 ILE A C 1
ATOM 4434 O O . ILE A 1 557 ? 40.378 -17.768 -57.362 1.00 54.75 557 ILE A O 1
ATOM 4438 N N . VAL A 1 558 ? 39.864 -18.416 -55.280 1.00 51.78 558 VAL A N 1
ATOM 4439 C CA . VAL A 1 558 ? 40.847 -19.524 -55.209 1.00 51.78 558 VAL A CA 1
ATOM 4440 C C . VAL A 1 558 ? 40.641 -20.583 -56.296 1.00 51.78 558 VAL A C 1
ATOM 4442 O O . VAL A 1 558 ? 41.600 -21.232 -56.705 1.00 51.78 558 VAL A O 1
ATOM 4445 N N . ASN A 1 559 ? 39.417 -20.744 -56.806 1.00 54.66 559 ASN A N 1
ATOM 4446 C CA . ASN A 1 559 ? 39.122 -21.729 -57.848 1.00 54.66 559 ASN A CA 1
ATOM 4447 C C . ASN A 1 559 ? 39.528 -21.256 -59.255 1.00 54.66 559 ASN A C 1
ATOM 4449 O O . ASN A 1 559 ? 39.425 -22.018 -60.217 1.00 54.66 559 ASN A O 1
ATOM 4453 N N . TRP A 1 560 ? 39.950 -19.997 -59.408 1.00 60.59 560 TRP A N 1
ATOM 4454 C CA . TRP A 1 560 ? 40.293 -19.432 -60.708 1.00 60.59 560 TRP A CA 1
ATOM 4455 C C . TRP A 1 560 ? 41.768 -19.674 -61.045 1.00 60.59 560 TRP A C 1
ATOM 4457 O O . TRP A 1 560 ? 42.629 -19.591 -60.167 1.00 60.59 560 TRP A O 1
ATOM 4467 N N . PRO A 1 561 ? 42.105 -19.908 -62.328 1.00 68.94 561 PRO A N 1
ATOM 4468 C CA . PRO A 1 561 ? 43.493 -19.936 -62.772 1.00 68.94 561 PRO A CA 1
ATOM 4469 C C . PRO A 1 561 ? 44.240 -18.677 -62.322 1.00 68.94 561 PRO A C 1
ATOM 4471 O O . PRO A 1 561 ? 43.762 -17.572 -62.566 1.00 68.94 561 PRO A O 1
ATOM 4474 N N . THR A 1 562 ? 45.431 -18.829 -61.729 1.00 66.06 562 THR A N 1
ATOM 4475 C CA . THR A 1 562 ? 46.226 -17.750 -61.097 1.00 66.06 562 THR A CA 1
ATOM 4476 C C . THR A 1 562 ? 46.471 -16.534 -62.001 1.00 66.06 562 THR A C 1
ATOM 4478 O O . THR A 1 562 ? 46.633 -15.414 -61.516 1.00 66.06 562 THR A O 1
ATOM 4481 N N . PHE A 1 563 ? 46.436 -16.727 -63.321 1.00 71.25 563 PHE A N 1
ATOM 4482 C CA . PHE A 1 563 ? 46.472 -15.647 -64.304 1.00 71.25 563 PHE A CA 1
ATOM 4483 C C . PHE A 1 563 ? 45.336 -14.625 -64.122 1.00 71.25 563 PHE A C 1
ATOM 4485 O O . PHE A 1 563 ? 45.594 -13.426 -64.187 1.00 71.25 563 PHE A O 1
ATOM 4492 N N . LEU A 1 564 ? 44.099 -15.070 -63.870 1.00 61.16 564 LEU A N 1
ATOM 4493 C CA . LEU A 1 564 ? 42.928 -14.191 -63.782 1.00 61.16 564 LEU A CA 1
ATOM 4494 C C . LEU A 1 564 ? 42.974 -13.266 -62.550 1.00 61.16 564 LEU A C 1
ATOM 4496 O O . LEU A 1 564 ? 42.825 -12.060 -62.741 1.00 61.16 564 LEU A O 1
ATOM 4500 N N . PRO A 1 565 ? 43.245 -13.746 -61.317 1.00 61.44 565 PRO A N 1
ATOM 4501 C CA . PRO A 1 565 ? 43.445 -12.876 -60.157 1.00 61.44 565 PRO A CA 1
ATOM 4502 C C . PRO A 1 565 ? 44.550 -11.832 -60.379 1.00 61.44 565 PRO A C 1
ATOM 4504 O O . PRO A 1 565 ? 44.339 -10.640 -60.151 1.00 61.44 565 PRO A O 1
ATOM 4507 N N . ILE A 1 566 ? 45.712 -12.252 -60.892 1.00 69.12 566 ILE A N 1
ATOM 4508 C CA . ILE A 1 566 ? 46.839 -11.345 -61.155 1.00 69.12 566 ILE A CA 1
ATOM 4509 C C . ILE A 1 566 ? 46.454 -10.289 -62.199 1.00 69.12 566 ILE A C 1
ATOM 4511 O O . ILE A 1 566 ? 46.673 -9.096 -61.977 1.00 69.12 566 ILE A O 1
ATOM 4515 N N . LEU A 1 567 ? 45.827 -10.702 -63.304 1.00 68.94 567 LEU A N 1
ATOM 4516 C CA . LEU A 1 567 ? 45.326 -9.798 -64.338 1.00 68.94 567 LEU A CA 1
ATOM 4517 C C . LEU A 1 567 ? 44.338 -8.775 -63.762 1.00 68.94 567 LEU A C 1
ATOM 4519 O O . LEU A 1 567 ? 44.423 -7.597 -64.101 1.00 68.94 567 LEU A O 1
ATOM 4523 N N . LEU A 1 568 ? 43.437 -9.198 -62.871 1.00 66.62 568 LEU A N 1
ATOM 4524 C CA . LEU A 1 568 ? 42.453 -8.320 -62.238 1.00 66.62 568 LEU A CA 1
ATOM 4525 C C . LEU A 1 568 ? 43.096 -7.295 -61.299 1.00 66.62 568 LEU A C 1
ATOM 4527 O O . LEU A 1 568 ? 42.683 -6.136 -61.320 1.00 66.62 568 LEU A O 1
ATOM 4531 N N . ILE A 1 569 ? 44.141 -7.659 -60.547 1.00 70.75 569 ILE A N 1
ATOM 4532 C CA . ILE A 1 569 ? 44.921 -6.683 -59.768 1.00 70.75 569 ILE A CA 1
ATOM 4533 C C . ILE A 1 569 ? 45.553 -5.641 -60.689 1.00 70.75 569 ILE A C 1
ATOM 4535 O O . ILE A 1 569 ? 45.406 -4.444 -60.439 1.00 70.75 569 ILE A O 1
ATOM 4539 N N . PHE A 1 570 ? 46.211 -6.059 -61.771 1.00 71.94 570 PHE A N 1
ATOM 4540 C CA . PHE A 1 570 ? 46.839 -5.115 -62.698 1.00 71.94 570 PHE A CA 1
ATOM 4541 C C . PHE A 1 570 ? 45.811 -4.236 -63.420 1.00 71.94 570 PHE A C 1
ATOM 4543 O O . PHE A 1 570 ? 46.023 -3.031 -63.563 1.00 71.94 570 PHE A O 1
ATOM 4550 N N . ALA A 1 571 ? 44.670 -4.802 -63.811 1.00 69.94 571 ALA A N 1
ATOM 4551 C CA . ALA A 1 571 ? 43.559 -4.049 -64.379 1.00 69.94 571 ALA A CA 1
ATOM 4552 C C . ALA A 1 571 ? 43.003 -3.027 -63.375 1.00 69.94 571 ALA A C 1
ATOM 4554 O O . ALA A 1 571 ? 42.697 -1.892 -63.748 1.00 69.94 571 ALA A O 1
ATOM 4555 N N . SER A 1 572 ? 42.951 -3.382 -62.087 1.00 70.88 572 SER A N 1
ATOM 4556 C CA . SER A 1 572 ? 42.503 -2.480 -61.023 1.00 70.88 572 SER A CA 1
ATOM 4557 C C . SER A 1 572 ? 43.393 -1.242 -60.856 1.00 70.88 572 SER A C 1
ATOM 4559 O O . SER A 1 572 ? 42.901 -0.167 -60.511 1.00 70.88 572 SER A O 1
ATOM 4561 N N . CYS A 1 573 ? 44.683 -1.355 -61.193 1.00 72.81 573 CYS A N 1
ATOM 4562 C CA . CYS A 1 573 ? 45.619 -0.233 -61.186 1.00 72.81 573 CYS A CA 1
ATOM 4563 C C . CYS A 1 573 ? 45.376 0.774 -62.322 1.00 72.81 573 CYS A C 1
ATOM 4565 O O . CYS A 1 573 ? 45.870 1.889 -62.217 1.00 72.81 573 CYS A O 1
ATOM 4567 N N . ILE A 1 574 ? 44.668 0.411 -63.403 1.00 71.38 574 ILE A N 1
ATOM 4568 C CA . ILE A 1 574 ? 44.497 1.233 -64.624 1.00 71.38 574 ILE A CA 1
ATOM 4569 C C . ILE A 1 574 ? 43.024 1.641 -64.861 1.00 71.38 574 ILE A C 1
ATOM 4571 O O . ILE A 1 574 ? 42.745 2.562 -65.627 1.00 71.38 574 ILE A O 1
ATOM 4575 N N . GLY A 1 575 ? 42.062 0.979 -64.211 1.00 62.28 575 GLY A N 1
ATOM 4576 C CA . GLY A 1 575 ? 40.639 1.031 -64.575 1.00 62.28 575 GLY A CA 1
ATOM 4577 C C . GLY A 1 575 ? 39.827 2.261 -64.140 1.00 62.28 575 GLY A C 1
ATOM 4578 O O . GLY A 1 575 ? 38.633 2.317 -64.428 1.00 62.28 575 GLY A O 1
ATOM 4579 N N . SER A 1 576 ? 40.400 3.247 -63.445 1.00 66.12 576 SER A N 1
ATOM 4580 C CA . SER A 1 576 ? 39.624 4.374 -62.901 1.00 66.12 576 SER A CA 1
ATOM 4581 C C . SER A 1 576 ? 39.418 5.505 -63.931 1.00 66.12 576 SER A C 1
ATOM 4583 O O . SER A 1 576 ? 40.357 6.031 -64.531 1.00 66.12 576 SER A O 1
ATOM 4585 N N . CYS A 1 577 ? 38.170 5.927 -64.155 1.00 63.03 577 CYS A N 1
ATOM 4586 C CA . CYS A 1 577 ? 37.849 7.063 -65.036 1.00 63.03 577 CYS A CA 1
ATOM 4587 C C . CYS A 1 577 ? 38.162 8.418 -64.369 1.00 63.03 577 CYS A C 1
ATOM 4589 O O . CYS A 1 577 ? 38.209 8.528 -63.144 1.00 63.03 577 CYS A O 1
ATOM 4591 N N . SER A 1 578 ? 38.349 9.482 -65.160 1.00 58.50 578 SER A N 1
ATOM 4592 C CA . SER A 1 578 ? 38.493 10.845 -64.614 1.00 58.50 578 SER A CA 1
ATOM 4593 C C . SER A 1 578 ? 37.226 11.246 -63.838 1.00 58.50 578 SER A C 1
ATOM 4595 O O . SER A 1 578 ? 36.123 11.021 -64.327 1.00 58.50 578 SER A O 1
ATOM 4597 N N . GLY A 1 579 ? 37.377 11.781 -62.620 1.00 52.94 579 GLY A N 1
ATOM 4598 C CA . GLY A 1 579 ? 36.260 12.061 -61.702 1.00 52.94 579 GLY A CA 1
ATOM 4599 C C . GLY A 1 579 ? 35.783 10.865 -60.859 1.00 52.94 579 GLY A C 1
ATOM 4600 O O . GLY A 1 579 ? 34.896 11.028 -60.026 1.00 52.94 579 GLY A O 1
ATOM 4601 N N . SER A 1 580 ? 36.369 9.673 -61.035 1.00 57.75 580 SER A N 1
ATOM 4602 C CA . SER A 1 580 ? 36.120 8.505 -60.177 1.00 57.75 580 SER A CA 1
ATOM 4603 C C . SER A 1 580 ? 36.968 8.543 -58.904 1.00 57.75 580 SER A C 1
ATOM 4605 O O . SER A 1 580 ? 38.119 8.965 -58.953 1.00 57.75 580 SER A O 1
ATOM 4607 N N . THR A 1 581 ? 36.453 8.021 -57.787 1.00 57.00 581 THR A N 1
ATOM 4608 C CA . THR A 1 581 ? 37.177 7.860 -56.508 1.00 57.00 581 THR A CA 1
ATOM 4609 C C . THR A 1 581 ? 38.035 6.586 -56.439 1.00 57.00 581 THR A C 1
ATOM 4611 O O . THR A 1 581 ? 38.559 6.245 -55.378 1.00 57.00 581 THR A O 1
ATOM 4614 N N . GLY A 1 582 ? 38.154 5.837 -57.543 1.00 63.44 582 GLY A N 1
ATOM 4615 C CA . GLY A 1 582 ? 39.064 4.692 -57.621 1.00 63.44 582 GLY A CA 1
ATOM 4616 C C . GLY A 1 582 ? 40.516 5.154 -57.493 1.00 63.44 582 GLY A C 1
ATOM 4617 O O . GLY A 1 582 ? 40.937 6.032 -58.251 1.00 63.44 582 GLY A O 1
ATOM 4618 N N . GLY A 1 583 ? 41.259 4.571 -56.548 1.00 66.44 583 GLY A N 1
ATOM 4619 C CA . GLY A 1 583 ? 42.625 4.993 -56.211 1.00 66.44 583 GLY A CA 1
ATOM 4620 C C . GLY A 1 583 ? 43.694 4.547 -57.213 1.00 66.44 583 GLY A C 1
ATOM 4621 O O . GLY A 1 583 ? 44.833 5.007 -57.153 1.00 66.44 583 GLY A O 1
ATOM 4622 N N . GLY A 1 584 ? 43.316 3.697 -58.175 1.00 73.75 584 GLY A N 1
ATOM 4623 C CA . GLY A 1 584 ? 44.163 3.325 -59.305 1.00 73.75 584 GLY A CA 1
ATOM 4624 C C . GLY A 1 584 ? 44.520 4.514 -60.204 1.00 73.75 584 GLY A C 1
ATOM 4625 O O . GLY A 1 584 ? 43.871 5.568 -60.194 1.00 73.75 584 GLY A O 1
ATOM 4626 N N . ILE A 1 585 ? 45.548 4.329 -61.028 1.00 80.19 585 ILE A N 1
ATOM 4627 C CA . ILE A 1 585 ? 45.992 5.292 -62.032 1.00 80.19 585 ILE A CA 1
ATOM 4628 C C . ILE A 1 585 ? 44.869 5.493 -63.049 1.00 80.19 585 ILE A C 1
ATOM 4630 O O . ILE A 1 585 ? 44.454 4.565 -63.738 1.00 80.19 585 ILE A O 1
ATOM 4634 N N . LYS A 1 586 ? 44.408 6.741 -63.174 1.00 78.44 586 LYS A N 1
ATOM 4635 C CA . LYS A 1 586 ? 43.312 7.073 -64.087 1.00 78.44 586 LYS A CA 1
ATOM 4636 C C . LYS A 1 586 ? 43.645 6.668 -65.526 1.00 78.44 586 LYS A C 1
ATOM 4638 O O . LYS A 1 586 ? 44.740 6.978 -66.004 1.00 78.44 586 LYS A O 1
ATOM 4643 N N . VAL A 1 587 ? 42.663 6.140 -66.260 1.00 79.00 587 VAL A N 1
ATOM 4644 C CA . VAL A 1 587 ? 42.792 5.743 -67.679 1.00 79.00 587 VAL A CA 1
ATOM 4645 C C . VAL A 1 587 ? 43.412 6.864 -68.525 1.00 79.00 587 VAL A C 1
ATOM 4647 O O . VAL A 1 587 ? 44.328 6.636 -69.312 1.00 79.00 587 VAL A O 1
ATOM 4650 N N . ILE A 1 588 ? 42.987 8.113 -68.307 1.00 75.56 588 ILE A N 1
ATOM 4651 C CA . ILE A 1 588 ? 43.526 9.279 -69.022 1.00 75.56 588 ILE A CA 1
ATOM 4652 C C . ILE A 1 588 ? 45.019 9.523 -68.739 1.00 75.56 588 ILE A C 1
ATOM 4654 O O . ILE A 1 588 ? 45.753 9.907 -69.646 1.00 75.56 588 ILE A O 1
ATOM 4658 N N . ARG A 1 589 ? 45.506 9.263 -67.515 1.00 80.00 589 ARG A N 1
ATOM 4659 C CA . ARG A 1 589 ? 46.938 9.376 -67.175 1.00 80.00 589 ARG A CA 1
ATOM 4660 C C . ARG A 1 589 ? 47.740 8.281 -67.883 1.00 80.00 589 ARG A C 1
ATOM 4662 O O . ARG A 1 589 ? 48.815 8.575 -68.394 1.00 80.00 589 ARG A O 1
ATOM 4669 N N . MET A 1 590 ? 47.192 7.069 -67.994 1.00 82.38 590 MET A N 1
ATOM 4670 C CA . MET A 1 590 ? 47.819 5.970 -68.740 1.00 82.38 590 MET A CA 1
ATOM 4671 C C . MET A 1 590 ? 47.915 6.255 -70.242 1.00 82.38 590 MET A C 1
ATOM 4673 O O . MET A 1 590 ? 48.979 6.072 -70.830 1.00 82.38 590 MET A O 1
ATOM 4677 N N . ILE A 1 591 ? 46.852 6.790 -70.852 1.00 81.38 591 ILE A N 1
ATOM 4678 C CA . ILE A 1 591 ? 46.870 7.220 -72.261 1.00 81.38 591 ILE A CA 1
ATOM 4679 C C . ILE A 1 591 ? 47.935 8.304 -72.478 1.00 81.38 591 ILE A C 1
ATOM 4681 O O . ILE A 1 591 ? 48.697 8.250 -73.442 1.00 81.38 591 ILE A O 1
ATOM 4685 N N . LEU A 1 592 ? 48.034 9.275 -71.567 1.00 82.69 592 LEU A N 1
ATOM 4686 C CA . LEU A 1 592 ? 49.026 10.346 -71.662 1.00 82.69 592 LEU A CA 1
ATOM 4687 C C . LEU A 1 592 ? 50.464 9.850 -71.495 1.00 82.69 592 LEU A C 1
ATOM 4689 O O . LEU A 1 592 ? 51.340 10.318 -72.221 1.00 82.69 592 LEU A O 1
ATOM 4693 N N . LEU A 1 593 ? 50.710 8.894 -70.596 1.00 83.25 593 LEU A N 1
ATOM 4694 C CA . LEU A 1 593 ? 52.013 8.237 -70.461 1.00 83.25 593 LEU A CA 1
ATOM 4695 C C . LEU A 1 593 ? 52.391 7.488 -71.745 1.00 83.25 593 LEU A C 1
ATOM 4697 O O . LEU A 1 593 ? 53.519 7.624 -72.217 1.00 83.25 593 LEU A O 1
ATOM 4701 N N . TYR A 1 594 ? 51.442 6.777 -72.358 1.00 83.88 594 TYR A N 1
ATOM 4702 C CA . TYR A 1 594 ? 51.656 6.083 -73.629 1.00 83.88 594 TYR A CA 1
ATOM 4703 C C . TYR A 1 594 ? 51.970 7.047 -74.786 1.00 83.88 594 TYR A C 1
ATOM 4705 O O . TYR A 1 594 ? 52.943 6.853 -75.522 1.00 83.88 594 TYR A O 1
ATOM 4713 N N . LEU A 1 595 ? 51.186 8.122 -74.932 1.00 82.81 595 LEU A N 1
ATOM 4714 C CA . LEU A 1 595 ? 51.417 9.150 -75.952 1.00 82.81 595 LEU A CA 1
ATOM 4715 C C . LEU A 1 595 ? 52.755 9.870 -75.738 1.00 82.81 595 LEU A C 1
ATOM 4717 O O . LEU A 1 595 ? 53.442 10.195 -76.707 1.00 82.81 595 LEU A O 1
ATOM 4721 N N . GLN A 1 596 ? 53.150 10.084 -74.481 1.00 84.00 596 GLN A N 1
ATOM 4722 C CA . GLN A 1 596 ? 54.443 10.663 -74.126 1.00 84.00 596 GLN A CA 1
ATOM 4723 C C . GLN A 1 596 ? 55.601 9.721 -74.458 1.00 84.00 596 GLN A C 1
ATOM 4725 O O . GLN A 1 596 ? 56.560 10.167 -75.083 1.00 84.00 596 GLN A O 1
ATOM 4730 N N . GLY A 1 597 ? 55.503 8.432 -74.127 1.00 83.75 597 GLY A N 1
ATOM 4731 C CA . GLY A 1 597 ? 56.508 7.439 -74.518 1.00 83.75 597 GLY A CA 1
ATOM 4732 C C . GLY A 1 597 ? 56.665 7.355 -76.037 1.00 83.75 597 GLY A C 1
ATOM 4733 O O . GLY A 1 597 ? 57.773 7.452 -76.561 1.00 83.75 597 GLY A O 1
ATOM 4734 N N . SER A 1 598 ? 55.545 7.305 -76.761 1.00 83.12 598 SER A N 1
ATOM 4735 C CA . SER A 1 598 ? 55.531 7.303 -78.230 1.00 83.12 598 SER A CA 1
ATOM 4736 C C . SER A 1 598 ? 56.156 8.569 -78.826 1.00 83.12 598 SER A C 1
ATOM 4738 O O . SER A 1 598 ? 56.852 8.509 -79.840 1.00 83.12 598 SER A O 1
ATOM 4740 N N . LYS A 1 599 ? 55.927 9.730 -78.204 1.00 83.50 599 LYS A N 1
ATOM 4741 C CA . LYS A 1 599 ? 56.534 11.002 -78.607 1.00 83.50 599 LYS A CA 1
ATOM 4742 C C . LYS A 1 599 ? 58.049 11.007 -78.405 1.00 83.50 599 LYS A C 1
ATOM 4744 O O . LYS A 1 599 ? 58.755 11.483 -79.291 1.00 83.50 599 LYS A O 1
ATOM 4749 N N . GLU A 1 600 ? 58.548 10.506 -77.277 1.00 83.62 600 GLU A N 1
ATOM 4750 C CA . GLU A 1 600 ? 59.993 10.440 -77.026 1.00 83.62 600 GLU A CA 1
ATOM 4751 C C . GLU A 1 600 ? 60.683 9.465 -77.990 1.00 83.62 600 GLU A C 1
ATOM 4753 O O . GLU A 1 600 ? 61.706 9.815 -78.573 1.00 83.62 600 GLU A O 1
ATOM 4758 N N . LEU A 1 601 ? 60.065 8.316 -78.290 1.00 84.31 601 LEU A N 1
ATOM 4759 C CA . LEU A 1 601 ? 60.556 7.404 -79.331 1.00 84.31 601 LEU A CA 1
ATOM 4760 C C . LEU A 1 601 ? 60.652 8.093 -80.702 1.00 84.31 601 LEU A C 1
ATOM 4762 O O . LEU A 1 601 ? 61.674 7.997 -81.377 1.00 84.31 601 LEU A O 1
ATOM 4766 N N . LYS A 1 602 ? 59.626 8.855 -81.102 1.00 81.31 602 LYS A N 1
ATOM 4767 C CA . LYS A 1 602 ? 59.641 9.607 -82.371 1.00 81.31 602 LYS A CA 1
ATOM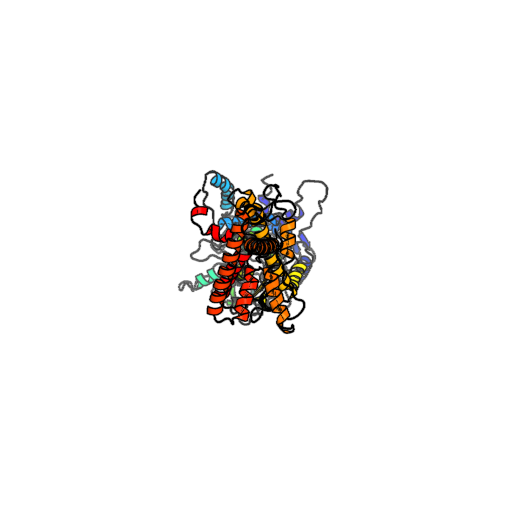 4768 C C . LYS A 1 602 ? 60.689 10.722 -82.401 1.00 81.31 602 LYS A C 1
ATOM 4770 O O . LYS A 1 602 ? 61.216 11.017 -83.469 1.00 81.31 602 LYS A O 1
ATOM 4775 N N . LYS A 1 603 ? 61.002 11.339 -81.258 1.00 80.62 603 LYS A N 1
ATOM 4776 C CA . LYS A 1 603 ? 62.077 12.337 -81.147 1.00 80.62 603 LYS A CA 1
ATOM 4777 C C . LYS A 1 603 ? 63.470 11.726 -81.237 1.00 80.62 603 LYS A C 1
ATOM 4779 O O . LYS A 1 603 ? 64.352 12.368 -81.790 1.00 80.62 603 LYS A O 1
ATOM 4784 N N . LEU A 1 604 ? 63.666 10.507 -80.734 1.00 82.75 604 LEU A N 1
ATOM 4785 C CA . LEU A 1 604 ? 64.937 9.796 -80.898 1.00 82.75 604 LEU A CA 1
ATOM 4786 C C . LEU A 1 604 ? 65.238 9.527 -82.379 1.00 82.75 604 LEU A C 1
ATOM 4788 O O . LEU A 1 604 ? 66.385 9.637 -82.797 1.00 82.75 604 LEU A O 1
ATOM 4792 N N . VAL A 1 605 ? 64.205 9.236 -83.176 1.00 85.56 605 VAL A N 1
ATOM 4793 C CA . VAL A 1 605 ? 64.326 9.051 -84.634 1.00 85.56 605 VAL A CA 1
ATOM 4794 C C . VAL A 1 605 ? 64.434 10.392 -85.378 1.00 85.56 605 VAL A C 1
ATOM 4796 O O . VAL A 1 605 ? 65.178 10.503 -86.350 1.00 85.56 605 VAL A O 1
ATOM 4799 N N . HIS A 1 606 ? 63.725 11.430 -84.921 1.00 84.50 606 HIS A N 1
ATOM 4800 C CA . HIS A 1 606 ? 63.720 12.764 -85.534 1.00 84.50 606 HIS A CA 1
ATOM 4801 C C . HIS A 1 606 ? 64.005 13.871 -84.495 1.00 84.50 606 HIS A C 1
ATOM 4803 O O . HIS A 1 606 ? 63.060 14.473 -83.971 1.00 84.50 606 HIS A O 1
ATOM 4809 N N . PRO A 1 607 ? 65.289 14.195 -84.225 1.00 80.19 607 PRO A N 1
ATOM 4810 C CA . PRO A 1 607 ? 65.697 15.073 -83.117 1.00 80.19 607 PRO A CA 1
ATOM 4811 C C . PRO A 1 607 ? 65.134 16.500 -83.172 1.00 80.19 607 PRO A C 1
ATOM 4813 O O . PRO A 1 607 ? 64.848 17.096 -82.136 1.00 80.19 607 PRO A O 1
ATOM 4816 N N . ASN A 1 608 ? 64.924 17.035 -84.378 1.00 82.12 608 ASN A N 1
ATOM 4817 C CA . ASN A 1 608 ? 64.470 18.415 -84.588 1.00 82.12 608 ASN A CA 1
ATOM 4818 C C . ASN A 1 608 ? 62.941 18.547 -84.742 1.00 82.12 608 ASN A C 1
ATOM 4820 O O . ASN A 1 608 ? 62.432 19.652 -84.923 1.00 82.12 608 ASN A O 1
ATOM 4824 N N . ALA A 1 609 ? 62.184 17.444 -84.690 1.00 76.50 609 ALA A N 1
ATOM 4825 C CA . ALA A 1 609 ? 60.738 17.472 -84.892 1.00 76.50 609 ALA A CA 1
ATOM 4826 C C . ALA A 1 609 ? 59.986 17.916 -83.620 1.00 76.50 609 ALA A C 1
ATOM 4828 O O . ALA A 1 609 ? 60.088 17.310 -82.547 1.00 76.50 609 ALA A O 1
ATOM 4829 N N . ILE A 1 610 ? 59.170 18.969 -83.743 1.00 76.94 610 ILE A N 1
ATOM 4830 C CA . ILE A 1 610 ? 58.355 19.496 -82.641 1.00 76.94 610 ILE A CA 1
ATOM 4831 C C . ILE A 1 610 ? 57.011 18.759 -82.598 1.00 76.94 610 ILE A C 1
ATOM 4833 O O . ILE A 1 610 ? 56.042 19.135 -83.251 1.00 76.94 610 ILE A O 1
ATOM 4837 N N . TYR A 1 611 ? 56.935 17.708 -81.784 1.00 77.75 611 TYR A N 1
ATOM 4838 C CA . TYR A 1 611 ? 55.688 16.979 -81.540 1.00 77.75 611 TYR A CA 1
ATOM 4839 C C . TYR A 1 611 ? 54.898 17.578 -80.365 1.00 77.75 611 TYR A C 1
ATOM 4841 O O . TYR A 1 611 ? 55.386 17.633 -79.230 1.00 77.75 611 TYR A O 1
ATOM 4849 N N . SER A 1 612 ? 53.641 17.962 -80.590 1.00 76.19 612 SER A N 1
ATOM 4850 C CA . SER A 1 612 ? 52.686 18.312 -79.527 1.00 76.19 612 SER A CA 1
ATOM 4851 C C . SER A 1 612 ? 51.807 17.110 -79.172 1.00 76.19 612 SER A C 1
ATOM 4853 O O . SER A 1 612 ? 51.254 16.488 -80.077 1.00 76.19 612 SER A O 1
ATOM 4855 N N . ILE A 1 613 ? 51.623 16.809 -77.881 1.00 81.12 613 ILE A N 1
ATOM 4856 C CA . ILE A 1 613 ? 50.628 15.810 -77.459 1.00 81.12 613 ILE A CA 1
ATOM 4857 C C . ILE A 1 613 ? 49.263 16.486 -77.450 1.00 81.12 613 ILE A C 1
ATOM 4859 O O . ILE A 1 613 ? 49.080 17.498 -76.769 1.00 81.12 613 ILE A O 1
ATOM 4863 N N . LYS A 1 614 ? 48.327 15.926 -78.213 1.00 77.19 614 LYS A N 1
ATOM 4864 C CA . LYS A 1 614 ? 46.937 16.373 -78.273 1.00 77.19 614 LYS A CA 1
ATOM 4865 C C . LYS A 1 614 ? 46.034 15.296 -77.684 1.00 77.19 614 LYS A C 1
ATOM 4867 O O . LYS A 1 614 ? 46.262 14.112 -77.919 1.00 77.19 614 LYS A O 1
ATOM 4872 N N . VAL A 1 615 ? 45.035 15.718 -76.916 1.00 72.75 615 VAL A N 1
ATOM 4873 C CA . VAL A 1 615 ? 43.904 14.875 -76.509 1.00 72.75 615 VAL A CA 1
ATOM 4874 C C . VAL A 1 615 ? 42.650 15.564 -77.016 1.00 72.75 615 VAL A C 1
ATOM 4876 O O . VAL A 1 615 ? 42.414 16.727 -76.680 1.00 72.75 615 VAL A O 1
ATOM 4879 N N . ASN A 1 616 ? 41.880 14.856 -77.842 1.00 71.75 616 ASN A N 1
ATOM 4880 C CA . ASN A 1 616 ? 40.856 15.445 -78.708 1.00 71.75 616 ASN A CA 1
ATOM 4881 C C . ASN A 1 616 ? 41.487 16.581 -79.544 1.00 71.75 616 ASN A C 1
ATOM 4883 O O . ASN A 1 616 ? 42.530 16.363 -80.163 1.00 71.75 616 ASN A O 1
ATOM 4887 N N . ASP A 1 617 ? 40.937 17.797 -79.490 1.00 69.31 617 ASP A N 1
ATOM 4888 C CA . ASP A 1 617 ? 41.407 18.954 -80.271 1.00 69.31 617 ASP A CA 1
ATOM 4889 C C . ASP A 1 617 ? 42.332 19.916 -79.505 1.00 69.31 617 ASP A C 1
ATOM 4891 O O . ASP A 1 617 ? 42.775 20.933 -80.041 1.00 69.31 617 ASP A O 1
ATOM 4895 N N . HIS A 1 618 ? 42.677 19.606 -78.251 1.00 71.94 618 HIS A N 1
ATOM 4896 C CA . HIS A 1 618 ? 43.480 20.497 -77.410 1.00 71.94 618 HIS A CA 1
ATOM 4897 C C . HIS A 1 618 ? 44.922 20.006 -77.249 1.00 71.94 618 HIS A C 1
ATOM 4899 O O . HIS A 1 618 ? 45.180 18.867 -76.852 1.00 71.94 618 HIS A O 1
ATOM 4905 N N . ALA A 1 619 ? 45.884 20.899 -77.505 1.00 77.50 619 ALA A N 1
ATOM 4906 C CA . ALA A 1 619 ? 47.293 20.660 -77.210 1.00 77.50 619 ALA A CA 1
ATOM 4907 C C . ALA A 1 619 ? 47.558 20.781 -75.700 1.00 77.50 619 ALA A C 1
ATOM 4909 O O . ALA A 1 619 ? 47.198 21.774 -75.066 1.00 77.50 619 ALA A O 1
ATOM 4910 N N . LEU A 1 620 ? 48.209 19.772 -75.121 1.00 77.44 620 LEU A N 1
ATOM 4911 C CA . LEU A 1 620 ? 48.549 19.755 -73.700 1.00 77.44 620 LEU A CA 1
ATOM 4912 C C . LEU A 1 620 ? 49.886 20.446 -73.435 1.00 77.44 620 LEU A C 1
ATOM 4914 O O . LEU A 1 620 ? 50.869 20.250 -74.150 1.00 77.44 620 LEU A O 1
ATOM 4918 N N . SER A 1 621 ? 49.940 21.224 -72.354 1.00 78.06 621 SER A N 1
ATOM 4919 C CA . SER A 1 621 ? 51.171 21.884 -71.923 1.00 78.06 621 SER A CA 1
ATOM 4920 C C . SER A 1 621 ? 52.161 20.891 -71.302 1.00 78.06 621 SER A C 1
ATOM 4922 O O . SER A 1 621 ? 51.782 19.964 -70.580 1.00 78.06 621 SER A O 1
ATOM 4924 N N . ASN A 1 622 ? 53.463 21.134 -71.496 1.00 73.56 622 ASN A N 1
ATOM 4925 C CA . ASN A 1 622 ? 54.535 20.316 -70.907 1.00 73.56 622 ASN A CA 1
ATOM 4926 C C . ASN A 1 622 ? 54.480 20.260 -69.364 1.00 73.56 622 ASN A C 1
ATOM 4928 O O . ASN A 1 622 ? 54.985 19.313 -68.766 1.00 73.56 622 ASN A O 1
ATOM 4932 N N . LYS A 1 623 ? 53.840 21.239 -68.707 1.00 73.31 623 LYS A N 1
ATOM 4933 C CA . LYS A 1 623 ? 53.620 21.244 -67.251 1.00 73.31 623 LYS A CA 1
ATOM 4934 C C . LYS A 1 623 ? 52.695 20.107 -66.805 1.00 73.31 623 LYS A C 1
ATOM 4936 O O . LYS A 1 623 ? 52.982 19.446 -65.815 1.00 73.31 623 LYS A O 1
ATOM 4941 N N . ILE A 1 624 ? 51.616 19.850 -67.549 1.00 73.75 624 ILE A N 1
ATOM 4942 C CA . ILE A 1 624 ? 50.676 18.759 -67.243 1.00 73.75 624 ILE A CA 1
ATOM 4943 C C . ILE A 1 624 ? 51.384 17.407 -67.391 1.00 73.75 624 ILE A C 1
ATOM 4945 O O . ILE A 1 624 ? 51.253 16.551 -66.522 1.00 73.75 624 ILE A O 1
ATOM 4949 N N . LEU A 1 625 ? 52.198 17.251 -68.438 1.00 74.56 625 LEU A N 1
ATOM 4950 C CA . LEU A 1 625 ? 52.959 16.026 -68.700 1.00 74.56 625 LEU A CA 1
ATOM 4951 C C . LEU A 1 625 ? 53.998 15.732 -67.603 1.00 74.56 625 LEU A C 1
ATOM 4953 O O . LEU A 1 625 ? 54.103 14.592 -67.157 1.00 74.56 625 LEU A O 1
ATOM 4957 N N . LYS A 1 626 ? 54.709 16.752 -67.099 1.00 77.69 626 LYS A N 1
ATOM 4958 C CA . LYS A 1 626 ? 55.638 16.601 -65.960 1.00 77.69 626 LYS A CA 1
ATOM 4959 C C . LYS A 1 626 ? 54.925 16.204 -64.661 1.00 77.69 626 LYS A C 1
ATOM 4961 O O . LYS A 1 626 ? 55.423 15.353 -63.931 1.00 77.69 626 LYS A O 1
ATOM 4966 N N . ASN A 1 627 ? 53.747 16.770 -64.390 1.00 77.75 627 ASN A N 1
ATOM 4967 C CA . ASN A 1 627 ? 52.976 16.434 -63.188 1.00 77.75 627 ASN A CA 1
ATOM 4968 C C . ASN A 1 627 ? 52.510 14.967 -63.176 1.00 77.75 627 ASN A C 1
ATOM 4970 O O . ASN A 1 627 ? 52.443 14.359 -62.110 1.00 77.75 627 ASN A O 1
ATOM 4974 N N . ILE A 1 628 ? 52.216 14.388 -64.346 1.00 80.19 628 ILE A N 1
ATOM 4975 C CA . ILE A 1 628 ? 51.814 12.977 -64.468 1.00 80.19 628 ILE A CA 1
ATOM 4976 C C . ILE A 1 628 ? 52.969 12.042 -64.086 1.00 80.19 628 ILE A C 1
ATOM 4978 O O . ILE A 1 628 ? 52.748 11.081 -63.352 1.00 80.19 628 ILE A O 1
ATOM 4982 N N . TRP A 1 629 ? 54.198 12.353 -64.508 1.00 79.94 629 TRP A N 1
ATOM 4983 C CA . TRP A 1 629 ? 55.394 11.604 -64.101 1.00 79.94 629 TRP A CA 1
ATOM 4984 C C . TRP A 1 629 ? 55.632 11.655 -62.593 1.00 79.94 629 TRP A C 1
ATOM 4986 O O . TRP A 1 629 ? 55.896 10.624 -61.979 1.00 79.94 629 TRP A O 1
ATOM 4996 N N . GLY A 1 630 ? 55.477 12.836 -61.986 1.00 81.19 630 GLY A N 1
ATOM 4997 C CA . GLY A 1 630 ? 55.560 12.975 -60.533 1.00 81.19 630 GLY A CA 1
ATOM 4998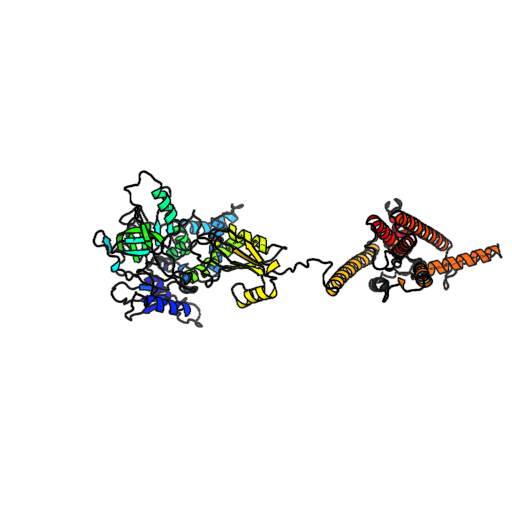 C C . GLY A 1 630 ? 54.526 12.108 -59.809 1.00 81.19 630 GLY A C 1
ATOM 4999 O O . GLY A 1 630 ? 54.858 11.454 -58.825 1.00 81.19 630 GLY A O 1
ATOM 5000 N N . PHE A 1 631 ? 53.284 12.077 -60.305 1.00 81.81 631 PHE A N 1
ATOM 5001 C CA . PHE A 1 631 ? 52.218 11.262 -59.715 1.00 81.81 631 PHE A CA 1
ATOM 5002 C C . PHE A 1 631 ? 52.546 9.768 -59.796 1.00 81.81 631 PHE A C 1
ATOM 5004 O O . PHE A 1 631 ? 52.411 9.052 -58.808 1.00 81.81 631 PHE A O 1
ATOM 5011 N N . PHE A 1 632 ? 52.997 9.303 -60.963 1.00 83.38 632 PHE A N 1
ATOM 5012 C CA . PHE A 1 632 ? 53.329 7.897 -61.191 1.00 83.38 632 PHE A CA 1
ATOM 5013 C C . PHE A 1 632 ? 54.464 7.416 -60.276 1.00 83.38 632 PHE A C 1
ATOM 5015 O O . PHE A 1 632 ? 54.357 6.354 -59.666 1.00 83.38 632 PHE A O 1
ATOM 5022 N N . LEU A 1 633 ? 55.509 8.234 -60.109 1.00 86.19 633 LEU A N 1
ATOM 5023 C CA . LEU A 1 633 ? 56.607 7.943 -59.185 1.00 86.19 633 LEU A CA 1
ATOM 5024 C C . LEU A 1 633 ? 56.132 7.873 -57.729 1.00 86.19 633 LEU A C 1
ATOM 5026 O O . LEU A 1 633 ? 56.485 6.935 -57.016 1.00 86.19 633 LEU A O 1
ATOM 5030 N N . ALA A 1 634 ? 55.306 8.828 -57.293 1.00 85.56 634 ALA A N 1
ATOM 5031 C CA . ALA A 1 634 ? 54.768 8.836 -55.934 1.00 85.56 634 ALA A CA 1
ATOM 5032 C C . ALA A 1 634 ? 53.862 7.620 -55.662 1.00 85.56 634 ALA A C 1
ATOM 5034 O O . ALA A 1 634 ? 53.942 7.025 -54.589 1.00 85.56 634 ALA A O 1
ATOM 5035 N N . TYR A 1 635 ? 53.052 7.214 -56.645 1.00 86.69 635 TYR A N 1
ATOM 5036 C CA . TYR A 1 635 ? 52.196 6.028 -56.566 1.00 86.69 635 TYR A CA 1
ATOM 5037 C C . TYR A 1 635 ? 53.009 4.745 -56.377 1.00 86.69 635 TYR A C 1
ATOM 5039 O O . TYR A 1 635 ? 52.748 3.988 -55.443 1.00 86.69 635 TYR A O 1
ATOM 5047 N N . ILE A 1 636 ? 54.038 4.534 -57.203 1.00 89.00 636 ILE A N 1
ATOM 5048 C CA . ILE A 1 636 ? 54.922 3.368 -57.081 1.00 89.00 636 ILE A CA 1
ATOM 5049 C C . ILE A 1 636 ? 55.644 3.368 -55.730 1.00 89.00 636 ILE A C 1
ATOM 5051 O O . ILE A 1 636 ? 55.724 2.328 -55.080 1.00 89.00 636 ILE A O 1
ATOM 5055 N N . LEU A 1 637 ? 56.140 4.525 -55.281 1.00 90.94 637 LEU A N 1
ATOM 5056 C CA . LEU A 1 637 ? 56.857 4.627 -54.012 1.00 90.94 637 LEU A CA 1
ATOM 5057 C C . LEU A 1 637 ? 55.965 4.250 -52.821 1.00 90.94 637 LEU A C 1
ATOM 5059 O O . LEU A 1 637 ? 56.367 3.441 -51.990 1.00 90.94 637 LEU A O 1
ATOM 5063 N N . ILE A 1 638 ? 54.746 4.794 -52.755 1.00 90.50 638 ILE A N 1
ATOM 5064 C CA . ILE A 1 638 ? 53.787 4.490 -51.680 1.00 90.50 638 ILE A CA 1
ATOM 5065 C C . ILE A 1 638 ? 53.401 3.014 -51.702 1.00 90.50 638 ILE A C 1
ATOM 5067 O O . ILE A 1 638 ? 53.328 2.390 -50.642 1.00 90.50 638 ILE A O 1
ATOM 5071 N N . PHE A 1 639 ? 53.189 2.449 -52.891 1.00 90.88 639 PHE A N 1
ATOM 5072 C CA . PHE A 1 639 ? 52.883 1.034 -53.055 1.00 90.88 639 PHE A CA 1
ATOM 5073 C C . PHE A 1 639 ? 54.012 0.145 -52.516 1.00 90.88 639 PHE A C 1
ATOM 5075 O O . PHE A 1 639 ? 53.761 -0.725 -51.686 1.00 90.88 639 PHE A O 1
ATOM 5082 N N . ILE A 1 640 ? 55.261 0.402 -52.920 1.00 93.06 640 ILE A N 1
ATOM 5083 C CA . ILE A 1 640 ? 56.426 -0.384 -52.490 1.00 93.06 640 ILE A CA 1
ATOM 5084 C C . ILE A 1 640 ? 56.646 -0.258 -50.982 1.00 93.06 640 ILE A C 1
ATOM 5086 O O . ILE A 1 640 ? 56.800 -1.269 -50.301 1.00 93.06 640 ILE A O 1
ATOM 5090 N N . VAL A 1 641 ? 56.631 0.965 -50.443 1.00 94.06 641 VAL A N 1
ATOM 5091 C CA . VAL A 1 641 ? 56.841 1.200 -49.006 1.00 94.06 641 VAL A CA 1
ATOM 5092 C C . VAL A 1 641 ? 55.751 0.515 -48.185 1.00 94.06 641 VAL A C 1
ATOM 5094 O O . VAL A 1 641 ? 56.061 -0.187 -47.225 1.00 94.06 641 VAL A O 1
ATOM 5097 N N . SER A 1 642 ? 54.485 0.650 -48.588 1.00 91.94 642 SER A N 1
ATOM 5098 C CA . SER A 1 642 ? 53.371 -0.012 -47.900 1.00 91.94 642 SER A CA 1
ATOM 5099 C C . SER A 1 642 ? 53.510 -1.536 -47.967 1.00 91.94 642 SER A C 1
ATOM 5101 O O . SER A 1 642 ? 53.376 -2.198 -46.944 1.00 91.94 642 SER A O 1
ATOM 5103 N N . ALA A 1 643 ? 53.848 -2.100 -49.133 1.00 91.81 643 ALA A N 1
ATOM 5104 C CA . ALA A 1 643 ? 54.028 -3.543 -49.301 1.00 91.81 643 ALA A CA 1
ATOM 5105 C C . ALA A 1 643 ? 55.155 -4.092 -48.418 1.00 91.81 643 ALA A C 1
ATOM 5107 O O . ALA A 1 643 ? 54.957 -5.095 -47.738 1.00 91.81 643 ALA A O 1
ATOM 5108 N N . LEU A 1 644 ? 56.300 -3.407 -48.351 1.00 93.31 644 LEU A N 1
ATOM 5109 C CA . LEU A 1 644 ? 57.415 -3.802 -47.485 1.00 93.31 644 LEU A CA 1
ATOM 5110 C C . LEU A 1 644 ? 57.041 -3.755 -46.000 1.00 93.31 644 LEU A C 1
ATOM 5112 O O . LEU A 1 644 ? 57.413 -4.659 -45.254 1.00 93.31 644 LEU A O 1
ATOM 5116 N N . ILE A 1 645 ? 56.273 -2.748 -45.573 1.00 93.62 645 ILE A N 1
ATOM 5117 C CA . ILE A 1 645 ? 55.797 -2.653 -44.187 1.00 93.62 645 ILE A CA 1
ATOM 5118 C C . ILE A 1 645 ? 54.844 -3.810 -43.863 1.00 93.62 645 ILE A C 1
ATOM 5120 O O . ILE A 1 645 ? 54.960 -4.402 -42.794 1.00 93.62 645 ILE A O 1
ATOM 5124 N N . ILE A 1 646 ? 53.935 -4.174 -44.773 1.00 91.94 646 ILE A N 1
ATOM 5125 C CA . ILE A 1 646 ? 53.024 -5.308 -44.558 1.00 91.94 646 ILE A CA 1
ATOM 5126 C C . ILE A 1 646 ? 53.791 -6.637 -44.534 1.00 91.94 646 ILE A C 1
ATOM 5128 O O . ILE A 1 646 ? 53.549 -7.453 -43.646 1.00 91.94 646 ILE A O 1
ATOM 5132 N N . ILE A 1 647 ? 54.777 -6.831 -45.413 1.00 92.31 647 ILE A N 1
ATOM 5133 C CA . ILE A 1 647 ? 55.661 -8.010 -45.373 1.00 92.31 647 ILE A CA 1
ATOM 5134 C C . ILE A 1 647 ? 56.415 -8.078 -44.036 1.00 92.31 647 ILE A C 1
ATOM 5136 O O . ILE A 1 647 ? 56.497 -9.143 -43.427 1.00 92.31 647 ILE A O 1
ATOM 5140 N N . ALA A 1 648 ? 56.889 -6.940 -43.516 1.00 90.69 648 ALA A N 1
ATOM 5141 C CA . ALA A 1 648 ? 57.564 -6.873 -42.219 1.00 90.69 648 ALA A CA 1
ATOM 5142 C C . ALA A 1 648 ? 56.665 -7.275 -41.032 1.00 90.69 648 ALA A C 1
ATOM 5144 O O . ALA A 1 648 ? 57.179 -7.619 -39.971 1.00 90.69 648 ALA A O 1
ATOM 5145 N N . THR A 1 649 ? 55.336 -7.291 -41.202 1.00 89.19 649 THR A N 1
ATOM 5146 C CA . THR A 1 649 ? 54.399 -7.823 -40.193 1.00 89.19 649 THR A CA 1
ATOM 5147 C C . THR A 1 649 ? 54.248 -9.349 -40.217 1.00 89.19 649 THR A C 1
ATOM 5149 O O . THR A 1 649 ? 53.474 -9.890 -39.430 1.00 89.19 649 THR A O 1
ATOM 5152 N N . GLY A 1 650 ? 54.986 -10.050 -41.087 1.00 85.06 650 GLY A N 1
ATOM 5153 C CA . GLY A 1 650 ? 54.961 -11.512 -41.214 1.00 85.06 650 GLY A CA 1
ATOM 5154 C C . GLY A 1 650 ? 53.939 -12.044 -42.223 1.00 85.06 650 GLY A C 1
ATOM 5155 O O . GLY A 1 650 ? 53.690 -13.246 -42.261 1.00 85.06 650 GLY A O 1
ATOM 5156 N N . VAL A 1 651 ? 53.339 -11.166 -43.031 1.00 89.06 651 VAL A N 1
ATOM 5157 C CA . VAL A 1 651 ? 52.411 -11.538 -44.109 1.00 89.06 651 VAL A CA 1
ATOM 5158 C C . VAL A 1 651 ? 53.209 -11.972 -45.341 1.00 89.06 651 VAL A C 1
ATOM 5160 O O . VAL A 1 651 ? 54.210 -11.344 -45.688 1.00 89.06 651 VAL A O 1
ATOM 5163 N N . ASP A 1 652 ? 52.768 -13.034 -46.018 1.00 88.44 652 ASP A N 1
ATOM 5164 C CA . ASP A 1 652 ? 53.417 -13.503 -47.242 1.00 88.44 652 ASP A CA 1
ATOM 5165 C C . ASP A 1 652 ? 53.363 -12.442 -48.355 1.00 88.44 652 ASP A C 1
ATOM 5167 O O . ASP A 1 652 ? 52.469 -11.594 -48.399 1.00 88.44 652 ASP A O 1
ATOM 5171 N N . TYR A 1 653 ? 54.324 -12.492 -49.280 1.00 86.31 653 TYR A N 1
ATOM 5172 C CA . TYR A 1 653 ? 54.442 -11.481 -50.330 1.00 86.31 653 TYR A CA 1
ATOM 5173 C C . TYR A 1 653 ? 53.164 -11.371 -51.175 1.00 86.31 653 TYR A C 1
ATOM 5175 O O . TYR A 1 653 ? 52.756 -10.261 -51.503 1.00 86.31 653 TYR A O 1
ATOM 5183 N N . CYS A 1 654 ? 52.489 -12.481 -51.490 1.00 84.06 654 CYS A N 1
ATOM 5184 C CA . CYS A 1 654 ? 51.298 -12.465 -52.336 1.00 84.06 654 CYS A CA 1
ATOM 5185 C C . CYS A 1 654 ? 50.143 -11.727 -51.644 1.00 84.06 654 CYS A C 1
ATOM 5187 O O . CYS A 1 654 ? 49.579 -10.787 -52.214 1.00 84.06 654 CYS A O 1
ATOM 5189 N N . SER A 1 655 ? 49.862 -12.070 -50.385 1.00 86.44 655 SER A N 1
ATOM 5190 C CA . SER A 1 655 ? 48.850 -11.393 -49.570 1.00 86.44 655 SER A CA 1
ATOM 5191 C C . SER A 1 655 ? 49.214 -9.933 -49.279 1.00 86.44 655 SER A C 1
ATOM 5193 O O . SER A 1 655 ? 48.341 -9.064 -49.272 1.00 86.44 655 SER A O 1
ATOM 5195 N N . ALA A 1 656 ? 50.494 -9.620 -49.066 1.00 89.00 656 ALA A N 1
ATOM 5196 C CA . ALA A 1 656 ? 50.950 -8.256 -48.808 1.00 89.00 656 ALA A CA 1
ATOM 5197 C C . ALA A 1 656 ? 50.795 -7.355 -50.043 1.00 89.00 656 ALA A C 1
ATOM 5199 O O . ALA A 1 656 ? 50.208 -6.278 -49.956 1.00 89.00 656 ALA A O 1
ATOM 5200 N N . PHE A 1 657 ? 51.245 -7.815 -51.214 1.00 88.12 657 PHE A N 1
ATOM 5201 C CA . PHE A 1 657 ? 51.064 -7.087 -52.471 1.00 88.12 657 PHE A CA 1
ATOM 5202 C C . PHE A 1 657 ? 49.586 -6.918 -52.811 1.00 88.12 657 PHE A C 1
ATOM 5204 O O . PHE A 1 657 ? 49.165 -5.834 -53.214 1.00 88.12 657 PHE A O 1
ATOM 5211 N N . SER A 1 658 ? 48.789 -7.969 -52.617 1.00 84.75 658 SER A N 1
ATOM 5212 C CA . SER A 1 658 ? 47.363 -7.927 -52.909 1.00 84.75 658 SER A CA 1
ATOM 5213 C C . SER A 1 658 ? 46.588 -7.019 -51.951 1.00 84.75 658 SER A C 1
ATOM 5215 O O . SER A 1 658 ? 45.792 -6.206 -52.409 1.00 84.75 658 SER A O 1
ATOM 5217 N N . SER A 1 659 ? 46.856 -7.078 -50.644 1.00 88.06 659 SER A N 1
ATOM 5218 C CA . SER A 1 659 ? 46.207 -6.207 -49.652 1.00 88.06 659 SER A CA 1
ATOM 5219 C C . SER A 1 659 ? 46.544 -4.730 -49.862 1.00 88.06 659 SER A C 1
ATOM 5221 O O . SER A 1 659 ? 45.656 -3.884 -49.768 1.00 88.06 659 SER A O 1
ATOM 5223 N N . VAL A 1 660 ? 47.794 -4.414 -50.214 1.00 89.81 660 VAL A N 1
ATOM 5224 C CA . VAL A 1 660 ? 48.215 -3.046 -50.545 1.00 89.81 660 VAL A CA 1
ATOM 5225 C C . VAL A 1 660 ? 47.620 -2.585 -51.870 1.00 89.81 660 VAL A C 1
ATOM 5227 O O . VAL A 1 660 ? 47.166 -1.448 -51.946 1.00 89.81 660 VAL A O 1
ATOM 5230 N N . ALA A 1 661 ? 47.558 -3.442 -52.894 1.00 84.62 661 ALA A N 1
ATOM 5231 C CA . ALA A 1 661 ? 46.885 -3.120 -54.153 1.00 84.62 661 ALA A CA 1
ATOM 5232 C C . ALA A 1 661 ? 45.389 -2.862 -53.939 1.00 84.62 661 ALA A C 1
ATOM 5234 O O . ALA A 1 661 ? 44.870 -1.853 -54.410 1.00 84.62 661 ALA A O 1
ATOM 5235 N N . ALA A 1 662 ? 44.717 -3.725 -53.176 1.00 80.81 662 ALA A N 1
ATOM 5236 C CA . ALA A 1 662 ? 43.313 -3.588 -52.813 1.00 80.81 662 ALA A CA 1
ATOM 5237 C C . ALA A 1 662 ? 43.058 -2.278 -52.051 1.00 80.81 662 ALA A C 1
ATOM 5239 O O . ALA A 1 662 ? 42.184 -1.496 -52.430 1.00 80.81 662 ALA A O 1
ATOM 5240 N N . ALA A 1 663 ? 43.875 -1.983 -51.035 1.00 85.06 663 ALA A N 1
ATOM 5241 C CA . ALA A 1 663 ? 43.773 -0.755 -50.255 1.00 85.06 663 ALA A CA 1
ATOM 5242 C C . ALA A 1 663 ? 44.063 0.493 -51.104 1.00 85.06 663 ALA A C 1
ATOM 5244 O O . ALA A 1 663 ? 43.225 1.387 -51.171 1.00 85.06 663 ALA A O 1
ATOM 5245 N N . LEU A 1 664 ? 45.205 0.550 -51.798 1.00 85.25 664 LEU A N 1
ATOM 5246 C CA . LEU A 1 664 ? 45.627 1.722 -52.572 1.00 85.25 664 LEU A CA 1
ATOM 5247 C C . LEU A 1 664 ? 44.708 1.994 -53.768 1.00 85.25 664 LEU A C 1
ATOM 5249 O O . LEU A 1 664 ? 44.480 3.149 -54.114 1.00 85.25 664 LEU A O 1
ATOM 5253 N N . ASN A 1 665 ? 44.148 0.954 -54.389 1.00 79.38 665 ASN A N 1
ATOM 5254 C CA . ASN A 1 665 ? 43.223 1.118 -55.511 1.00 79.38 665 ASN A CA 1
ATOM 5255 C C . ASN A 1 665 ? 41.765 1.299 -55.073 1.00 79.38 665 ASN A C 1
ATOM 5257 O O . ASN A 1 665 ? 40.926 1.629 -55.914 1.00 79.38 665 ASN A O 1
ATOM 5261 N N . ASN A 1 666 ? 41.462 1.149 -53.778 1.00 74.50 666 ASN A N 1
ATOM 5262 C CA . ASN A 1 666 ? 40.106 1.103 -53.220 1.00 74.50 666 ASN A CA 1
ATOM 5263 C C . ASN A 1 666 ? 39.241 -0.002 -53.839 1.00 74.50 666 ASN A C 1
ATOM 5265 O O . ASN A 1 666 ? 38.070 0.207 -54.158 1.00 74.50 666 ASN A O 1
ATOM 5269 N N . VAL A 1 667 ? 39.835 -1.174 -54.032 1.00 67.06 667 VAL A N 1
ATOM 5270 C CA . VAL A 1 667 ? 39.180 -2.355 -54.591 1.00 67.06 667 VAL A CA 1
ATOM 5271 C C . VAL A 1 667 ? 38.917 -3.299 -53.426 1.00 67.06 667 VAL A C 1
ATOM 5273 O O . VAL A 1 667 ? 39.832 -3.637 -52.685 1.00 67.06 667 VAL A O 1
ATOM 5276 N N . GLY A 1 668 ? 37.662 -3.703 -53.228 1.00 59.47 668 GLY A N 1
ATOM 5277 C CA . GLY A 1 668 ? 37.253 -4.499 -52.061 1.00 59.47 668 GLY A CA 1
ATOM 5278 C C . GLY A 1 668 ? 37.797 -5.933 -52.012 1.00 59.47 668 GLY A C 1
ATOM 5279 O O . GLY A 1 668 ? 37.503 -6.643 -51.058 1.00 59.47 668 GLY A O 1
ATOM 5280 N N . ILE A 1 669 ? 38.566 -6.357 -53.017 1.00 58.62 669 ILE A N 1
ATOM 5281 C CA . ILE A 1 669 ? 39.020 -7.737 -53.199 1.00 58.62 669 ILE A CA 1
ATOM 5282 C C . ILE A 1 669 ? 40.540 -7.783 -53.038 1.00 58.62 669 ILE A C 1
ATOM 5284 O O . ILE A 1 669 ? 41.268 -7.177 -53.826 1.00 58.62 669 ILE A O 1
ATOM 5288 N N . GLY A 1 670 ? 41.002 -8.520 -52.028 1.00 68.81 670 GLY A N 1
ATOM 5289 C CA . GLY A 1 670 ? 42.384 -8.974 -51.897 1.00 68.81 670 GLY A CA 1
ATOM 5290 C C . GLY A 1 670 ? 42.483 -10.488 -52.114 1.00 68.81 670 GLY A C 1
ATOM 5291 O O . GLY A 1 670 ? 41.476 -11.177 -52.221 1.00 68.81 670 GLY A O 1
ATOM 5292 N N . PHE A 1 671 ? 43.697 -11.019 -52.179 1.00 71.50 671 PHE A N 1
ATOM 5293 C CA . PHE A 1 671 ? 43.997 -12.440 -52.350 1.00 71.50 671 PHE A CA 1
ATOM 5294 C C . PHE A 1 671 ? 44.835 -12.958 -51.182 1.00 71.50 671 PHE A C 1
ATOM 5296 O O . PHE A 1 671 ? 45.407 -12.183 -50.413 1.00 71.50 671 PHE A O 1
ATOM 5303 N N . GLY A 1 672 ? 44.916 -14.283 -51.061 1.00 76.06 672 GLY A N 1
ATOM 5304 C CA . GLY A 1 672 ? 45.599 -14.937 -49.951 1.00 76.06 672 GLY A CA 1
ATOM 5305 C C . GLY A 1 672 ? 44.802 -14.788 -48.657 1.00 76.06 672 GLY A C 1
ATOM 5306 O O . GLY A 1 672 ? 43.589 -14.985 -48.644 1.00 76.06 672 GLY A O 1
ATOM 5307 N N . ILE A 1 673 ? 45.455 -14.410 -47.558 1.00 78.00 673 ILE A N 1
ATOM 5308 C CA . ILE A 1 673 ? 44.809 -14.371 -46.230 1.00 78.00 673 ILE A CA 1
ATOM 5309 C C . ILE A 1 673 ? 43.729 -13.283 -46.078 1.00 78.00 673 ILE A C 1
ATOM 5311 O O . ILE A 1 673 ? 43.017 -13.278 -45.073 1.00 78.00 673 ILE A O 1
ATOM 5315 N N . VAL A 1 674 ? 43.616 -12.369 -47.051 1.00 76.38 674 VAL A N 1
ATOM 5316 C CA . VAL A 1 674 ? 42.647 -11.257 -47.075 1.00 76.38 674 VAL A CA 1
ATOM 5317 C C . VAL A 1 674 ? 41.494 -11.457 -48.068 1.00 76.38 674 VAL A C 1
ATOM 5319 O O . VAL A 1 674 ? 40.763 -10.510 -48.339 1.00 76.38 674 VAL A O 1
ATOM 5322 N N . GLU A 1 675 ? 41.320 -12.666 -48.613 1.00 66.62 675 GLU A N 1
ATOM 5323 C CA . GLU A 1 675 ? 40.293 -12.966 -49.627 1.00 66.62 675 GLU A CA 1
ATOM 5324 C C . GLU A 1 675 ? 38.870 -12.638 -49.159 1.00 66.62 675 GLU A C 1
ATOM 5326 O O . GLU A 1 675 ? 38.127 -11.948 -49.850 1.00 66.62 675 GLU A O 1
ATOM 5331 N N . ASN A 1 676 ? 38.494 -13.118 -47.971 1.00 61.06 676 ASN A N 1
ATOM 5332 C CA . ASN A 1 676 ? 37.142 -12.918 -47.447 1.00 61.06 676 ASN A CA 1
ATOM 5333 C C . ASN A 1 676 ? 37.004 -11.582 -46.708 1.00 61.06 676 ASN A C 1
ATOM 5335 O O . ASN A 1 676 ? 35.955 -10.945 -46.748 1.00 61.06 676 ASN A O 1
ATOM 5339 N N . ASN A 1 677 ? 38.039 -11.193 -45.959 1.00 71.62 677 ASN A N 1
ATOM 5340 C CA . ASN A 1 677 ? 38.101 -9.948 -45.201 1.00 71.62 677 ASN A CA 1
ATOM 5341 C C . ASN A 1 677 ? 39.521 -9.722 -44.653 1.00 71.62 677 ASN A C 1
ATOM 5343 O O . ASN A 1 677 ? 40.352 -10.624 -44.614 1.00 71.62 677 ASN A O 1
ATOM 5347 N N . PHE A 1 678 ? 39.773 -8.518 -44.142 1.00 80.56 678 PHE A N 1
ATOM 5348 C CA . PHE A 1 678 ? 41.059 -8.129 -43.557 1.00 80.56 678 PHE A CA 1
ATOM 5349 C C . PHE A 1 678 ? 41.187 -8.494 -42.061 1.00 80.56 678 PHE A C 1
ATOM 5351 O O . PHE A 1 678 ? 42.107 -8.019 -41.395 1.00 80.56 678 PHE A O 1
ATOM 5358 N N . SER A 1 679 ? 40.266 -9.283 -41.482 1.00 78.62 679 SER A N 1
ATOM 5359 C CA . SER A 1 679 ? 40.215 -9.517 -40.023 1.00 78.62 679 SER A CA 1
ATOM 5360 C C . SER A 1 679 ? 41.399 -10.330 -39.494 1.00 78.62 679 SER A C 1
ATOM 5362 O O . SER A 1 679 ? 41.860 -10.060 -38.384 1.00 78.62 679 SER A O 1
ATOM 5364 N N . SER A 1 680 ? 41.928 -11.242 -40.312 1.00 78.56 680 SER A N 1
ATOM 5365 C CA . SER A 1 680 ? 43.070 -12.117 -40.022 1.00 78.56 680 SER A CA 1
ATOM 5366 C C . SER A 1 680 ? 44.399 -11.365 -39.882 1.00 78.56 680 SER A C 1
ATOM 5368 O O . SER A 1 680 ? 45.354 -11.900 -39.323 1.00 78.56 680 SER A O 1
ATOM 5370 N N . LEU A 1 681 ? 44.473 -10.119 -40.362 1.00 84.56 681 LEU A N 1
ATOM 5371 C CA . LEU A 1 681 ? 45.687 -9.313 -40.295 1.00 84.56 681 LEU A CA 1
ATOM 5372 C C . LEU A 1 681 ? 45.959 -8.768 -38.892 1.00 84.56 681 LEU A C 1
ATOM 5374 O O . LEU A 1 681 ? 45.052 -8.401 -38.136 1.00 84.56 681 LEU A O 1
ATOM 5378 N N . HIS A 1 682 ? 47.245 -8.613 -38.589 1.00 84.50 682 HIS A N 1
ATOM 5379 C CA . HIS A 1 682 ? 47.704 -7.957 -37.374 1.00 84.50 682 HIS A CA 1
ATOM 5380 C C . HIS A 1 682 ? 47.200 -6.500 -37.295 1.00 84.50 682 HIS A C 1
ATOM 5382 O O . HIS A 1 682 ? 47.071 -5.813 -38.311 1.00 84.50 682 HIS A O 1
ATOM 5388 N N . ASN A 1 683 ? 46.934 -5.994 -36.086 1.00 86.56 683 ASN A N 1
ATOM 5389 C CA . ASN A 1 683 ? 46.349 -4.656 -35.897 1.00 86.56 683 ASN A CA 1
ATOM 5390 C C . ASN A 1 683 ? 47.212 -3.535 -36.498 1.00 86.56 683 ASN A C 1
ATOM 5392 O O . ASN A 1 683 ? 46.677 -2.597 -37.085 1.00 86.56 683 ASN A O 1
ATOM 5396 N N . PHE A 1 684 ? 48.539 -3.652 -36.412 1.00 87.62 684 PHE A N 1
ATOM 5397 C CA . PHE A 1 684 ? 49.461 -2.711 -37.056 1.00 87.62 684 PHE A CA 1
ATOM 5398 C C . PHE A 1 684 ? 49.330 -2.720 -38.589 1.00 87.62 684 PHE A C 1
ATOM 5400 O O . PHE A 1 684 ? 49.225 -1.659 -39.199 1.00 87.62 684 PHE A O 1
ATOM 5407 N N . ALA A 1 685 ? 49.239 -3.901 -39.211 1.00 86.94 685 ALA A N 1
ATOM 5408 C CA . ALA A 1 685 ? 49.040 -4.035 -40.655 1.00 86.94 685 ALA A CA 1
ATOM 5409 C C . ALA A 1 685 ? 47.723 -3.382 -41.109 1.00 86.94 685 ALA A C 1
ATOM 5411 O O . ALA A 1 685 ? 47.697 -2.670 -42.110 1.00 86.94 685 ALA A O 1
ATOM 5412 N N . LYS A 1 686 ? 46.644 -3.540 -40.330 1.00 88.38 686 LYS A N 1
ATOM 5413 C CA . LYS A 1 686 ? 45.354 -2.881 -40.599 1.00 88.38 686 LYS A CA 1
ATOM 5414 C C . LYS A 1 686 ? 45.471 -1.353 -40.595 1.00 88.38 686 LYS A C 1
ATOM 5416 O O . LYS A 1 686 ? 44.928 -0.716 -41.489 1.00 88.38 686 LYS A O 1
ATOM 5421 N N . TRP A 1 687 ? 46.203 -0.759 -39.648 1.00 88.38 687 TRP A N 1
ATOM 5422 C CA . TRP A 1 687 ? 46.430 0.695 -39.616 1.00 88.38 687 TRP A CA 1
ATOM 5423 C C . TRP A 1 687 ? 47.204 1.206 -40.830 1.00 88.38 687 TRP A C 1
ATOM 5425 O O . TRP A 1 687 ? 46.844 2.240 -41.395 1.00 88.38 687 TRP A O 1
ATOM 5435 N N . ILE A 1 688 ? 48.224 0.464 -41.261 1.00 90.56 688 ILE A N 1
ATOM 5436 C CA . ILE A 1 688 ? 48.977 0.788 -42.475 1.00 90.56 688 ILE A CA 1
ATOM 5437 C C . ILE A 1 688 ? 48.064 0.717 -43.699 1.00 90.56 688 ILE A C 1
ATOM 5439 O O . ILE A 1 688 ? 48.025 1.667 -44.471 1.00 90.56 688 ILE A O 1
ATOM 5443 N N . LEU A 1 689 ? 47.250 -0.334 -43.832 1.00 88.25 689 LEU A N 1
ATOM 5444 C CA . LEU A 1 689 ? 46.298 -0.460 -44.939 1.00 88.25 689 LEU A CA 1
ATOM 5445 C C . LEU A 1 689 ? 45.215 0.627 -44.925 1.00 88.25 689 LEU A C 1
ATOM 5447 O O . LEU A 1 689 ? 44.832 1.096 -45.992 1.00 88.25 689 LEU A O 1
ATOM 5451 N N . ILE A 1 690 ? 44.757 1.081 -43.753 1.00 86.38 690 ILE A N 1
ATOM 5452 C CA . ILE A 1 690 ? 43.852 2.239 -43.640 1.00 86.38 690 ILE A CA 1
ATOM 5453 C C . ILE A 1 690 ? 44.535 3.499 -44.187 1.00 86.38 690 ILE A C 1
ATOM 5455 O O . ILE A 1 690 ? 43.931 4.237 -44.963 1.00 86.38 690 ILE A O 1
ATOM 5459 N N . LEU A 1 691 ? 45.800 3.738 -43.835 1.00 84.94 691 LEU A N 1
ATOM 5460 C CA . LEU A 1 691 ? 46.558 4.879 -44.350 1.00 84.94 691 LEU A CA 1
ATOM 5461 C C . LEU A 1 691 ? 46.784 4.776 -45.869 1.00 84.94 691 LEU A C 1
ATOM 5463 O O . LEU A 1 691 ? 46.564 5.746 -46.593 1.00 84.94 691 LEU A O 1
ATOM 5467 N N . THR A 1 692 ? 47.168 3.601 -46.367 1.00 87.25 692 THR A N 1
ATOM 5468 C CA . THR A 1 692 ? 47.322 3.314 -47.801 1.00 87.25 692 THR A CA 1
ATOM 5469 C C . THR A 1 692 ? 46.005 3.527 -48.556 1.00 87.25 692 THR A C 1
ATOM 5471 O O . THR A 1 692 ? 45.998 4.116 -49.637 1.00 87.25 692 THR A O 1
ATOM 5474 N N . MET A 1 693 ? 44.879 3.126 -47.963 1.00 85.31 693 MET A N 1
ATOM 5475 C CA . MET A 1 693 ? 43.542 3.365 -48.504 1.00 85.31 693 MET A CA 1
ATOM 5476 C C . MET A 1 693 ? 43.216 4.857 -48.587 1.00 85.31 693 MET A C 1
ATOM 5478 O O . MET A 1 693 ? 42.671 5.312 -49.590 1.00 85.31 693 MET A O 1
ATOM 5482 N N . LEU A 1 694 ? 43.609 5.657 -47.593 1.00 78.19 694 LEU A N 1
ATOM 5483 C CA . LEU A 1 694 ? 43.445 7.112 -47.648 1.00 78.19 694 LEU A CA 1
ATOM 5484 C C . LEU A 1 694 ? 44.264 7.752 -48.779 1.00 78.19 694 LEU A C 1
ATOM 5486 O O . LEU A 1 694 ? 43.731 8.620 -49.470 1.00 78.19 694 LEU A O 1
ATOM 5490 N N . PHE A 1 695 ? 45.504 7.304 -49.026 1.00 80.44 695 PHE A N 1
ATOM 5491 C CA . PHE A 1 695 ? 46.298 7.754 -50.184 1.00 80.44 695 PHE A CA 1
ATOM 5492 C C . PHE A 1 695 ? 45.606 7.454 -51.517 1.00 80.44 695 PHE A C 1
ATOM 5494 O O . PHE A 1 695 ? 45.624 8.288 -52.423 1.00 80.44 695 PHE A O 1
ATOM 5501 N N . GLY A 1 696 ? 44.981 6.280 -51.625 1.00 76.50 696 GLY A N 1
ATOM 5502 C CA . GLY A 1 696 ? 44.183 5.900 -52.785 1.00 76.50 696 GLY A CA 1
ATOM 5503 C C . GLY A 1 696 ? 42.921 6.743 -52.933 1.00 76.50 696 GLY A C 1
ATOM 5504 O O . GLY A 1 696 ? 42.600 7.237 -54.009 1.00 76.50 696 GLY A O 1
ATOM 5505 N N . ARG A 1 697 ? 42.178 6.915 -51.838 1.00 74.38 697 ARG A N 1
ATOM 5506 C CA . ARG A 1 697 ? 40.840 7.524 -51.828 1.00 74.38 697 ARG A CA 1
ATOM 5507 C C . ARG A 1 697 ? 40.840 9.040 -51.962 1.00 74.38 697 ARG A C 1
ATOM 5509 O O . ARG A 1 697 ? 39.884 9.578 -52.509 1.00 74.38 697 ARG A O 1
ATOM 5516 N N . LEU A 1 698 ? 41.874 9.708 -51.454 1.00 66.19 698 LEU A N 1
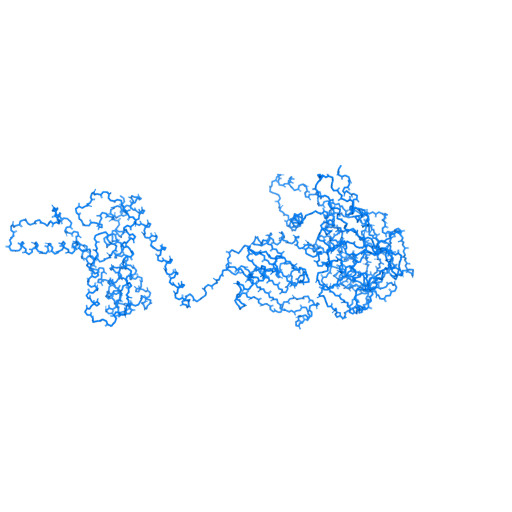ATOM 5517 C CA . LEU A 1 698 ? 41.998 11.168 -51.458 1.00 66.19 698 LEU A CA 1
ATOM 5518 C C . LEU A 1 698 ? 43.003 11.685 -52.495 1.00 66.19 698 LEU A C 1
ATOM 5520 O O . LEU A 1 698 ? 43.286 12.873 -52.486 1.00 66.19 698 LEU A O 1
ATOM 5524 N N . GLU A 1 699 ? 43.521 10.818 -53.373 1.00 71.75 699 GLU A N 1
ATOM 5525 C CA . GLU A 1 699 ? 44.612 11.074 -54.325 1.00 71.75 699 GLU A CA 1
ATOM 5526 C C . GLU A 1 699 ? 45.952 11.450 -53.657 1.00 71.75 699 GLU A C 1
ATOM 5528 O O . GLU A 1 699 ? 46.060 12.260 -52.736 1.00 71.75 699 GLU A O 1
ATOM 5533 N N . ILE A 1 700 ? 47.039 10.877 -54.173 1.00 79.00 700 ILE A N 1
ATOM 5534 C CA . ILE A 1 700 ? 48.351 10.902 -53.511 1.00 79.00 700 ILE A CA 1
ATOM 5535 C C . ILE A 1 700 ? 48.871 12.318 -53.235 1.00 79.00 700 ILE A C 1
ATOM 5537 O O . ILE A 1 700 ? 49.297 12.616 -52.121 1.00 79.00 700 ILE A O 1
ATOM 5541 N N . PHE A 1 701 ? 48.840 13.211 -54.228 1.00 73.81 701 PHE A N 1
ATOM 5542 C CA . PHE A 1 701 ? 49.386 14.560 -54.052 1.00 73.81 701 PHE A CA 1
ATOM 5543 C C . PHE A 1 701 ? 48.546 15.438 -53.142 1.00 73.81 701 PHE A C 1
ATOM 5545 O O . PHE A 1 701 ? 49.101 16.246 -52.407 1.00 73.81 701 PHE A O 1
ATOM 5552 N N . THR A 1 702 ? 47.233 15.259 -53.161 1.00 69.75 702 THR A N 1
ATOM 5553 C CA . THR A 1 702 ? 46.319 15.943 -52.256 1.00 69.75 702 THR A CA 1
ATOM 5554 C C . THR A 1 702 ? 46.668 15.635 -50.801 1.00 69.75 702 THR A C 1
ATOM 5556 O O . THR A 1 702 ? 46.806 16.556 -49.997 1.00 69.75 702 THR A O 1
ATOM 5559 N N . LEU A 1 703 ? 46.885 14.356 -50.472 1.00 73.25 703 LEU A N 1
ATOM 5560 C CA . LEU A 1 703 ? 47.247 13.956 -49.115 1.00 73.25 703 LEU A CA 1
ATOM 5561 C C . LEU A 1 703 ? 48.676 14.395 -48.753 1.00 73.25 703 LEU A C 1
ATOM 5563 O O . LEU A 1 703 ? 48.894 14.918 -47.665 1.00 73.25 703 LEU A O 1
ATOM 5567 N N . LEU A 1 704 ? 49.640 14.263 -49.672 1.00 76.00 704 LEU A N 1
ATOM 5568 C CA . LEU A 1 704 ? 51.025 14.708 -49.449 1.00 76.00 704 LEU A CA 1
ATOM 5569 C C . LEU A 1 704 ? 51.140 16.225 -49.240 1.00 76.00 704 LEU A C 1
ATOM 5571 O O . LEU A 1 704 ? 51.964 16.670 -48.442 1.00 76.00 704 LEU A O 1
ATOM 5575 N N . ILE A 1 705 ? 50.305 17.022 -49.912 1.00 71.50 705 ILE A N 1
ATOM 5576 C CA . ILE A 1 705 ? 50.283 18.479 -49.748 1.00 71.50 705 ILE A CA 1
ATOM 5577 C C . ILE A 1 705 ? 49.893 18.861 -48.313 1.00 71.50 705 ILE A C 1
ATOM 5579 O O . ILE A 1 705 ? 50.513 19.766 -47.755 1.00 71.50 705 ILE A O 1
ATOM 5583 N N . LEU A 1 706 ? 48.968 18.139 -47.669 1.00 69.25 706 LEU A N 1
ATOM 5584 C CA . LEU A 1 706 ? 48.590 18.396 -46.269 1.00 69.25 706 LEU A CA 1
ATOM 5585 C C . LEU A 1 706 ? 49.761 18.232 -45.290 1.00 69.25 706 LEU A C 1
ATOM 5587 O O . LEU A 1 706 ? 49.758 18.852 -44.229 1.00 69.25 706 LEU A O 1
ATOM 5591 N N . PHE A 1 707 ? 50.778 17.444 -45.643 1.00 72.12 707 PHE A N 1
ATOM 5592 C CA . PHE A 1 707 ? 51.981 17.261 -44.829 1.00 72.12 707 PHE A CA 1
ATOM 5593 C C . PHE A 1 707 ? 53.099 18.259 -45.148 1.00 72.12 707 PHE A C 1
ATOM 5595 O O . PHE A 1 707 ? 54.128 18.261 -44.473 1.00 72.12 707 PHE A O 1
ATOM 5602 N N . THR A 1 708 ? 52.918 19.135 -46.141 1.00 74.12 708 THR A N 1
ATOM 5603 C CA . THR A 1 708 ? 53.895 20.191 -46.425 1.00 74.12 708 THR A CA 1
ATOM 5604 C C . THR A 1 708 ? 53.586 21.448 -45.603 1.00 74.12 708 THR A C 1
ATOM 5606 O O . THR A 1 708 ? 52.480 21.985 -45.700 1.00 74.12 708 THR A O 1
ATOM 5609 N N . PRO A 1 709 ? 54.549 21.983 -44.820 1.00 71.00 709 PRO A N 1
ATOM 5610 C CA . PRO A 1 709 ? 54.344 23.189 -44.005 1.00 71.00 709 PRO A CA 1
ATOM 5611 C C . PRO A 1 709 ? 53.868 24.403 -44.814 1.00 71.00 709 PRO A C 1
ATOM 5613 O O . PRO A 1 709 ? 53.177 25.277 -44.298 1.00 71.00 709 PRO A O 1
ATOM 5616 N N . THR A 1 710 ? 54.226 24.443 -46.097 1.00 72.38 710 THR A N 1
ATOM 5617 C CA . THR A 1 710 ? 53.858 25.489 -47.052 1.00 72.38 710 THR A CA 1
ATOM 5618 C C . THR A 1 710 ? 52.355 25.554 -47.317 1.00 72.38 710 THR A C 1
ATOM 5620 O O . THR A 1 710 ? 51.853 26.635 -47.585 1.00 72.38 710 THR A O 1
ATOM 5623 N N . PHE A 1 711 ? 51.626 24.437 -47.216 1.00 63.94 711 PHE A N 1
ATOM 5624 C CA . PHE A 1 711 ? 50.169 24.422 -47.390 1.00 63.94 711 PHE A CA 1
ATOM 5625 C C . PHE A 1 711 ? 49.434 25.161 -46.261 1.00 63.94 711 PHE A C 1
ATOM 5627 O O . PHE A 1 711 ? 48.396 25.776 -46.490 1.00 63.94 711 PHE A O 1
ATOM 5634 N N . TRP A 1 712 ? 49.982 25.126 -45.043 1.00 67.75 712 TRP A N 1
ATOM 5635 C CA . TRP A 1 712 ? 49.369 25.724 -43.851 1.00 67.75 712 TRP A CA 1
ATOM 5636 C C . TRP A 1 712 ? 49.795 27.173 -43.593 1.00 67.75 712 TRP A C 1
ATOM 5638 O O . TRP A 1 712 ? 49.214 27.843 -42.739 1.00 67.75 712 TRP A O 1
ATOM 5648 N N . ARG A 1 713 ? 50.798 27.678 -44.320 1.00 62.22 713 ARG A N 1
ATOM 5649 C CA . ARG A 1 713 ? 51.191 29.091 -44.279 1.00 62.22 713 ARG A CA 1
ATOM 5650 C C . ARG A 1 713 ? 50.351 29.872 -45.293 1.00 62.22 713 ARG A C 1
ATOM 5652 O O . ARG A 1 713 ? 50.433 29.598 -46.485 1.00 62.22 713 ARG A O 1
ATOM 5659 N N . LYS A 1 714 ? 49.526 30.796 -44.790 1.00 46.38 714 LYS A N 1
ATOM 5660 C CA . LYS A 1 714 ? 48.721 31.730 -45.595 1.00 46.38 714 LYS A CA 1
ATOM 5661 C C . LYS A 1 714 ? 49.583 32.708 -46.378 1.00 46.38 714 LYS A C 1
ATOM 5663 O O . LYS A 1 714 ? 50.572 33.198 -45.787 1.00 46.38 714 LYS A O 1
#

Secondary structure (DSSP, 8-state):
--SHHHHHTTS-HHHHHHHHHH------SS-------EEEE-S-B-TBTHHHHHHHHHHHTT--EEEES-BTT-SS-EEE-TTSSHHHHHHHTT-SSHHHHHHHHHHHHHHHSPPPP-SHHHHHHHHHHHHHHHTTS-EEESS-GGGSEEEEGGG--GGGS-PPB-STT-SS-EE-S-EEEEE-TT-SPEEEEE-BEEEEETTEEE-B--TTSHHHHHHHHHHT-TT-TT--EEEEEEES--HHHHHHHHS---TTS-HHHHHHHHHTSPPEEEE-SSSS-EEETT-SEEEEEEEEEEEEEE---B-TTSSBPPPEEEEEEEEEEEEE-SS--EE-----SSS-HHHHHHHHHGGGHHHHHHHH-TTEEEEE--GGGTTTSEEEEEE---STTHHHHHHHHHHHH-TTTTT--EEEEEETTS-TT-HHHHHHHHHHH--TTTSEEEEEEEE--TT-TTSSBTTEEEEEEEE--S------GGGS-HHHHHHHHHHHHHHHHHHHHHHHHHTTTT-SSHHHHHHHH--SS-SSS-----HHHHHHHHHTT----SS-GGGS-THHHHHHHHHHTT-BPTT----SPBHHHHHHHHHHHHHHHHHHH-TT--PPPEETTEEPPHHHHHHHHHHHHHHHHHHHHHHHHHHHTT--HHHHHHHHHHHHHT-S---GGGSS-STTS-HHHHHHHHHHHHHHHT-HHHHHHHTSHHHH--

Foldseek 3Di:
DPPPLQVLQVAFPVSVLVVLQVDDDPDDDPDPDRQNQEDEDADAAELEAGVQVVLVVCLVVVHHWYWDCHHPPARAIATECQQSALQSLCVLLVHRDLVVLLVVLVLLLCVVPPDDDPDPVVVVVCVVVVLLQVLLAADEDAAFLLFPDKQFDPRQFPSNASFHDHDPFKPAGKFFQWFKWFDAPVDPAIATATFIWGDDGRFKIFGHDDCPGPRNVSVVNVVPPPPCQPPWGKMKIFFRARSLLSLLNVQDHDPVGHSQSSSSSSSVHHFYWYADPVDRTIDGRNTAKMFIFTWHPDKDWHDQDAAQCQDTFDIDIGTMTGTGMMGGHPRGHGYGYGHHQDPGSVLSSLQSSLSSCQSVVCVVVVQWPDKGQHSNCSSAQEIETEGDDDDPCPQVVVVVCQCPPDPSNVAHQEYEYEYPVAPRNDVVRSVVLQVPQDDPVPFKDKDFFGFHDQRPPVAPHRRGTMHMYGYSYDDDPPPPLVPDPVVVVVVVVVVVVVVVLVVVLCCLQVVVVVVQCSLVLVLVQAPDPPSPPPDRPDSVVQSVLVVPQQQDDPDQCVVPDPVVVVVVLVCLQQVADRVHLFLHDHVVLVVLVVLVVVVVVVCVVPVPDDDFDDDPHDTDDVVSSVVSVVQVVLLVVLLVVLLVVQVVQVDDSQQSSQLLSCLSRVHCAGDDPDGVHCPPGDPVNVVSSPVSNCCSRSPPVNVVLVVDPVSVDD

Organism: Glossina pallidipes (NCBI:txid7398)